Protein 4RZ3 (pdb70)

InterPro domains:
  IPR025501 ATP binding protein MinD/FleN [PIRSF003092] (4-286)
  IPR027417 P-loop containing nucleoside triphosphate hydrolase [G3DSA:3.40.50.300] (21-264)
  IPR027417 P-loop containing nucleoside triphosphate hydrolase [SSF52540] (22-267)
  IPR033756 Flagellum site-determining protein YlxH/ Fe-S cluster assembling factor NBP35 [PF10609] (23-259)
  IPR033875 Flagellum site-determining protein FlhG [cd02038] (23-252)
  IPR050625 ParA/MinD ATPase [PTHR43384] (17-263)

Radius of gyration: 21.47 Å; Cα contacts (8 Å, |Δi|>4): 1082; chains: 2; bounding box: 53×46×63 Å

CATH classification: 3.40.50.300

Secondary structure (DSSP, 8-state):
--EEEEEEESSSSSSHHHHHHHHHHHHHHTT--EEEEE--TTS--HHHHHT----S-HHHHTTS---GGGG-EE-GGG-EEE---S--SS-----HHHHHHHHHHHHHHHTT-SEEEEEPPSS--HHHHHHTTS-SEEEEEE-SSHHHHHHHHHHHHHHHHTT--SPEEEEEEEESSHHHHHHHHHHHHHHHHHHS----EEEEEEE--HHHHHHHHHTS-HHHH-TTSHHHHHHHHHHHHH--/-PEEEEEEESSSSSSHHHHHHHHHHHHHHTT--EEEEE--TTS--HHHHHT----S-HHHHHHH---GGGT-EE-GGG-EEE------SS-----HHHHHHHHHHHHHHHTT-SEEEEEPPSS--HHHHHHHTS-SEEEEEE-SSHHHHHHHHHHHHHHHHTT--SPEEEEEEEESSHHHHHHHHHHHHHHHHHHH----EEEEEEE--HHHHHHHHTTS-HHHH-TTSHHHHHHHHHHHHH--

Sequence (488 aa):
SPRTIAVTSGKGGVGKSNVSLNFSLSLSKLGFRVLLLDMAIGMGNIDILLGESSSLALADWFSARLPLSELVKSGPEHLSYIAGGTGAAQWQGLDTASIDRFLTELQAVASQYDYLIFDMGAGASGERLYFLKSVDDVFVVTTPEPTAMTDAYAMMKYMHAAGSEAPFSVIVNRAGKEREGYEVFERLKHVTGRFLNKDIALLGIIPEDRTVARAVVSQTPFVLLDPAAKASKAVRQMAFRYAPSPRTIAVTSGKGGVGKSNVSLNFSLSLSKLGFRVLLLDMAIGMGNIDILLGESSSLALADWFSARLPLSELVKSGPEHLSYIAGGTGAAQWQGLDTASIDRFLTELQAVASQYDYLIFDMGAGASGERLYFLKSVDDVFVVTTPEPTAMTDAYAMMKYMHAAGSEAPFSVIVNRAGKEREGYEVFERLKHVTGRFLNKDIALLGIIPEDRTVARAVVSQTPFVLLDPAAKASKAVRQMAFRYAP

Structure (mmCIF, N/CA/C/O backbone):
data_4RZ3
#
_entry.id   4RZ3
#
_cell.length_a   51.250
_cell.length_b   72.560
_cell.length_c   65.620
_cell.angle_alpha   90.00
_cell.angle_beta   93.73
_cell.angle_gamma   90.00
#
_symmetry.space_group_name_H-M   'P 1 21 1'
#
loop_
_entity.id
_entity.type
_entity.pdbx_description
1 polymer 'Site-determining protein'
2 non-polymer "ADENOSINE-5'-DIPHOSPHATE"
3 water water
#
loop_
_atom_site.group_PDB
_atom_site.id
_atom_site.type_symbol
_atom_site.label_atom_id
_atom_site.label_alt_id
_atom_site.label_comp_id
_atom_site.label_asym_id
_atom_site.label_entity_id
_atom_site.label_seq_id
_atom_site.pdbx_PDB_ins_code
_atom_site.Cartn_x
_atom_site.Cartn_y
_atom_site.Cartn_z
_atom_site.occupancy
_atom_site.B_iso_or_equiv
_atom_site.auth_seq_id
_atom_site.auth_comp_id
_atom_site.auth_asym_id
_atom_site.auth_atom_id
_atom_site.pdbx_PDB_model_num
ATOM 1 N N . SER A 1 29 ? 2.393 -0.479 -13.337 1.00 40.09 21 SER A N 1
ATOM 2 C CA . SER A 1 29 ? 1.908 -1.692 -13.982 1.00 29.03 21 SER A CA 1
ATOM 3 C C . SER A 1 29 ? 2.439 -3.014 -13.405 1.00 26.80 21 SER A C 1
ATOM 4 O O . SER A 1 29 ? 1.901 -4.073 -13.721 1.00 29.84 21 SER A O 1
ATOM 7 N N . PRO A 1 30 ? 3.495 -2.975 -12.569 1.00 25.71 22 PRO A N 1
ATOM 8 C CA . PRO A 1 30 ? 3.848 -4.273 -11.980 1.00 23.03 22 PRO A CA 1
ATOM 9 C C . PRO A 1 30 ? 2.900 -4.676 -10.864 1.00 24.29 22 PRO A C 1
ATOM 10 O O . PRO A 1 30 ? 2.232 -3.808 -10.276 1.00 22.68 22 PRO A O 1
ATOM 14 N N . ARG A 1 31 ? 2.859 -5.972 -10.558 1.00 21.41 23 ARG A N 1
ATOM 15 C CA . ARG A 1 31 ? 2.124 -6.442 -9.391 1.00 17.52 23 ARG A CA 1
ATOM 16 C C . ARG A 1 31 ? 3.007 -6.325 -8.148 1.00 17.27 23 ARG A C 1
ATOM 17 O O . ARG A 1 31 ? 4.165 -6.731 -8.167 1.00 16.68 23 ARG A O 1
ATOM 25 N N . THR A 1 32 ? 2.465 -5.785 -7.061 1.00 15.20 24 THR A N 1
ATOM 26 C CA . THR A 1 32 ? 3.264 -5.585 -5.851 1.00 13.29 24 THR A CA 1
ATOM 27 C C . THR A 1 32 ? 2.901 -6.624 -4.801 1.00 10.56 24 THR A C 1
ATOM 28 O O . THR A 1 32 ? 1.720 -6.889 -4.575 1.00 12.58 24 THR A O 1
ATOM 32 N N . ILE A 1 33 ? 3.926 -7.220 -4.186 1.00 11.39 25 ILE A N 1
ATOM 33 C CA . ILE A 1 33 ? 3.773 -8.258 -3.162 1.00 8.26 25 ILE A CA 1
ATOM 34 C C . ILE A 1 33 ? 4.572 -7.831 -1.934 1.00 9.97 25 ILE A C 1
ATOM 35 O O . ILE A 1 33 ? 5.757 -7.527 -2.050 1.00 10.58 25 ILE A O 1
ATOM 40 N N . ALA A 1 34 ? 3.935 -7.787 -0.757 1.00 10.82 26 ALA A N 1
ATOM 41 C CA . ALA A 1 34 ? 4.658 -7.566 0.498 1.00 11.15 26 ALA A CA 1
ATOM 42 C C . ALA A 1 34 ? 4.710 -8.902 1.226 1.00 9.37 26 ALA A C 1
ATOM 43 O O . ALA A 1 34 ? 3.665 -9.527 1.456 1.00 9.53 26 ALA A O 1
ATOM 45 N N . VAL A 1 35 ? 5.914 -9.341 1.575 1.00 7.56 27 VAL A N 1
ATOM 46 C CA . VAL A 1 35 ? 6.100 -10.557 2.348 1.00 9.11 27 VAL A CA 1
ATOM 47 C C . VAL A 1 35 ? 6.312 -10.147 3.793 1.00 11.06 27 VAL A C 1
ATOM 48 O O . VAL A 1 35 ? 7.280 -9.452 4.106 1.00 10.47 27 VAL A O 1
ATOM 52 N N . THR A 1 36 ? 5.405 -10.585 4.665 1.00 8.49 28 THR A N 1
ATOM 53 C CA . THR A 1 36 ? 5.371 -10.149 6.048 1.00 10.40 28 THR A CA 1
ATOM 54 C C . THR A 1 36 ? 5.394 -11.376 6.956 1.00 10.64 28 THR A C 1
ATOM 55 O O . THR A 1 36 ? 5.273 -12.516 6.485 1.00 11.18 28 THR A O 1
ATOM 59 N N . SER A 1 37 ? 5.562 -11.153 8.252 1.00 11.27 29 SER A N 1
ATOM 60 C CA . SER A 1 37 ? 5.467 -12.225 9.232 1.00 13.39 29 SER A CA 1
ATOM 61 C C . SER A 1 37 ? 5.084 -11.639 10.588 1.00 18.12 29 SER A C 1
ATOM 62 O O . SER A 1 37 ? 5.225 -10.433 10.819 1.00 14.18 29 SER A O 1
ATOM 65 N N . GLY A 1 38 ? 4.610 -12.487 11.492 1.00 19.31 30 GLY A N 1
ATOM 66 C CA . GLY A 1 38 ? 4.273 -12.014 12.821 1.00 18.67 30 GLY A CA 1
ATOM 67 C C . GLY A 1 38 ? 5.505 -11.800 13.685 1.00 19.44 30 GLY A C 1
ATOM 68 O O . GLY A 1 38 ? 5.532 -10.885 14.507 1.00 24.83 30 GLY A O 1
ATOM 69 N N . LYS A 1 39 ? 6.516 -12.646 13.499 1.00 16.14 31 LYS A N 1
ATOM 70 C CA . LYS A 1 39 ? 7.777 -12.545 14.233 1.00 20.97 31 LYS A CA 1
ATOM 71 C C . LYS A 1 39 ? 8.925 -12.999 13.334 1.00 18.45 31 LYS A C 1
ATOM 72 O O . LYS A 1 39 ? 8.706 -13.712 12.345 1.00 15.91 31 LYS A O 1
ATOM 78 N N . GLY A 1 40 ? 10.147 -12.603 13.683 1.00 19.01 32 GLY A N 1
ATOM 79 C CA . GLY A 1 40 ? 11.320 -13.038 12.941 1.00 18.91 32 GLY A CA 1
ATOM 80 C C . GLY A 1 40 ? 11.626 -14.491 13.225 1.00 17.73 32 GLY A C 1
ATOM 81 O O . GLY A 1 40 ? 10.980 -15.120 14.073 1.00 21.94 32 GLY A O 1
ATOM 82 N N . GLY A 1 41 ? 12.618 -15.031 12.532 1.00 14.35 33 GLY A N 1
ATOM 83 C CA . GLY A 1 41 ? 12.954 -16.430 12.670 1.00 16.68 33 GLY A CA 1
ATOM 84 C C . GLY A 1 41 ? 11.974 -17.404 12.034 1.00 17.66 33 GLY A C 1
ATOM 85 O O . GLY A 1 41 ? 11.943 -18.562 12.431 1.00 21.27 33 GLY A O 1
ATOM 86 N N . VAL A 1 42 ? 11.187 -16.969 11.046 1.00 14.69 34 VAL A N 1
ATOM 87 C CA . VAL A 1 42 ? 10.255 -17.895 10.396 1.00 11.49 34 VAL A CA 1
ATOM 88 C C . VAL A 1 42 ? 10.692 -18.269 8.984 1.00 11.93 34 VAL A C 1
ATOM 89 O O . VAL A 1 42 ? 9.977 -19.008 8.288 1.00 11.10 34 VAL A O 1
ATOM 93 N N . GLY A 1 43 ? 11.851 -17.753 8.568 1.00 13.10 35 GLY A N 1
ATOM 94 C CA . GLY A 1 43 ? 12.383 -18.012 7.243 1.00 11.12 35 GLY A CA 1
ATOM 95 C C . GLY A 1 43 ? 11.920 -16.999 6.201 1.00 9.88 35 GLY A C 1
ATOM 96 O O . GLY A 1 43 ? 12.045 -17.238 5.007 1.00 9.57 35 GLY A O 1
ATOM 97 N N . LYS A 1 44 ? 11.407 -15.852 6.641 1.00 12.36 36 LYS A N 1
ATOM 98 C CA . LYS A 1 44 ? 10.792 -14.893 5.718 1.00 10.15 36 LYS A CA 1
ATOM 99 C C . LYS A 1 44 ? 11.762 -14.366 4.659 1.00 11.43 36 LYS A C 1
ATOM 100 O O . LYS A 1 44 ? 11.437 -14.313 3.469 1.00 7.59 36 LYS A O 1
ATOM 106 N N . SER A 1 45 ? 12.951 -13.961 5.081 1.00 12.16 37 SER A N 1
ATOM 107 C CA . SER A 1 45 ? 13.920 -13.439 4.115 1.00 13.40 37 SER A CA 1
ATOM 108 C C . SER A 1 45 ? 14.360 -14.503 3.123 1.00 8.60 37 SER A C 1
ATOM 109 O O . SER A 1 45 ? 14.512 -14.234 1.926 1.00 8.33 37 SER A O 1
ATOM 112 N N . ASN A 1 46 ? 14.574 -15.712 3.614 1.00 7.45 38 ASN A N 1
ATOM 113 C CA . ASN A 1 46 ? 14.918 -16.842 2.737 1.00 11.01 38 ASN A CA 1
ATOM 114 C C . ASN A 1 46 ? 13.821 -17.161 1.741 1.00 10.71 38 ASN A C 1
ATOM 115 O O . ASN A 1 46 ? 14.089 -17.438 0.557 1.00 7.70 38 ASN A O 1
ATOM 120 N N . VAL A 1 47 ? 12.580 -17.139 2.221 1.00 8.37 39 VAL A N 1
ATOM 121 C CA . VAL A 1 47 ? 11.438 -17.304 1.335 1.00 8.07 39 VAL A CA 1
ATOM 122 C C . VAL A 1 47 ? 11.313 -16.170 0.315 1.00 8.50 39 VAL A C 1
ATOM 123 O O . VAL A 1 47 ? 11.162 -16.432 -0.873 1.00 7.53 39 VAL A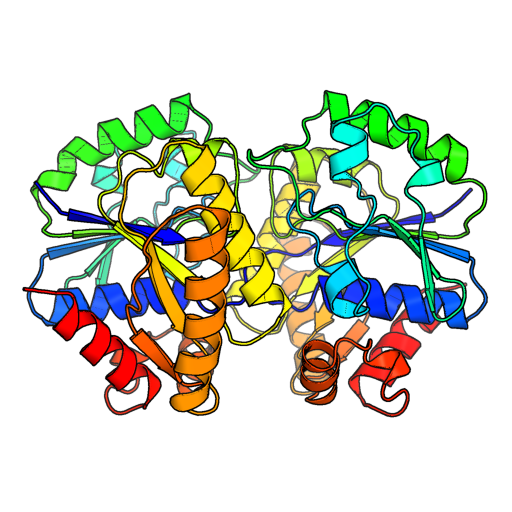 O 1
ATOM 127 N N . SER A 1 48 ? 11.382 -14.916 0.760 1.00 7.77 40 SER A N 1
ATOM 128 C CA . SER A 1 48 ? 11.328 -13.783 -0.165 1.00 8.58 40 SER A CA 1
ATOM 129 C C . SER A 1 48 ? 12.347 -13.891 -1.319 1.00 6.74 40 SER A C 1
ATOM 130 O O . SER A 1 48 ? 12.017 -13.697 -2.502 1.00 7.16 40 SER A O 1
ATOM 133 N N . LEU A 1 49 ? 13.592 -14.164 -0.949 1.00 6.63 41 LEU A N 1
ATOM 134 C CA . LEU A 1 49 ? 14.697 -14.227 -1.889 1.00 6.72 41 LEU A CA 1
ATOM 135 C C . LEU A 1 49 ? 14.528 -15.416 -2.813 1.00 9.45 41 LEU A C 1
ATOM 136 O O . LEU A 1 49 ? 14.627 -15.283 -4.033 1.00 7.10 41 LEU A O 1
ATOM 141 N N . ASN A 1 50 ? 14.256 -16.589 -2.251 1.00 7.59 42 ASN A N 1
ATOM 142 C CA . ASN A 1 50 ? 14.177 -17.780 -3.107 1.00 6.71 42 ASN A CA 1
ATOM 143 C C . ASN A 1 50 ? 12.912 -17.837 -3.954 1.00 8.77 42 ASN A C 1
ATOM 144 O O . ASN A 1 50 ? 12.936 -18.362 -5.054 1.00 7.82 42 ASN A O 1
ATOM 149 N N . PHE A 1 51 ? 11.816 -17.258 -3.458 1.00 7.09 43 PHE A N 1
ATOM 150 C CA . PHE A 1 51 ? 10.608 -17.121 -4.270 1.00 11.01 43 PHE A CA 1
ATOM 151 C C . PHE A 1 51 ? 10.814 -16.142 -5.440 1.00 10.63 43 PHE A C 1
ATOM 152 O O . PHE A 1 51 ? 10.379 -16.403 -6.572 1.00 10.92 43 PHE A O 1
ATOM 160 N N . SER A 1 52 ? 11.491 -15.022 -5.173 1.00 8.64 44 SER A N 1
ATOM 161 C CA . SER A 1 52 ? 11.785 -14.043 -6.212 1.00 8.73 44 SER A CA 1
ATOM 162 C C . SER A 1 52 ? 12.643 -14.684 -7.281 1.00 12.01 44 SER A C 1
ATOM 163 O O . SER A 1 52 ? 12.410 -14.461 -8.478 1.00 7.84 44 SER A O 1
ATOM 166 N N . LEU A 1 53 ? 13.645 -15.462 -6.862 1.00 7.19 45 LEU A N 1
ATOM 167 C CA . LEU A 1 53 ? 14.541 -16.099 -7.838 1.00 9.27 45 LEU A CA 1
ATOM 168 C C . LEU A 1 53 ? 13.779 -17.072 -8.720 1.00 12.03 45 LEU A C 1
ATOM 169 O O . LEU A 1 53 ? 14.010 -17.137 -9.941 1.00 12.85 45 LEU A O 1
ATOM 174 N N . SER A 1 54 ? 12.854 -17.819 -8.120 1.00 8.79 46 SER A N 1
ATOM 175 C CA . SER A 1 54 ? 12.035 -18.749 -8.901 1.00 10.10 46 SER A CA 1
ATOM 176 C C . SER A 1 54 ? 11.192 -18.013 -9.929 1.00 11.59 46 SER A C 1
ATOM 177 O O . SER A 1 54 ? 11.111 -18.448 -11.077 1.00 15.24 46 SER A O 1
ATOM 180 N N . LEU A 1 55 ? 10.590 -16.889 -9.537 1.00 11.30 47 LEU A N 1
ATOM 181 C CA . LEU A 1 55 ? 9.795 -16.085 -10.473 1.00 13.61 47 LEU A CA 1
ATOM 182 C C . LEU A 1 55 ? 10.657 -15.545 -11.611 1.00 14.44 47 LEU A C 1
ATOM 183 O O . LEU A 1 55 ? 10.244 -15.533 -12.774 1.00 15.83 47 LEU A O 1
ATOM 188 N N . SER A 1 56 ? 11.866 -15.103 -11.287 1.00 10.82 48 SER A N 1
ATOM 189 C CA . SER A 1 56 ? 12.756 -14.600 -12.330 1.00 16.77 48 SER A CA 1
ATOM 190 C C . SER A 1 56 ? 13.156 -15.720 -13.302 1.00 20.19 48 SER A C 1
ATOM 191 O O . SER A 1 56 ? 13.239 -15.516 -14.530 1.00 17.35 48 SER A O 1
ATOM 194 N N . LYS A 1 57 ? 13.371 -16.914 -12.755 1.00 16.37 49 LYS A N 1
ATOM 195 C CA . LYS A 1 57 ? 13.733 -18.080 -13.558 1.00 21.14 49 LYS A CA 1
ATOM 196 C C . LYS A 1 57 ? 12.602 -18.506 -14.516 1.00 19.01 49 LYS A C 1
ATOM 197 O O . LYS A 1 57 ? 12.859 -19.046 -15.594 1.00 22.25 49 LYS A O 1
ATOM 203 N N . LEU A 1 58 ? 11.353 -18.258 -14.136 1.00 18.93 50 LEU A N 1
ATOM 204 C CA . LEU A 1 58 ? 10.240 -18.498 -15.054 1.00 18.71 50 LEU A CA 1
ATOM 205 C C . LEU A 1 58 ? 10.196 -17.457 -16.182 1.00 23.66 50 LEU A C 1
ATOM 206 O O . LEU A 1 58 ? 9.363 -17.559 -17.086 1.00 21.88 50 LEU A O 1
ATOM 211 N N . GLY A 1 59 ? 11.088 -16.464 -16.133 1.00 20.58 51 GLY A N 1
ATOM 212 C CA . GLY A 1 59 ? 11.174 -15.465 -17.189 1.00 21.51 51 GLY A CA 1
ATOM 213 C C . GLY A 1 59 ? 10.554 -14.101 -16.897 1.00 24.50 51 GLY A C 1
ATOM 214 O O . GLY A 1 59 ? 10.490 -13.254 -17.788 1.00 23.39 51 GLY A O 1
ATOM 215 N N . PHE A 1 60 ? 10.113 -13.866 -15.659 1.00 17.95 52 PHE A N 1
ATOM 216 C CA . PHE A 1 60 ? 9.513 -12.577 -15.293 1.00 17.50 52 PHE A CA 1
ATOM 217 C C . PHE A 1 60 ? 10.566 -11.573 -14.848 1.00 15.19 52 PHE A C 1
ATOM 218 O O . PHE A 1 60 ? 11.648 -11.959 -14.418 1.00 16.39 52 PHE A O 1
ATOM 226 N N . ARG A 1 61 ? 10.264 -10.284 -14.964 1.00 17.03 53 ARG A N 1
ATOM 227 C CA . ARG A 1 61 ? 11.198 -9.252 -14.514 1.00 15.54 53 ARG A CA 1
ATOM 228 C C . ARG A 1 61 ? 10.827 -8.963 -13.068 1.00 14.01 53 ARG A C 1
ATOM 229 O O . ARG A 1 61 ? 9.729 -8.486 -12.810 1.00 14.02 53 ARG A O 1
ATOM 237 N N . VAL A 1 62 ? 11.737 -9.242 -12.137 1.00 12.87 54 VAL A N 1
ATOM 238 C CA . VAL A 1 62 ? 11.458 -9.092 -10.699 1.00 12.50 54 VAL A CA 1
ATOM 239 C C . VAL A 1 62 ? 12.418 -8.108 -10.045 1.00 11.12 54 VAL A C 1
ATOM 240 O O . VAL A 1 62 ? 13.614 -8.127 -10.329 1.00 8.94 54 VAL A O 1
ATOM 244 N N . LEU A 1 63 ? 11.882 -7.233 -9.196 1.00 7.21 55 LEU A N 1
ATOM 245 C CA . LEU A 1 63 ? 12.699 -6.400 -8.318 1.00 7.25 55 LEU A CA 1
ATOM 246 C C . LEU A 1 63 ? 12.364 -6.750 -6.863 1.00 8.79 55 LEU A C 1
ATOM 247 O O . LEU A 1 63 ? 11.203 -6.642 -6.447 1.00 9.32 55 LEU A O 1
ATOM 252 N N . LEU A 1 64 ? 13.380 -7.159 -6.099 1.00 6.19 56 LEU A N 1
ATOM 253 C CA . LEU A 1 64 ? 13.217 -7.487 -4.681 1.00 8.10 56 LEU A CA 1
ATOM 254 C C . LEU A 1 64 ? 13.780 -6.370 -3.840 1.00 5.16 56 LEU A C 1
ATOM 255 O O . LEU A 1 64 ? 14.943 -5.965 -4.010 1.00 8.76 56 LEU A O 1
ATOM 260 N N . LEU A 1 65 ? 12.953 -5.849 -2.944 1.00 7.84 57 LEU A N 1
ATOM 261 C CA . LEU A 1 65 ? 13.383 -4.775 -2.051 1.00 10.65 57 LEU A CA 1
ATOM 262 C C . LEU A 1 65 ? 13.495 -5.234 -0.605 1.00 11.46 57 LEU A C 1
ATOM 263 O O . LEU A 1 65 ? 12.496 -5.668 0.008 1.00 8.43 57 LEU A O 1
ATOM 268 N N . ASP A 1 66 ? 14.700 -5.107 -0.056 1.00 10.90 58 ASP A N 1
ATOM 269 C CA . ASP A 1 66 ? 14.940 -5.422 1.347 1.00 12.90 58 ASP A CA 1
ATOM 270 C C . ASP A 1 66 ? 14.587 -4.190 2.173 1.00 16.47 58 ASP A C 1
ATOM 271 O O . ASP A 1 66 ? 15.333 -3.204 2.182 1.00 16.67 58 ASP A O 1
ATOM 276 N N . MET A 1 67 ? 13.445 -4.245 2.853 1.00 16.07 59 MET A N 1
ATOM 277 C CA . MET A 1 67 ? 12.927 -3.086 3.581 1.00 19.73 59 MET A CA 1
ATOM 278 C C . MET A 1 67 ? 13.453 -2.986 5.013 1.00 20.14 59 MET A C 1
ATOM 279 O O . MET A 1 67 ? 13.057 -2.091 5.761 1.00 27.24 59 MET A O 1
ATOM 284 N N . ALA A 1 68 ? 14.353 -3.887 5.384 1.00 19.55 60 ALA A N 1
ATOM 285 C CA . ALA A 1 68 ? 14.930 -3.897 6.726 1.00 24.42 60 ALA A CA 1
ATOM 286 C C . ALA A 1 68 ? 16.133 -2.952 6.772 1.00 22.00 60 ALA A C 1
ATOM 287 O O . ALA A 1 68 ? 17.283 -3.387 6.882 1.00 24.59 60 ALA A O 1
ATOM 289 N N . ILE A 1 69 ? 15.858 -1.654 6.672 1.00 19.11 61 ILE A N 1
ATOM 290 C CA . ILE A 1 69 ? 16.912 -0.651 6.549 1.00 25.92 61 ILE A CA 1
ATOM 291 C C . ILE A 1 69 ? 17.849 -0.632 7.758 1.00 26.00 61 ILE A C 1
ATOM 292 O O . ILE A 1 69 ? 17.403 -0.570 8.919 1.00 25.80 61 ILE A O 1
ATOM 297 N N . GLY A 1 70 ? 19.147 -0.685 7.480 1.00 26.05 62 GLY A N 1
ATOM 298 C CA . GLY A 1 70 ? 20.137 -0.707 8.542 1.00 29.35 62 GLY A CA 1
ATOM 299 C C . GLY A 1 70 ? 20.357 -2.112 9.084 1.00 32.50 62 GLY A C 1
ATOM 300 O O . GLY A 1 70 ? 21.265 -2.335 9.886 1.00 32.00 62 GLY A O 1
ATOM 301 N N . MET A 1 71 ? 19.532 -3.059 8.635 1.00 29.01 63 MET A N 1
ATOM 302 C CA . MET A 1 71 ? 19.623 -4.448 9.075 1.00 25.39 63 MET A CA 1
ATOM 303 C C . MET A 1 71 ? 19.403 -5.391 7.884 1.00 23.60 63 MET A C 1
ATOM 304 O O . MET A 1 71 ? 18.750 -6.428 8.022 1.00 21.96 63 MET A O 1
ATOM 309 N N . GLY A 1 72 ? 19.933 -5.034 6.714 1.00 24.67 64 GLY A N 1
ATOM 310 C CA . GLY A 1 72 ? 19.705 -5.831 5.517 1.00 24.02 64 GLY A CA 1
ATOM 311 C C . GLY A 1 72 ? 20.262 -7.244 5.583 1.00 19.83 64 GLY A C 1
ATOM 312 O O . GLY A 1 72 ? 21.385 -7.449 6.062 1.00 23.64 64 GLY A O 1
ATOM 313 N N . ASN A 1 73 ? 19.481 -8.219 5.115 1.00 18.34 65 ASN A N 1
ATOM 314 C CA . ASN A 1 73 ? 19.899 -9.626 5.131 1.00 17.79 65 ASN A CA 1
ATOM 315 C C . ASN A 1 73 ? 20.044 -10.238 3.714 1.00 19.16 65 ASN A C 1
ATOM 316 O O . ASN A 1 73 ? 20.696 -11.264 3.542 1.00 15.49 65 ASN A O 1
ATOM 321 N N . ILE A 1 74 ? 19.475 -9.588 2.702 1.00 16.97 66 ILE A N 1
ATOM 322 C CA . ILE A 1 74 ? 19.497 -10.127 1.343 1.00 15.46 66 ILE A CA 1
ATOM 323 C C . ILE A 1 74 ? 20.914 -10.186 0.730 1.00 16.54 66 ILE A C 1
ATOM 324 O O . ILE A 1 74 ? 21.297 -11.199 0.137 1.00 15.44 66 ILE A O 1
ATOM 329 N N . ASP A 1 75 ? 21.676 -9.101 0.861 1.00 17.48 67 ASP A N 1
ATOM 330 C CA . ASP A 1 75 ? 23.105 -9.101 0.519 1.00 20.24 67 ASP A CA 1
ATOM 331 C C . ASP A 1 75 ? 23.816 -10.307 1.141 1.00 21.36 67 ASP A C 1
ATOM 332 O O . ASP A 1 75 ? 24.543 -11.032 0.465 1.00 18.88 67 ASP A O 1
ATOM 337 N N . ILE A 1 76 ? 23.627 -10.499 2.443 1.00 18.03 68 ILE A N 1
ATOM 338 C CA . ILE A 1 76 ? 24.258 -11.632 3.154 1.00 17.21 68 ILE A CA 1
ATOM 339 C C . ILE A 1 76 ? 23.898 -12.997 2.555 1.00 18.80 68 ILE A C 1
ATOM 340 O O . ILE A 1 76 ? 24.789 -13.808 2.282 1.00 20.30 68 ILE A O 1
ATOM 345 N N . LEU A 1 77 ? 22.605 -13.246 2.337 1.00 15.41 69 LEU A N 1
ATOM 346 C CA . LEU A 1 77 ? 22.142 -14.524 1.768 1.00 16.68 69 LEU A CA 1
ATOM 347 C C . LEU A 1 77 ? 22.660 -14.767 0.359 1.00 18.64 69 LEU A C 1
ATOM 348 O O . LEU A 1 77 ? 22.749 -15.912 -0.106 1.00 17.56 69 LEU A O 1
ATOM 353 N N . LEU A 1 78 ? 22.986 -13.682 -0.331 1.00 17.45 70 LEU A N 1
ATOM 354 C CA . LEU A 1 78 ? 23.512 -13.763 -1.687 1.00 17.63 70 LEU A CA 1
ATOM 355 C C . LEU A 1 78 ? 25.037 -13.789 -1.693 1.00 20.25 70 LEU A C 1
ATOM 356 O O . LEU A 1 78 ? 25.651 -14.081 -2.722 1.00 17.91 70 LEU A O 1
ATOM 361 N N . GLY A 1 79 ? 25.646 -13.464 -0.552 1.00 22.69 71 GLY A N 1
ATOM 362 C CA . GLY A 1 79 ? 27.096 -13.373 -0.463 1.00 26.95 71 GLY A CA 1
ATOM 363 C C . GLY A 1 79 ? 27.664 -12.225 -1.279 1.00 33.00 71 GLY A C 1
ATOM 364 O O . GLY A 1 79 ? 28.789 -12.292 -1.790 1.00 27.95 71 GLY A O 1
ATOM 365 N N . GLU A 1 80 ? 26.887 -11.158 -1.413 1.00 30.23 72 GLU A N 1
ATOM 366 C CA . GLU A 1 80 ? 27.385 -9.993 -2.123 1.00 29.62 72 GLU A CA 1
ATOM 367 C C . GLU A 1 80 ? 27.777 -8.902 -1.129 1.00 35.13 72 GLU A C 1
ATOM 368 O O . GLU A 1 80 ? 27.188 -8.778 -0.047 1.00 30.63 72 GLU A O 1
ATOM 374 N N . SER A 1 81 ? 28.863 -8.219 -1.444 1.00 41.10 73 SER A N 1
ATOM 375 C CA . SER A 1 81 ? 29.401 -7.240 -0.519 1.00 37.29 73 SER A CA 1
ATOM 376 C C . SER A 1 81 ? 28.733 -5.904 -0.650 1.00 38.46 73 SER A C 1
ATOM 377 O O . SER A 1 81 ? 28.488 -5.446 -1.703 1.00 41.32 73 SER A O 1
ATOM 380 N N . SER A 1 82 ? 28.435 -5.295 0.478 1.00 43.99 74 SER A N 1
ATOM 381 C CA . SER A 1 82 ? 27.758 -3.985 0.617 1.00 41.10 74 SER A CA 1
ATOM 382 C C . SER A 1 82 ? 27.153 -3.119 -0.518 1.00 43.52 74 SER A C 1
ATOM 383 O O . SER A 1 82 ? 25.956 -3.181 -0.828 1.00 47.98 74 SER A O 1
ATOM 386 N N . SER A 1 83 ? 27.944 -2.228 -1.044 1.00 43.96 75 SER A N 1
ATOM 387 C CA . SER A 1 83 ? 27.537 -1.315 -2.087 1.00 38.69 75 SER A CA 1
ATOM 388 C C . SER A 1 83 ? 26.435 -0.437 -1.494 1.00 38.87 75 SER A C 1
ATOM 389 O O . SER A 1 83 ? 26.105 -0.576 -0.308 1.00 35.58 75 SER A O 1
ATOM 392 N N . LEU A 1 84 ? 25.855 0.412 -2.308 1.00 28.61 76 LEU A N 1
ATOM 393 C CA . LEU A 1 84 ? 24.860 1.326 -1.826 1.00 28.57 76 LEU A CA 1
ATOM 394 C C . LEU A 1 84 ? 23.603 0.576 -1.363 1.00 23.95 76 LEU A C 1
ATOM 395 O O . LEU A 1 84 ? 23.243 -0.389 -1.918 1.00 25.95 76 LEU A O 1
ATOM 400 N N . ALA A 1 85 ? 22.971 1.061 -0.337 1.00 23.95 77 ALA A N 1
ATOM 401 C CA . ALA A 1 85 ? 21.791 0.453 0.209 1.00 23.33 77 ALA A CA 1
ATOM 402 C C . ALA A 1 85 ? 20.798 1.512 0.685 1.00 26.36 77 ALA A C 1
ATOM 403 O O . ALA A 1 85 ? 21.072 2.683 0.624 1.00 24.70 77 ALA A O 1
ATOM 405 N N . LEU A 1 86 ? 19.648 1.080 1.156 1.00 20.36 78 LEU A N 1
ATOM 406 C CA . LEU A 1 86 ? 18.652 2.007 1.691 1.00 25.71 78 LEU A CA 1
ATOM 407 C C . LEU A 1 86 ? 19.226 2.922 2.777 1.00 30.53 78 LEU A C 1
ATOM 408 O O . LEU A 1 86 ? 18.800 4.066 2.911 1.00 32.62 78 LEU A O 1
ATOM 413 N N . ALA A 1 87 ? 20.189 2.418 3.548 1.00 29.70 79 ALA A N 1
ATOM 414 C CA . ALA A 1 87 ? 20.799 3.211 4.619 1.00 30.02 79 ALA A CA 1
ATOM 415 C C . ALA A 1 87 ? 21.596 4.422 4.094 1.00 34.80 79 ALA A C 1
ATOM 416 O O . ALA A 1 87 ? 21.799 5.404 4.816 1.00 40.71 79 ALA A O 1
ATOM 418 N N . ASP A 1 88 ? 22.048 4.347 2.847 1.00 31.30 80 ASP A N 1
ATOM 419 C CA . ASP A 1 88 ? 22.748 5.465 2.219 1.00 34.73 80 ASP A CA 1
ATOM 420 C C . ASP A 1 88 ? 21.734 6.389 1.555 1.00 36.40 80 ASP A C 1
ATOM 421 O O . ASP A 1 88 ? 21.970 7.585 1.402 1.00 37.60 80 ASP A O 1
ATOM 426 N N . TRP A 1 89 ? 20.606 5.814 1.150 1.00 36.79 81 TRP A N 1
ATOM 427 C CA . TRP A 1 89 ? 19.529 6.558 0.505 1.00 35.20 81 TRP A CA 1
ATOM 428 C C . TRP A 1 89 ? 18.864 7.499 1.509 1.00 36.11 81 TRP A C 1
ATOM 429 O O . TRP A 1 89 ? 18.510 8.632 1.184 1.00 37.30 81 TRP A O 1
ATOM 440 N N . PHE A 1 90 ? 18.719 7.016 2.737 1.00 35.25 82 PHE A N 1
ATOM 441 C CA . PHE A 1 90 ? 17.880 7.658 3.752 1.00 39.70 82 PHE A CA 1
ATOM 442 C C . PHE A 1 90 ? 18.287 9.081 4.101 1.00 43.04 82 PHE A C 1
ATOM 443 O O . PHE A 1 90 ? 17.436 9.952 4.264 1.00 46.15 82 PHE A O 1
ATOM 451 N N . SER A 1 91 ? 19.588 9.306 4.237 1.00 49.10 83 SER A N 1
ATOM 452 C CA . SER A 1 91 ? 20.100 10.565 4.763 1.00 50.55 83 SER A CA 1
ATOM 453 C C . SER A 1 91 ? 20.597 11.441 3.637 1.00 50.28 83 SER A C 1
ATOM 454 O O . SER A 1 91 ? 20.872 12.627 3.831 1.00 56.21 83 SER A O 1
ATOM 457 N N . ALA A 1 92 ? 20.722 10.847 2.457 1.00 51.05 84 ALA A N 1
ATOM 458 C CA . ALA A 1 92 ? 21.682 11.353 1.489 1.00 48.95 84 ALA A CA 1
ATOM 459 C C . ALA A 1 92 ? 21.165 11.574 0.076 1.00 46.65 84 ALA A C 1
ATOM 460 O O . ALA A 1 92 ? 21.848 11.211 -0.887 1.00 48.61 84 ALA A O 1
ATOM 462 N N . ARG A 1 93 ? 19.970 12.155 -0.029 1.00 46.63 85 ARG A N 1
ATOM 463 C CA . ARG A 1 93 ? 19.480 12.773 -1.265 1.00 47.02 85 ARG A CA 1
ATOM 464 C C . ARG A 1 93 ? 19.939 12.051 -2.538 1.00 45.50 85 ARG A C 1
ATOM 465 O O . ARG A 1 93 ? 20.775 12.540 -3.303 1.00 45.27 85 ARG A O 1
ATOM 473 N N . LEU A 1 94 ? 19.377 10.868 -2.742 1.00 46.52 86 LEU A N 1
ATOM 474 C CA . LEU A 1 94 ? 19.894 9.910 -3.701 1.00 40.15 86 LEU A CA 1
ATOM 475 C C . LEU A 1 94 ? 18.680 9.146 -4.203 1.00 36.41 86 LEU A C 1
ATOM 476 O O . LEU A 1 94 ? 17.830 8.757 -3.403 1.00 38.05 86 LEU A O 1
ATOM 481 N N . PRO A 1 95 ? 18.586 8.953 -5.526 1.00 36.23 87 PRO A N 1
ATOM 482 C CA . PRO A 1 95 ? 17.456 8.321 -6.226 1.00 37.44 87 PRO A CA 1
ATOM 483 C C . PRO A 1 95 ? 17.468 6.792 -6.097 1.00 36.17 87 PRO A C 1
ATOM 484 O O . PRO A 1 95 ? 18.526 6.190 -6.323 1.00 34.91 87 PRO A O 1
ATOM 488 N N . LEU A 1 96 ? 16.325 6.188 -5.750 1.00 38.92 88 LEU A N 1
ATOM 489 C CA . LEU A 1 96 ? 16.205 4.728 -5.622 1.00 31.00 88 LEU A CA 1
ATOM 490 C C . LEU A 1 96 ? 16.768 3.969 -6.811 1.00 29.23 88 LEU A C 1
ATOM 491 O O . LEU A 1 96 ? 17.339 2.890 -6.651 1.00 29.34 88 LEU A O 1
ATOM 496 N N . SER A 1 97 ? 16.596 4.536 -7.999 1.00 31.38 89 SER A N 1
ATOM 497 C CA . SER A 1 97 ? 17.060 3.935 -9.242 1.00 30.94 89 SER A CA 1
ATOM 498 C C . SER A 1 97 ? 18.530 3.520 -9.183 1.00 31.48 89 SER A C 1
ATOM 499 O O . SER A 1 97 ? 18.949 2.556 -9.843 1.00 28.23 89 SER A O 1
ATOM 502 N N . GLU A 1 98 ? 19.315 4.244 -8.396 1.00 29.94 90 GLU A N 1
ATOM 503 C CA . GLU A 1 98 ? 20.750 3.987 -8.355 1.00 33.00 90 GLU A CA 1
ATOM 504 C C . GLU A 1 98 ? 21.147 2.946 -7.315 1.00 27.11 90 GLU A C 1
ATOM 505 O O . GLU A 1 98 ? 22.324 2.589 -7.203 1.00 27.66 90 GLU A O 1
ATOM 511 N N . LEU A 1 99 ? 20.166 2.466 -6.558 1.00 25.35 91 LEU A N 1
ATOM 512 C CA . LEU A 1 99 ? 20.416 1.440 -5.547 1.00 22.64 91 LEU A CA 1
ATOM 513 C C . LEU A 1 99 ? 20.216 0.044 -6.141 1.00 19.68 91 LEU A C 1
ATOM 514 O O . LEU A 1 99 ? 20.579 -0.950 -5.521 1.00 17.30 91 LEU A O 1
ATOM 519 N N . VAL A 1 100 ? 19.663 -0.028 -7.350 1.00 17.34 92 VAL A N 1
ATOM 520 C CA . VAL A 1 100 ? 19.351 -1.321 -7.957 1.00 17.54 92 VAL A CA 1
ATOM 521 C C . VAL A 1 100 ? 20.610 -2.127 -8.287 1.00 20.38 92 VAL A C 1
ATOM 522 O O . VAL A 1 100 ? 21.506 -1.651 -8.992 1.00 17.92 92 VAL A O 1
ATOM 526 N N . LYS A 1 101 ? 20.649 -3.356 -7.774 1.00 17.54 93 LYS A N 1
ATOM 527 C CA . LYS A 1 101 ? 21.803 -4.238 -7.875 1.00 17.32 93 LYS A CA 1
ATOM 528 C C . LYS A 1 101 ? 21.379 -5.454 -8.666 1.00 16.06 93 LYS A C 1
ATOM 529 O O . LYS A 1 101 ? 20.218 -5.841 -8.635 1.00 16.62 93 LYS A O 1
ATOM 535 N N . SER A 1 102 ? 22.313 -6.054 -9.392 1.00 16.56 94 SER A N 1
ATOM 536 C CA . SER A 1 102 ? 22.013 -7.244 -10.171 1.00 18.29 94 SER A CA 1
ATOM 537 C C . SER A 1 102 ? 22.281 -8.509 -9.335 1.00 20.17 94 SER A C 1
ATOM 538 O O . SER A 1 102 ? 23.385 -8.691 -8.820 1.00 24.27 94 SER A O 1
ATOM 541 N N . GLY A 1 103 ? 21.277 -9.368 -9.187 1.00 19.24 95 GLY A N 1
ATOM 542 C CA . GLY A 1 103 ? 21.465 -10.621 -8.478 1.00 19.85 95 GLY A CA 1
ATOM 543 C C . GLY A 1 103 ? 21.509 -11.740 -9.500 1.00 20.24 95 GLY A C 1
ATOM 544 O O . GLY A 1 103 ? 21.427 -11.480 -10.708 1.00 18.53 95 GLY A O 1
ATOM 545 N N . PRO A 1 104 ? 21.627 -12.991 -9.033 1.00 18.78 96 PRO A N 1
ATOM 546 C CA . PRO A 1 104 ? 21.642 -14.141 -9.950 1.00 18.12 96 PRO A CA 1
ATOM 547 C C . PRO A 1 104 ? 20.320 -14.301 -10.700 1.00 19.89 96 PRO A C 1
ATOM 548 O O . PRO A 1 104 ? 19.309 -13.758 -10.234 1.00 17.21 96 PRO A O 1
ATOM 552 N N . GLU A 1 105 ? 20.333 -15.046 -11.814 1.00 14.04 97 GLU A N 1
ATOM 553 C CA . GLU A 1 105 ? 19.138 -15.328 -12.626 1.00 21.51 97 GLU A CA 1
ATOM 554 C C . GLU A 1 105 ? 18.332 -14.103 -13.051 1.00 18.66 97 GLU A C 1
ATOM 555 O O . GLU A 1 105 ? 17.097 -14.174 -13.143 1.00 18.46 97 GLU A O 1
ATOM 561 N N . HIS A 1 106 ? 19.031 -13.000 -13.316 1.00 15.29 98 HIS A N 1
ATOM 562 C CA . HIS A 1 106 ? 18.413 -11.741 -13.759 1.00 16.27 98 HIS A CA 1
ATOM 563 C C . HIS A 1 106 ? 17.552 -11.041 -12.712 1.00 14.92 98 HIS A C 1
ATOM 564 O O . HIS A 1 106 ? 16.844 -10.080 -13.031 1.00 13.34 98 HIS A O 1
ATOM 571 N N . LEU A 1 107 ? 17.628 -11.496 -11.466 1.00 16.49 99 LEU A N 1
ATOM 572 C CA . LEU A 1 107 ? 16.933 -10.810 -10.389 1.00 14.92 99 LEU A CA 1
ATOM 573 C C . LEU A 1 107 ? 17.608 -9.470 -10.142 1.00 12.80 99 LEU A C 1
ATOM 574 O O . LEU A 1 107 ? 18.840 -9.372 -10.161 1.00 14.12 99 LEU A O 1
ATOM 579 N N . SER A 1 108 ? 16.806 -8.424 -9.947 1.00 11.61 100 SER A N 1
ATOM 580 C CA . SER A 1 108 ? 17.321 -7.128 -9.531 1.00 12.63 100 SER A CA 1
ATOM 581 C C . SER A 1 108 ? 16.899 -6.950 -8.086 1.00 10.64 100 SER A C 1
ATOM 582 O O . SER A 1 108 ? 15.855 -7.467 -7.679 1.00 9.97 100 SER A O 1
ATOM 585 N N . TYR A 1 109 ? 17.680 -6.229 -7.293 1.00 11.44 101 TYR A N 1
ATOM 586 C CA . TYR A 1 109 ? 17.273 -6.013 -5.907 1.00 8.29 101 TYR A CA 1
ATOM 587 C C . TYR A 1 109 ? 17.906 -4.761 -5.333 1.00 13.41 101 TYR A C 1
ATOM 588 O O . TYR A 1 109 ? 18.865 -4.214 -5.908 1.00 16.27 101 TYR A O 1
ATOM 597 N N . ILE A 1 110 ? 17.330 -4.298 -4.225 1.00 9.25 102 ILE A N 1
ATOM 598 C CA . ILE A 1 110 ? 17.823 -3.165 -3.454 1.00 12.74 102 ILE A CA 1
ATOM 599 C C . ILE A 1 110 ? 18.089 -3.653 -2.033 1.00 11.11 102 ILE A C 1
ATOM 600 O O . ILE A 1 110 ? 17.210 -4.253 -1.396 1.00 10.70 102 ILE A O 1
ATOM 605 N N . ALA A 1 111 ? 19.303 -3.414 -1.544 1.00 13.61 103 ALA A N 1
ATOM 606 C CA . ALA A 1 111 ? 19.741 -3.904 -0.235 1.00 16.17 103 ALA A CA 1
ATOM 607 C C . ALA A 1 111 ? 19.294 -2.957 0.850 1.00 19.11 103 ALA A C 1
ATOM 608 O O . ALA A 1 111 ? 19.184 -1.755 0.611 1.00 15.47 103 ALA A O 1
ATOM 610 N N . GLY A 1 112 ? 19.058 -3.490 2.051 1.00 15.39 104 GLY A N 1
ATOM 611 C CA . GLY A 1 112 ? 18.653 -2.678 3.185 1.00 19.80 104 GLY A CA 1
ATOM 612 C C . GLY A 1 112 ? 19.820 -1.903 3.770 1.00 26.15 104 GLY A C 1
ATOM 613 O O . GLY A 1 112 ? 19.659 -0.767 4.228 1.00 24.14 104 GLY A O 1
ATOM 614 N N . GLY A 1 113 ? 20.987 -2.502 3.740 1.00 26.68 105 GLY A N 1
ATOM 615 C CA . GLY A 1 113 ? 22.188 -1.939 4.299 1.00 29.21 105 GLY A CA 1
ATOM 616 C C . GLY A 1 113 ? 22.537 -2.290 5.738 1.00 30.70 105 GLY A C 1
ATOM 617 O O . GLY A 1 113 ? 21.713 -2.480 6.579 1.00 29.67 105 GLY A O 1
ATOM 618 N N . THR A 1 114 ? 23.831 -2.194 5.969 1.00 41.49 106 THR A N 1
ATOM 619 C CA . THR A 1 114 ? 24.531 -2.494 7.190 1.00 44.01 106 THR A CA 1
ATOM 620 C C . THR A 1 114 ? 24.755 -1.321 8.078 1.00 43.73 106 THR A C 1
ATOM 621 O O . THR A 1 114 ? 25.200 -1.451 9.199 1.00 38.97 106 THR A O 1
ATOM 625 N N . GLY A 1 115 ? 24.384 -0.172 7.564 1.00 44.22 107 GLY A N 1
ATOM 626 C CA . GLY A 1 115 ? 24.332 1.027 8.334 1.00 46.64 107 GLY A CA 1
ATOM 627 C C . GLY A 1 115 ? 25.699 1.660 8.216 1.00 49.01 107 GLY A C 1
ATOM 628 O O . GLY A 1 115 ? 26.659 0.974 7.833 1.00 46.92 107 GLY A O 1
ATOM 629 N N . ALA A 1 116 ? 25.864 2.933 8.496 1.00 45.87 108 ALA A N 1
ATOM 630 C CA . ALA A 1 116 ? 25.048 3.899 9.169 1.00 41.80 108 ALA A CA 1
ATOM 631 C C . ALA A 1 116 ? 25.656 3.832 10.541 1.00 37.75 108 ALA A C 1
ATOM 632 O O . ALA A 1 116 ? 25.726 2.826 11.137 1.00 36.31 108 ALA A O 1
ATOM 634 N N . ALA A 1 117 ? 26.176 4.935 10.969 1.00 36.14 109 ALA A N 1
ATOM 635 C CA . ALA A 1 117 ? 26.690 5.075 12.281 1.00 35.90 109 ALA A CA 1
ATOM 636 C C . ALA A 1 117 ? 25.571 4.969 13.312 1.00 35.72 109 ALA A C 1
ATOM 637 O O . ALA A 1 117 ? 25.727 4.406 14.346 1.00 36.30 109 ALA A O 1
ATOM 639 N N . GLN A 1 118 ? 24.426 5.505 12.965 1.00 35.18 110 GLN A N 1
ATOM 640 C CA . GLN A 1 118 ? 23.256 5.591 13.790 1.00 32.81 110 GLN A CA 1
ATOM 641 C C . GLN A 1 118 ? 22.065 4.880 13.191 1.00 31.79 110 GLN A C 1
ATOM 642 O O . GLN A 1 118 ? 21.893 4.834 12.030 1.00 31.16 110 GLN A O 1
ATOM 648 N N . TRP A 1 119 ? 21.197 4.406 14.028 1.00 29.69 111 TRP A N 1
ATOM 649 C CA . TRP A 1 119 ? 19.916 3.885 13.580 1.00 28.64 111 TRP A CA 1
ATOM 650 C C . TRP A 1 119 ? 19.164 4.948 12.785 1.00 34.77 111 TRP A C 1
ATOM 651 O O . TRP A 1 119 ? 19.207 6.136 13.136 1.00 31.55 111 TRP A O 1
ATOM 662 N N . GLN A 1 120 ? 18.476 4.519 11.724 1.00 29.03 112 GLN A N 1
ATOM 663 C CA . GLN A 1 120 ? 17.551 5.390 10.993 1.00 34.65 112 GLN A CA 1
ATOM 664 C C . GLN A 1 120 ? 16.277 4.638 10.593 1.00 31.76 112 GLN A C 1
ATOM 665 O O . GLN A 1 120 ? 16.334 3.552 10.010 1.00 28.74 112 GLN A O 1
ATOM 671 N N . GLY A 1 121 ? 15.126 5.207 10.941 1.00 31.66 113 GLY A N 1
ATOM 672 C CA . GLY A 1 121 ? 13.861 4.542 10.690 1.00 37.01 113 GLY A CA 1
ATOM 673 C C . GLY A 1 121 ? 12.977 5.220 9.661 1.00 40.72 113 GLY A C 1
ATOM 674 O O . GLY A 1 121 ? 12.887 6.452 9.608 1.00 42.30 113 GLY A O 1
ATOM 675 N N . LEU A 1 122 ? 12.324 4.410 8.833 1.00 39.32 114 LEU A N 1
ATOM 676 C CA . LEU A 1 122 ? 11.327 4.911 7.896 1.00 40.58 114 LEU A CA 1
ATOM 677 C C . LEU A 1 122 ? 10.148 5.532 8.650 1.00 42.78 114 LEU A C 1
ATOM 678 O O . LEU A 1 122 ? 9.509 4.866 9.473 1.00 43.77 114 LEU A O 1
ATOM 683 N N . ASP A 1 123 ? 9.862 6.804 8.392 1.00 36.63 115 ASP A N 1
ATOM 684 C CA . ASP A 1 123 ? 8.629 7.391 8.907 1.00 38.71 115 ASP A CA 1
ATOM 685 C C . ASP A 1 123 ? 7.640 7.569 7.764 1.00 38.78 115 ASP A C 1
ATOM 686 O O . ASP A 1 123 ? 7.940 7.223 6.617 1.00 36.14 115 ASP A O 1
ATOM 691 N N . THR A 1 124 ? 6.477 8.128 8.084 1.00 40.03 116 THR A N 1
ATOM 692 C CA . THR A 1 124 ? 5.433 8.399 7.100 1.00 37.81 116 THR A CA 1
ATOM 693 C C . THR A 1 124 ? 5.938 9.176 5.877 1.00 36.57 116 THR A C 1
ATOM 694 O O . THR A 1 124 ? 5.597 8.836 4.746 1.00 34.91 116 THR A O 1
ATOM 698 N N . ALA A 1 125 ? 6.758 10.202 6.103 1.00 34.50 117 ALA A N 1
ATOM 699 C CA . ALA A 1 125 ? 7.254 11.031 5.006 1.00 39.59 117 ALA A CA 1
ATOM 700 C C . ALA A 1 125 ? 8.361 10.351 4.194 1.00 36.82 117 ALA A C 1
ATOM 701 O O . ALA A 1 125 ? 8.521 10.626 3.002 1.00 37.91 117 ALA A O 1
ATOM 703 N N . SER A 1 126 ? 9.143 9.489 4.841 1.00 38.71 118 SER A N 1
ATOM 704 C CA . SER A 1 126 ? 10.187 8.746 4.129 1.00 36.19 118 SER A CA 1
ATOM 705 C C . SER A 1 126 ? 9.587 7.623 3.266 1.00 31.83 118 SER A C 1
ATOM 706 O O . SER A 1 126 ? 10.065 7.353 2.158 1.00 28.92 118 SER A O 1
ATOM 709 N N . ILE A 1 127 ? 8.533 6.986 3.776 1.00 31.53 119 ILE A N 1
ATOM 710 C CA . ILE A 1 127 ? 7.752 6.023 2.999 1.00 30.72 119 ILE A CA 1
ATOM 711 C C . ILE A 1 127 ? 7.160 6.674 1.738 1.00 31.67 119 ILE A C 1
ATOM 712 O O . ILE A 1 127 ? 7.240 6.103 0.634 1.00 24.30 119 ILE A O 1
ATOM 717 N N . ASP A 1 128 ? 6.576 7.864 1.894 1.00 30.73 120 ASP A N 1
ATOM 718 C CA . ASP A 1 128 ? 6.081 8.618 0.742 1.00 31.16 120 ASP A CA 1
ATOM 719 C C . ASP A 1 128 ? 7.207 8.853 -0.255 1.00 28.84 120 ASP A C 1
ATOM 720 O O . ASP A 1 128 ? 7.036 8.599 -1.444 1.00 28.60 120 ASP A O 1
ATOM 725 N N . ARG A 1 129 ? 8.357 9.324 0.233 1.00 30.04 121 ARG A N 1
ATOM 726 C CA . ARG A 1 129 ? 9.528 9.546 -0.627 1.00 28.46 121 ARG A CA 1
ATOM 727 C C . ARG A 1 129 ? 9.900 8.241 -1.334 1.00 24.95 121 ARG A C 1
ATOM 728 O O . ARG A 1 129 ? 10.093 8.200 -2.555 1.00 26.57 121 ARG A O 1
ATOM 736 N N . PHE A 1 130 ? 9.958 7.166 -0.560 1.00 24.41 122 PHE A N 1
ATOM 737 C CA . PHE A 1 130 ? 10.274 5.853 -1.098 1.00 23.76 122 PHE A CA 1
ATOM 738 C C . PHE A 1 130 ? 9.292 5.456 -2.208 1.00 22.18 122 PHE A C 1
ATOM 739 O O . PHE A 1 130 ? 9.696 5.210 -3.355 1.00 19.54 122 PHE A O 1
ATOM 747 N N . LEU A 1 131 ? 8.009 5.405 -1.868 1.00 22.04 123 LEU A N 1
ATOM 748 C CA . LEU A 1 131 ? 6.984 4.990 -2.821 1.00 23.44 123 LEU A CA 1
ATOM 749 C C . LEU A 1 131 ? 6.915 5.895 -4.055 1.00 22.57 123 LEU A C 1
ATOM 750 O O . LEU A 1 131 ? 6.601 5.445 -5.155 1.00 21.21 123 LEU A O 1
ATOM 755 N N . THR A 1 132 ? 7.213 7.173 -3.876 1.00 23.97 124 THR A N 1
ATOM 756 C CA . THR A 1 132 ? 7.238 8.089 -5.011 1.00 18.76 124 THR A CA 1
ATOM 757 C C . THR A 1 132 ? 8.367 7.726 -5.978 1.00 19.62 124 THR A C 1
ATOM 758 O O . THR A 1 132 ? 8.134 7.505 -7.179 1.00 20.79 124 THR A O 1
ATOM 762 N N . GLU A 1 133 ? 9.591 7.676 -5.453 1.00 20.09 125 GLU A N 1
ATOM 763 C CA . GLU A 1 133 ? 10.780 7.399 -6.253 1.00 24.08 125 GLU A CA 1
ATOM 764 C C . GLU A 1 133 ? 10.714 6.004 -6.861 1.00 22.33 125 GLU A C 1
ATOM 765 O O . GLU A 1 133 ? 11.272 5.755 -7.923 1.00 20.29 125 GLU A O 1
ATOM 771 N N . LEU A 1 134 ? 10.055 5.087 -6.164 1.00 24.00 126 LEU A N 1
ATOM 772 C CA . LEU A 1 134 ? 9.881 3.728 -6.670 1.00 21.37 126 LEU A CA 1
ATOM 773 C C . LEU A 1 134 ? 9.133 3.735 -8.006 1.00 27.27 126 LEU A C 1
ATOM 774 O O . LEU A 1 134 ? 9.396 2.899 -8.883 1.00 24.01 126 LEU A O 1
ATOM 779 N N . GLN A 1 135 ? 8.224 4.698 -8.186 1.00 24.18 127 GLN A N 1
ATOM 780 C CA . GLN A 1 135 ? 7.447 4.765 -9.427 1.00 22.39 127 GLN A CA 1
ATOM 781 C C . GLN A 1 135 ? 8.289 5.102 -10.644 1.00 23.91 127 GLN A C 1
ATOM 782 O O . GLN A 1 135 ? 7.845 4.918 -11.767 1.00 29.43 127 GLN A O 1
ATOM 788 N N . ALA A 1 136 ? 9.501 5.601 -10.434 1.00 26.85 128 ALA A N 1
ATOM 789 C CA . ALA A 1 136 ? 10.382 5.905 -11.560 1.00 23.61 128 ALA A CA 1
ATOM 790 C C . ALA A 1 136 ? 10.943 4.661 -12.244 1.00 27.79 128 ALA A C 1
ATOM 791 O O . ALA A 1 136 ? 11.401 4.734 -13.390 1.00 29.51 128 ALA A O 1
ATOM 793 N N . VAL A 1 137 ? 10.943 3.528 -11.543 1.00 24.62 129 VAL A N 1
ATOM 794 C CA . VAL A 1 137 ? 11.477 2.296 -12.121 1.00 27.02 129 VAL A CA 1
ATOM 795 C C . VAL A 1 137 ? 10.471 1.151 -12.118 1.00 26.47 129 VAL A C 1
ATOM 796 O O . VAL A 1 137 ? 10.676 0.158 -12.814 1.00 23.54 129 VAL A O 1
ATOM 800 N N . ALA A 1 138 ? 9.394 1.291 -11.340 1.00 25.66 130 ALA A N 1
ATOM 801 C CA . ALA A 1 138 ? 8.404 0.228 -11.189 1.00 25.53 130 ALA A CA 1
ATOM 802 C C . ALA A 1 138 ? 7.985 -0.302 -12.551 1.00 21.59 130 ALA A C 1
ATOM 803 O O . ALA A 1 138 ? 7.814 -1.500 -12.744 1.00 21.66 130 ALA A O 1
ATOM 805 N N . SER A 1 139 ? 7.835 0.620 -13.493 1.00 23.73 131 SER A N 1
ATOM 806 C CA . SER A 1 139 ? 7.440 0.327 -14.862 1.00 22.60 131 SER A CA 1
ATOM 807 C C . SER A 1 139 ? 8.293 -0.740 -15.584 1.00 26.87 131 SER A C 1
ATOM 808 O O . SER A 1 139 ? 7.819 -1.393 -16.525 1.00 24.54 131 SER A O 1
ATOM 811 N N . GLN A 1 140 ? 9.546 -0.914 -15.165 1.00 24.12 132 GLN A N 1
ATOM 812 C CA . GLN A 1 140 ? 10.432 -1.874 -15.833 1.00 26.75 132 GLN A CA 1
ATOM 813 C C . GLN A 1 140 ? 10.297 -3.319 -15.316 1.00 25.43 132 GLN A C 1
ATOM 814 O O . GLN A 1 140 ? 11.067 -4.196 -15.713 1.00 26.30 132 GLN A O 1
ATOM 820 N N . TYR A 1 141 ? 9.331 -3.573 -14.435 1.00 20.59 133 TYR A N 1
ATOM 821 C CA . TYR A 1 141 ? 9.211 -4.904 -13.830 1.00 15.69 133 TYR A CA 1
ATOM 822 C C . TYR A 1 141 ? 7.798 -5.453 -13.927 1.00 17.71 133 TYR A C 1
ATOM 823 O O . TYR A 1 141 ? 6.844 -4.690 -14.057 1.00 17.60 133 TYR A O 1
ATOM 832 N N . ASP A 1 142 ? 7.680 -6.779 -13.859 1.00 16.30 134 ASP A N 1
ATOM 833 C CA . ASP A 1 142 ? 6.400 -7.465 -13.734 1.00 15.52 134 ASP A CA 1
ATOM 834 C C . ASP A 1 142 ? 5.978 -7.584 -12.270 1.00 17.25 134 ASP A C 1
ATOM 835 O O . ASP A 1 142 ? 4.782 -7.562 -11.952 1.00 14.29 134 ASP A O 1
ATOM 840 N N . TYR A 1 143 ? 6.968 -7.733 -11.390 1.00 15.64 135 TYR A N 1
ATOM 841 C CA . TYR A 1 143 ? 6.720 -7.916 -9.957 1.00 14.96 135 TYR A CA 1
ATOM 842 C C . TYR A 1 143 ? 7.687 -7.092 -9.113 1.00 11.86 135 TYR A C 1
ATOM 843 O O . TYR A 1 143 ? 8.901 -7.066 -9.375 1.00 10.08 135 TYR A O 1
ATOM 852 N N . LEU A 1 144 ? 7.134 -6.404 -8.120 1.00 12.01 136 LEU A N 1
ATOM 853 C CA . LEU A 1 144 ? 7.925 -5.768 -7.081 1.00 10.77 136 LEU A CA 1
ATOM 854 C C . LEU A 1 144 ? 7.601 -6.539 -5.819 1.00 8.32 136 LEU A C 1
ATOM 855 O O . LEU A 1 144 ? 6.432 -6.646 -5.431 1.00 11.49 136 LEU A O 1
ATOM 860 N N . ILE A 1 145 ? 8.640 -7.036 -5.155 1.00 9.83 137 ILE A N 1
ATOM 861 C CA . ILE A 1 145 ? 8.471 -7.840 -3.963 1.00 7.77 137 ILE A CA 1
ATOM 862 C C . ILE A 1 145 ? 9.195 -7.192 -2.791 1.00 8.60 137 ILE A C 1
ATOM 863 O O . ILE A 1 145 ? 10.412 -6.996 -2.817 1.00 5.92 137 ILE A O 1
ATOM 868 N N . PHE A 1 146 ? 8.429 -6.861 -1.762 1.00 9.58 138 PHE A N 1
ATOM 869 C CA . PHE A 1 146 ? 8.973 -6.195 -0.591 1.00 11.11 138 PHE A CA 1
ATOM 870 C C . PHE A 1 146 ? 9.191 -7.195 0.534 1.00 12.09 138 PHE A C 1
ATOM 871 O O . PHE A 1 146 ? 8.235 -7.806 1.059 1.00 10.33 138 PHE A O 1
ATOM 879 N N . ASP A 1 147 ? 10.450 -7.368 0.910 1.00 9.76 139 ASP A N 1
ATOM 880 C CA . ASP A 1 147 ? 10.774 -8.175 2.084 1.00 12.31 139 ASP A CA 1
ATOM 881 C C . ASP A 1 147 ? 10.603 -7.259 3.304 1.00 14.52 139 ASP A C 1
ATOM 882 O O . ASP A 1 147 ? 11.528 -6.531 3.663 1.00 13.99 139 ASP A O 1
ATOM 887 N N . MET A 1 148 ? 9.420 -7.275 3.926 1.00 14.14 140 MET A N 1
ATOM 888 C CA . MET A 1 148 ? 9.110 -6.323 5.003 1.00 16.07 140 MET A CA 1
ATOM 889 C C . MET A 1 148 ? 9.816 -6.667 6.294 1.00 16.31 140 MET A C 1
ATOM 890 O O . MET A 1 148 ? 10.177 -7.826 6.531 1.00 15.98 140 MET A O 1
ATOM 895 N N . GLY A 1 149 ? 10.005 -5.665 7.144 1.00 18.85 141 GLY A N 1
ATOM 896 C CA . GLY A 1 149 ? 10.510 -5.949 8.477 1.00 23.91 141 GLY A CA 1
ATOM 897 C C . GLY A 1 149 ? 9.458 -6.812 9.149 1.00 21.17 141 GLY A C 1
ATOM 898 O O . GLY A 1 149 ? 8.270 -6.655 8.868 1.00 17.99 141 GLY A O 1
ATOM 899 N N . ALA A 1 150 ? 9.874 -7.736 10.007 1.00 22.32 142 ALA A N 1
ATOM 900 C CA . ALA A 1 150 ? 8.917 -8.647 10.641 1.00 23.34 142 ALA A CA 1
ATOM 901 C C . ALA A 1 150 ? 8.079 -7.919 11.674 1.00 25.41 142 ALA A C 1
ATOM 902 O O . ALA A 1 150 ? 8.492 -6.880 12.209 1.00 27.36 142 ALA A O 1
ATOM 904 N N . GLY A 1 151 ? 6.909 -8.473 11.978 1.00 25.93 143 GLY A N 1
ATOM 905 C CA . GLY A 1 151 ? 6.036 -7.861 12.965 1.00 23.71 143 GLY A CA 1
ATOM 906 C C . GLY A 1 151 ? 5.316 -6.651 12.408 1.00 28.01 143 GLY A C 1
ATOM 907 O O . GLY A 1 151 ? 5.284 -6.431 11.186 1.00 24.38 143 GLY A O 1
ATOM 908 N N . ALA A 1 152 ? 4.719 -5.864 13.299 1.00 25.11 144 ALA A N 1
ATOM 909 C CA . ALA A 1 152 ? 3.943 -4.708 12.873 1.00 29.16 144 ALA A CA 1
ATOM 910 C C . ALA A 1 152 ? 4.572 -3.402 13.347 1.00 30.21 144 ALA A C 1
ATOM 911 O O . ALA A 1 152 ? 5.435 -3.401 14.223 1.00 31.67 144 ALA A O 1
ATOM 913 N N . SER A 1 153 ? 4.123 -2.304 12.743 1.00 30.32 145 SER A N 1
ATOM 914 C CA . SER A 1 153 ? 4.539 -0.939 13.057 1.00 29.60 145 SER A CA 1
ATOM 915 C C . SER A 1 153 ? 3.447 -0.062 12.498 1.00 34.74 145 SER A C 1
ATOM 916 O O . SER A 1 153 ? 2.755 -0.472 11.560 1.00 34.23 145 SER A O 1
ATOM 919 N N . GLY A 1 154 ? 3.284 1.140 13.044 1.00 32.24 146 GLY A N 1
ATOM 920 C CA . GLY A 1 154 ? 2.394 2.106 12.427 1.00 30.38 146 GLY A CA 1
ATOM 921 C C . GLY A 1 154 ? 2.875 2.421 11.017 1.00 30.70 146 GLY A C 1
ATOM 922 O O . GLY A 1 154 ? 2.065 2.644 10.105 1.00 31.25 146 GLY A O 1
ATOM 923 N N . GLU A 1 155 ? 4.195 2.426 10.835 1.00 28.50 147 GLU A N 1
ATOM 924 C CA . GLU A 1 155 ? 4.801 2.732 9.541 1.00 30.07 147 GLU A CA 1
ATOM 925 C C . GLU A 1 155 ? 4.630 1.611 8.533 1.00 29.80 147 GLU A C 1
ATOM 926 O O . GLU A 1 155 ? 4.333 1.875 7.363 1.00 28.36 147 GLU A O 1
ATOM 932 N N . ARG A 1 156 ? 4.853 0.372 8.971 1.00 26.58 148 ARG A N 1
ATOM 933 C CA . ARG A 1 156 ? 4.681 -0.775 8.082 1.00 31.04 148 ARG A CA 1
ATOM 934 C C . ARG A 1 156 ? 3.261 -0.852 7.573 1.00 27.17 148 ARG A C 1
ATOM 935 O O . ARG A 1 156 ? 3.028 -1.113 6.393 1.00 28.17 148 ARG A O 1
ATOM 943 N N . LEU A 1 157 ? 2.313 -0.608 8.471 1.00 25.80 149 LEU A N 1
ATOM 944 C CA . LEU A 1 157 ? 0.902 -0.729 8.144 1.00 26.77 149 LEU A CA 1
ATOM 945 C C . LEU A 1 157 ? 0.487 0.365 7.172 1.00 26.25 149 LEU A C 1
ATOM 946 O O . LEU A 1 157 ? -0.385 0.153 6.331 1.00 36.11 149 LEU A O 1
ATOM 951 N N . TYR A 1 158 ? 1.131 1.526 7.267 1.00 27.72 150 TYR A N 1
ATOM 952 C CA . TYR A 1 158 ? 0.924 2.608 6.306 1.00 28.72 150 TYR A CA 1
ATOM 953 C C . TYR A 1 158 ? 1.520 2.204 4.951 1.00 32.43 150 TYR A C 1
ATOM 954 O O . TYR A 1 158 ? 1.053 2.628 3.889 1.00 33.03 150 TYR A O 1
ATOM 963 N N . PHE A 1 159 ? 2.556 1.379 4.988 1.00 30.07 151 PHE A N 1
ATOM 964 C CA . PHE A 1 159 ? 3.238 0.992 3.754 1.00 31.26 151 PHE A CA 1
ATOM 965 C C . PHE A 1 159 ? 2.449 -0.082 3.021 1.00 29.01 151 PHE A C 1
ATOM 966 O O . PHE A 1 159 ? 2.438 -0.126 1.793 1.00 36.53 151 PHE A O 1
ATOM 974 N N . LEU A 1 160 ? 1.779 -0.933 3.792 1.00 31.36 152 LEU A N 1
ATOM 975 C CA . LEU A 1 160 ? 1.159 -2.155 3.291 1.00 29.42 152 LEU A CA 1
ATOM 976 C C . LEU A 1 160 ? -0.229 -1.982 2.703 1.00 39.43 152 LEU A C 1
ATOM 977 O O . LEU A 1 160 ? -0.998 -2.944 2.660 1.00 39.15 152 LEU A O 1
ATOM 982 N N . LYS A 1 161 ? -0.566 -0.786 2.245 1.00 39.10 153 LYS A N 1
ATOM 983 C CA . LYS A 1 161 ? -1.891 -0.599 1.677 1.00 39.61 153 LYS A CA 1
ATOM 984 C C . LYS A 1 161 ? -1.828 -0.132 0.234 1.00 41.75 153 LYS A C 1
ATOM 985 O O . LYS A 1 161 ? -2.852 -0.035 -0.438 1.00 42.62 153 LYS A O 1
ATOM 991 N N . SER A 1 162 ? -0.622 0.152 -0.243 1.00 39.60 154 SER A N 1
ATOM 992 C CA . SER A 1 162 ? -0.427 0.353 -1.668 1.00 38.62 154 SER A CA 1
ATOM 993 C C . SER A 1 162 ? 0.079 -0.937 -2.322 1.00 33.89 154 SER A C 1
ATOM 994 O O . SER A 1 162 ? 0.589 -0.905 -3.453 1.00 39.69 154 SER A O 1
ATOM 997 N N . VAL A 1 163 ? -0.056 -2.071 -1.628 1.00 29.10 155 VAL A N 1
ATOM 998 C CA . VAL A 1 163 ? 0.340 -3.355 -2.231 1.00 27.31 155 VAL A CA 1
ATOM 999 C C . VAL A 1 163 ? -0.838 -4.241 -2.648 1.00 22.17 155 VAL A C 1
ATOM 1000 O O . VAL A 1 163 ? -1.872 -4.275 -1.979 1.00 23.08 155 VAL A O 1
ATOM 1004 N N . ASP A 1 164 ? -0.659 -4.963 -3.750 1.00 17.40 156 ASP A N 1
ATOM 1005 C CA . ASP A 1 164 ? -1.691 -5.826 -4.312 1.00 19.17 156 ASP A CA 1
ATOM 1006 C C . ASP A 1 164 ? -1.880 -7.128 -3.538 1.00 18.12 156 ASP A C 1
ATOM 1007 O O . ASP A 1 164 ? -3.018 -7.566 -3.324 1.00 20.67 156 ASP A O 1
ATOM 1012 N N . ASP A 1 165 ? -0.772 -7.757 -3.137 1.00 15.07 157 ASP A N 1
ATOM 1013 C CA . ASP A 1 165 ? -0.808 -9.065 -2.466 1.00 15.44 157 ASP A CA 1
ATOM 1014 C C . ASP A 1 165 ? 0.000 -9.016 -1.172 1.00 11.42 157 ASP A C 1
ATOM 1015 O O . ASP A 1 165 ? 1.100 -8.467 -1.148 1.00 11.11 157 ASP A O 1
ATOM 1020 N N . VAL A 1 166 ? -0.513 -9.629 -0.115 1.00 10.46 158 VAL A N 1
ATOM 1021 C CA . VAL A 1 166 ? 0.239 -9.735 1.129 1.00 10.83 158 VAL A CA 1
ATOM 1022 C C . VAL A 1 166 ? 0.483 -11.203 1.383 1.00 11.85 158 VAL A C 1
ATOM 1023 O O . VAL A 1 166 ? -0.482 -11.972 1.524 1.00 11.77 158 VAL A O 1
ATOM 1027 N N . PHE A 1 167 ? 1.757 -11.609 1.411 1.00 10.88 159 PHE A N 1
ATOM 1028 C CA . PHE A 1 167 ? 2.094 -12.966 1.803 1.00 7.95 159 PHE A CA 1
ATOM 1029 C C . PHE A 1 167 ? 2.423 -12.930 3.289 1.00 11.46 159 PHE A C 1
ATOM 1030 O O . PHE A 1 167 ? 3.111 -12.019 3.761 1.00 10.30 159 PHE A O 1
ATOM 1038 N N . VAL A 1 168 ? 1.956 -13.923 4.033 1.00 7.82 160 VAL A N 1
ATOM 1039 C CA . VAL A 1 168 ? 2.277 -13.999 5.440 1.00 8.71 160 VAL A CA 1
ATOM 1040 C C . VAL A 1 168 ? 2.969 -15.309 5.727 1.00 9.54 160 VAL A C 1
ATOM 1041 O O . VAL A 1 168 ? 2.393 -16.387 5.500 1.00 9.16 160 VAL A O 1
ATOM 1045 N N . VAL A 1 169 ? 4.187 -15.242 6.257 1.00 7.02 161 VAL A N 1
ATOM 1046 C CA . VAL A 1 169 ? 4.963 -16.469 6.464 1.00 6.81 161 VAL A CA 1
ATOM 1047 C C . VAL A 1 169 ? 4.869 -16.912 7.928 1.00 8.00 161 VAL A C 1
ATOM 1048 O O . VAL A 1 169 ? 4.946 -16.084 8.830 1.00 8.06 161 VAL A O 1
ATOM 1052 N N . THR A 1 170 ? 4.695 -18.214 8.160 1.00 8.27 162 THR A N 1
ATOM 1053 C CA . THR A 1 170 ? 4.637 -18.726 9.528 1.00 11.22 162 THR A CA 1
ATOM 1054 C C . THR A 1 170 ? 5.268 -20.098 9.575 1.00 10.24 162 THR A C 1
ATOM 1055 O O . THR A 1 170 ? 5.484 -20.714 8.528 1.00 10.89 162 THR A O 1
ATOM 1059 N N . THR A 1 171 ? 5.590 -20.562 10.782 1.00 9.39 163 THR A N 1
ATOM 1060 C CA . THR A 1 171 ? 5.961 -21.957 10.986 1.00 11.78 163 THR A CA 1
ATOM 1061 C C . THR A 1 171 ? 4.887 -22.636 11.815 1.00 13.06 163 THR A C 1
ATOM 1062 O O . THR A 1 171 ? 3.926 -21.988 12.234 1.00 12.22 163 THR A O 1
ATOM 1066 N N . PRO A 1 172 ? 5.042 -23.947 12.058 1.00 14.77 164 PRO A N 1
ATOM 1067 C CA . PRO A 1 172 ? 4.019 -24.632 12.853 1.00 15.43 164 PRO A CA 1
ATOM 1068 C C . PRO A 1 172 ? 4.137 -24.332 14.349 1.00 17.12 164 PRO A C 1
ATOM 1069 O O . PRO A 1 172 ? 3.298 -24.788 15.106 1.00 19.70 164 PRO A O 1
ATOM 1073 N N . GLU A 1 173 ? 5.137 -23.568 14.778 1.00 17.68 165 GLU A N 1
ATOM 1074 C CA . GLU A 1 173 ? 5.240 -23.249 16.208 1.00 17.63 165 GLU A CA 1
ATOM 1075 C C . GLU A 1 173 ? 4.138 -22.317 16.723 1.00 17.97 165 GLU A C 1
ATOM 1076 O O . GLU A 1 173 ? 3.722 -21.393 16.024 1.00 16.53 165 GLU A O 1
ATOM 1082 N N . PRO A 1 174 ? 3.652 -22.567 17.955 1.00 23.20 166 PRO A N 1
ATOM 1083 C CA . PRO A 1 174 ? 2.533 -21.770 18.473 1.00 19.91 166 PRO A CA 1
ATOM 1084 C C . PRO A 1 174 ? 2.822 -20.275 18.562 1.00 20.67 166 PRO A C 1
ATOM 1085 O O . PRO A 1 174 ? 1.891 -19.490 18.334 1.00 20.31 166 PRO A O 1
ATOM 1089 N N . THR A 1 175 ? 4.062 -19.892 18.885 1.00 17.66 167 THR A N 1
ATOM 1090 C CA . THR A 1 175 ? 4.444 -18.487 18.921 1.00 17.68 167 THR A CA 1
ATOM 1091 C C . THR A 1 175 ? 4.323 -17.871 17.522 1.00 17.75 167 THR A C 1
ATOM 1092 O O . THR A 1 175 ? 3.724 -16.805 17.338 1.00 17.94 167 THR A O 1
ATOM 1096 N N . ALA A 1 176 ? 4.888 -18.560 16.538 1.00 16.39 168 ALA A N 1
ATOM 1097 C CA . ALA A 1 176 ? 4.879 -18.079 15.156 1.00 17.13 168 ALA A CA 1
ATOM 1098 C C . ALA A 1 176 ? 3.443 -17.923 14.652 1.00 16.20 168 ALA A C 1
ATOM 1099 O O . ALA A 1 176 ? 3.092 -16.907 14.036 1.00 13.62 168 ALA A O 1
ATOM 1101 N N . MET A 1 177 ? 2.613 -18.933 14.920 1.00 14.11 169 MET A N 1
ATOM 1102 C CA . MET A 1 177 ? 1.220 -18.920 14.471 1.00 12.49 169 MET A CA 1
ATOM 1103 C C . MET A 1 177 ? 0.371 -17.834 15.143 1.00 15.11 169 MET A C 1
ATOM 1104 O O . MET A 1 177 ? -0.451 -17.194 14.486 1.00 12.03 169 MET A O 1
ATOM 1109 N N . THR A 1 178 ? 0.545 -17.658 16.453 1.00 14.01 170 THR A N 1
ATOM 1110 C CA . THR A 1 178 ? -0.165 -16.628 17.193 1.00 16.23 170 THR A CA 1
ATOM 1111 C C . THR A 1 178 ? 0.213 -15.256 16.653 1.00 15.82 170 THR A C 1
ATOM 1112 O O . THR A 1 178 ? -0.631 -14.356 16.551 1.00 14.73 170 THR A O 1
ATOM 1116 N N . ASP A 1 179 ? 1.489 -15.084 16.326 1.00 15.11 171 ASP A N 1
ATOM 1117 C CA . ASP A 1 179 ? 1.953 -13.775 15.876 1.00 17.78 171 ASP A CA 1
ATOM 1118 C C . ASP A 1 179 ? 1.471 -13.513 14.459 1.00 17.27 171 ASP A C 1
ATOM 1119 O O . ASP A 1 179 ? 1.136 -12.374 14.102 1.00 16.69 171 ASP A O 1
ATOM 1124 N N . ALA A 1 180 ? 1.415 -14.572 13.655 1.00 15.34 172 ALA A N 1
ATOM 1125 C CA . ALA A 1 180 ? 0.908 -14.437 12.296 1.00 14.19 172 ALA A CA 1
ATOM 1126 C C . ALA A 1 180 ? -0.569 -14.036 12.328 1.00 15.99 172 ALA A C 1
ATOM 1127 O O . ALA A 1 180 ? -0.999 -13.170 11.563 1.00 13.43 172 ALA A O 1
ATOM 1129 N N . TYR A 1 181 ? -1.347 -14.642 13.227 1.00 14.21 173 TYR A N 1
ATOM 1130 C CA . TYR A 1 181 ? -2.731 -14.215 13.405 1.00 16.26 173 TYR A CA 1
ATOM 1131 C C . TYR A 1 181 ? -2.847 -12.728 13.747 1.00 15.42 173 TYR A C 1
ATOM 1132 O O . TYR A 1 181 ? -3.633 -12.003 13.136 1.00 12.60 173 TYR A O 1
ATOM 1141 N N . ALA A 1 182 ? -2.094 -12.290 14.752 1.00 17.78 174 ALA A N 1
ATOM 1142 C CA . ALA A 1 182 ? -2.166 -10.900 15.202 1.00 17.41 174 ALA A CA 1
ATOM 1143 C C . ALA A 1 182 ? -1.745 -9.928 14.091 1.00 17.77 174 ALA A C 1
ATOM 1144 O O . ALA A 1 182 ? -2.332 -8.857 13.941 1.00 16.89 174 ALA A O 1
ATOM 1146 N N . MET A 1 183 ? -0.743 -10.308 13.299 1.00 13.44 175 MET A N 1
ATOM 1147 C CA . MET A 1 183 ? -0.328 -9.483 12.167 1.00 14.51 175 MET A CA 1
ATOM 1148 C C . MET A 1 183 ? -1.456 -9.347 11.136 1.00 16.09 175 MET A C 1
ATOM 1149 O O . MET A 1 183 ? -1.712 -8.245 10.616 1.00 14.81 175 MET A O 1
ATOM 1154 N N . MET A 1 184 ? -2.144 -10.450 10.846 1.00 11.90 176 MET A N 1
ATOM 1155 C CA . MET A 1 184 ? -3.271 -10.403 9.919 1.00 14.05 176 MET A CA 1
ATOM 1156 C C . MET A 1 184 ? -4.401 -9.533 10.483 1.00 19.83 176 MET A C 1
ATOM 1157 O O . MET A 1 184 ? -4.977 -8.718 9.765 1.00 16.96 176 MET A O 1
ATOM 1162 N N . LYS A 1 185 ? -4.676 -9.677 11.779 1.00 16.87 177 LYS A N 1
ATOM 1163 C CA . LYS A 1 185 ? -5.662 -8.823 12.451 1.00 19.98 177 LYS A CA 1
ATOM 1164 C C . LYS A 1 185 ? -5.312 -7.331 12.386 1.00 23.48 177 LYS A C 1
ATOM 1165 O O . LYS A 1 185 ? -6.194 -6.498 12.128 1.00 18.37 177 LYS A 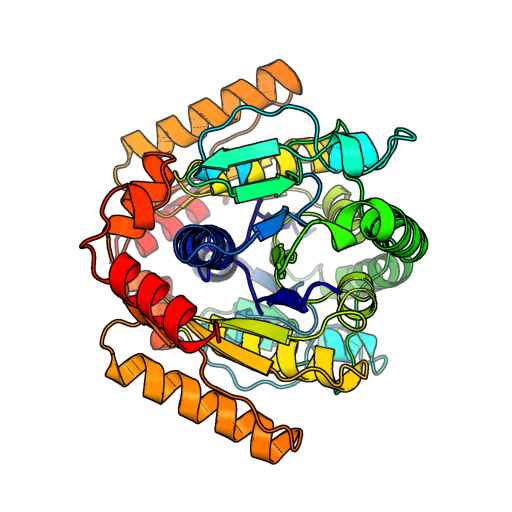O 1
ATOM 1171 N N . TYR A 1 186 ? -4.037 -6.993 12.605 1.00 19.27 178 TYR A N 1
ATOM 1172 C CA . TYR A 1 186 ? -3.600 -5.598 12.553 1.00 18.84 178 TYR A CA 1
ATOM 1173 C C . TYR A 1 186 ? -3.677 -5.003 11.153 1.00 22.29 178 TYR A C 1
ATOM 1174 O O . TYR A 1 186 ? -4.146 -3.873 11.000 1.00 19.15 178 TYR A O 1
ATOM 1183 N N . MET A 1 187 ? -3.191 -5.738 10.145 1.00 16.25 179 MET A N 1
ATOM 1184 C CA . MET A 1 187 ? -3.238 -5.274 8.757 1.00 20.82 179 MET A CA 1
ATOM 1185 C C . MET A 1 187 ? -4.693 -5.045 8.317 1.00 25.46 179 MET A C 1
ATOM 1186 O O . MET A 1 187 ? -5.005 -4.063 7.640 1.00 27.16 179 MET A O 1
ATOM 1191 N N . HIS A 1 188 ? -5.575 -5.959 8.717 1.00 22.68 180 HIS A N 1
ATOM 1192 C CA . HIS A 1 188 ? -7.005 -5.883 8.398 1.00 25.65 180 HIS A CA 1
ATOM 1193 C C . HIS A 1 188 ? -7.666 -4.669 9.070 1.00 30.49 180 HIS A C 1
ATOM 1194 O O . HIS A 1 188 ? -8.474 -3.962 8.464 1.00 27.18 180 HIS A O 1
ATOM 1201 N N . ALA A 1 189 ? -7.312 -4.435 10.328 1.00 28.84 181 ALA A N 1
ATOM 1202 C CA . ALA A 1 189 ? -7.836 -3.294 11.074 1.00 31.50 181 ALA A CA 1
ATOM 1203 C C . ALA A 1 189 ? -7.347 -1.959 10.511 1.00 33.31 181 ALA A C 1
ATOM 1204 O O . ALA A 1 189 ? -7.982 -0.933 10.707 1.00 36.55 181 ALA A O 1
ATOM 1206 N N . ALA A 1 190 ? -6.206 -1.973 9.830 1.00 31.57 182 ALA A N 1
ATOM 1207 C CA . ALA A 1 190 ? -5.643 -0.747 9.262 1.00 34.76 182 ALA A CA 1
ATOM 1208 C C . ALA A 1 190 ? -6.204 -0.437 7.874 1.00 37.00 182 ALA A C 1
ATOM 1209 O O . ALA A 1 190 ? -5.716 0.472 7.196 1.00 41.40 182 ALA A O 1
ATOM 1211 N N . GLY A 1 191 ? -7.215 -1.198 7.453 1.00 39.26 183 GLY A N 1
ATOM 1212 C CA . GLY A 1 191 ? -7.886 -0.959 6.181 1.00 37.74 183 GLY A CA 1
ATOM 1213 C C . GLY A 1 191 ? -7.348 -1.687 4.957 1.00 40.24 183 GLY A C 1
ATOM 1214 O O . GLY A 1 191 ? -7.851 -1.487 3.847 1.00 43.61 183 GLY A O 1
ATOM 1215 N N . SER A 1 192 ? -6.332 -2.526 5.140 1.00 39.14 184 SER A N 1
ATOM 1216 C CA . SER A 1 192 ? -5.793 -3.305 4.026 1.00 36.31 184 SER A CA 1
ATOM 1217 C C . SER A 1 192 ? -6.863 -4.166 3.365 1.00 36.88 184 SER A C 1
ATOM 1218 O O . SER A 1 192 ? -7.495 -4.987 4.025 1.00 37.32 184 SER A O 1
ATOM 1221 N N . GLU A 1 193 ? -7.053 -3.980 2.060 1.00 38.51 185 GLU A N 1
ATOM 1222 C CA . GLU A 1 193 ? -8.055 -4.722 1.301 1.00 34.33 185 GLU A CA 1
ATOM 1223 C C . GLU A 1 193 ? -7.400 -5.855 0.500 1.00 29.93 185 GLU A C 1
ATOM 1224 O O . GLU A 1 193 ? -8.076 -6.630 -0.176 1.00 28.37 185 GLU A O 1
ATOM 1230 N N . ALA A 1 194 ? -6.078 -5.944 0.573 1.00 28.48 186 ALA A N 1
ATOM 1231 C CA . ALA A 1 194 ? -5.338 -6.931 -0.211 1.00 27.10 186 ALA A CA 1
ATOM 1232 C C . ALA A 1 194 ? -5.642 -8.373 0.217 1.00 23.21 186 ALA A C 1
ATOM 1233 O O . ALA A 1 194 ? -5.850 -8.638 1.397 1.00 18.91 186 ALA A O 1
ATOM 1235 N N . PRO A 1 195 ? -5.657 -9.313 -0.744 1.00 19.55 187 PRO A N 1
ATOM 1236 C CA . PRO A 1 195 ? -5.776 -10.725 -0.347 1.00 20.94 187 PRO A CA 1
ATOM 1237 C C . PRO A 1 195 ? -4.558 -11.210 0.463 1.00 17.73 187 PRO A C 1
ATOM 1238 O O . PRO A 1 195 ? -3.408 -10.900 0.096 1.00 16.15 187 PRO A O 1
ATOM 1242 N N . PHE A 1 196 ? -4.804 -11.942 1.550 1.00 19.11 188 PHE A N 1
ATOM 1243 C CA . PHE A 1 196 ? -3.727 -12.513 2.370 1.00 15.09 188 PHE A CA 1
ATOM 1244 C C . PHE A 1 196 ? -3.466 -13.936 1.907 1.00 14.67 188 PHE A C 1
ATOM 1245 O O . PHE A 1 196 ? -4.404 -14.742 1.839 1.00 16.09 188 PHE A O 1
ATOM 1253 N N . SER A 1 197 ? -2.215 -14.252 1.571 1.00 14.44 189 SER A N 1
ATOM 1254 C CA . SER A 1 197 ? -1.847 -15.641 1.269 1.00 12.00 189 SER A CA 1
ATOM 1255 C C . SER A 1 197 ? -0.790 -16.111 2.273 1.00 12.67 189 SER A C 1
ATOM 1256 O O . SER A 1 197 ? 0.181 -15.393 2.553 1.00 11.77 189 SER A O 1
ATOM 1259 N N . VAL A 1 198 ? -0.991 -17.304 2.825 1.00 8.80 190 VAL A N 1
ATOM 1260 C CA . VAL A 1 198 ? -0.105 -17.822 3.862 1.00 11.37 190 VAL A CA 1
ATOM 1261 C C . VAL A 1 198 ? 0.951 -18.757 3.261 1.00 12.59 190 VAL A C 1
ATOM 1262 O O . VAL A 1 198 ? 0.650 -19.591 2.387 1.00 9.22 190 VAL A O 1
ATOM 1266 N N . ILE A 1 199 ? 2.181 -18.624 3.742 1.00 11.13 191 ILE A N 1
ATOM 1267 C CA . ILE A 1 199 ? 3.222 -19.585 3.430 1.00 9.18 191 ILE A CA 1
ATOM 1268 C C . ILE A 1 199 ? 3.580 -20.301 4.719 1.00 10.61 191 ILE A C 1
ATOM 1269 O O . ILE A 1 199 ? 4.089 -19.686 5.667 1.00 8.93 191 ILE A O 1
ATOM 1274 N N . VAL A 1 200 ? 3.327 -21.603 4.777 1.00 9.58 192 VAL A N 1
ATOM 1275 C CA . VAL A 1 200 ? 3.732 -22.345 5.959 1.00 8.08 192 VAL A CA 1
ATOM 1276 C C . VAL A 1 200 ? 5.101 -22.959 5.710 1.00 12.01 192 VAL A C 1
ATOM 1277 O O . VAL A 1 200 ? 5.233 -23.888 4.906 1.00 15.30 192 VAL A O 1
ATOM 1281 N N . ASN A 1 201 ? 6.118 -22.437 6.396 1.00 7.04 193 ASN A N 1
ATOM 1282 C CA . ASN A 1 201 ? 7.501 -22.854 6.169 1.00 8.31 193 ASN A CA 1
ATOM 1283 C C . ASN A 1 201 ? 7.956 -23.753 7.321 1.00 13.47 193 ASN A C 1
ATOM 1284 O O . ASN A 1 201 ? 7.339 -23.743 8.391 1.00 9.52 193 ASN A O 1
ATOM 1289 N N . ARG A 1 202 ? 8.997 -24.554 7.089 1.00 14.34 194 ARG A N 1
ATOM 1290 C CA . ARG A 1 202 ? 9.553 -25.451 8.105 1.00 12.11 194 ARG A CA 1
ATOM 1291 C C . ARG A 1 202 ? 8.545 -26.505 8.588 1.00 16.11 194 ARG A C 1
ATOM 1292 O O . ARG A 1 202 ? 8.511 -26.856 9.760 1.00 17.10 194 ARG A O 1
ATOM 1300 N N . ALA A 1 203 ? 7.726 -27.015 7.674 1.00 15.39 195 ALA A N 1
ATOM 1301 C CA . ALA A 1 203 ? 6.786 -28.080 8.006 1.00 20.70 195 ALA A CA 1
ATOM 1302 C C . ALA A 1 203 ? 7.531 -29.421 8.122 1.00 23.70 195 ALA A C 1
ATOM 1303 O O . ALA A 1 203 ? 8.340 -29.753 7.262 1.00 23.20 195 ALA A O 1
ATOM 1305 N N . GLY A 1 204 ? 7.259 -30.193 9.171 1.00 25.45 196 GLY A N 1
ATOM 1306 C CA . GLY A 1 204 ? 7.926 -31.480 9.340 1.00 28.81 196 GLY A CA 1
ATOM 1307 C C . GLY A 1 204 ? 7.413 -32.488 8.326 1.00 35.44 196 GLY A C 1
ATOM 1308 O O . GLY A 1 204 ? 8.185 -33.197 7.670 1.00 36.04 196 GLY A O 1
ATOM 1309 N N . LYS A 1 205 ? 6.091 -32.552 8.205 1.00 35.45 197 LYS A N 1
ATOM 1310 C CA . LYS A 1 205 ? 5.434 -33.340 7.172 1.00 32.40 197 LYS A CA 1
ATOM 1311 C C . LYS A 1 205 ? 4.515 -32.402 6.413 1.00 30.18 197 LYS A C 1
ATOM 1312 O O . LYS A 1 205 ? 4.059 -31.403 6.975 1.00 32.35 197 LYS A O 1
ATOM 1318 N N . GLU A 1 206 ? 4.254 -32.702 5.143 1.00 34.13 198 GLU A N 1
ATOM 1319 C CA . GLU A 1 206 ? 3.381 -31.862 4.323 1.00 33.25 198 GLU A CA 1
ATOM 1320 C C . GLU A 1 206 ? 2.012 -31.665 4.980 1.00 29.05 198 GLU A C 1
ATOM 1321 O O . GLU A 1 206 ? 1.396 -30.595 4.872 1.00 27.98 198 GLU A O 1
ATOM 1327 N N . ARG A 1 207 ? 1.540 -32.700 5.668 1.00 25.80 199 ARG A N 1
ATOM 1328 C CA . ARG A 1 207 ? 0.254 -32.633 6.346 1.00 25.55 199 ARG A CA 1
ATOM 1329 C C . ARG A 1 207 ? 0.196 -31.585 7.461 1.00 25.63 199 ARG A C 1
ATOM 1330 O O . ARG A 1 207 ? -0.860 -30.990 7.724 1.00 24.75 199 ARG A O 1
ATOM 1338 N N . GLU A 1 208 ? 1.321 -31.371 8.131 1.00 23.37 200 GLU A N 1
ATOM 1339 C CA . GLU A 1 208 ? 1.389 -30.382 9.193 1.00 21.40 200 GLU A CA 1
ATOM 1340 C C . GLU A 1 208 ? 1.142 -28.965 8.644 1.00 21.71 200 GLU A C 1
ATOM 1341 O O . GLU A 1 208 ? 0.618 -28.089 9.347 1.00 18.52 200 GLU A O 1
ATOM 1347 N N . GLY A 1 209 ? 1.522 -28.749 7.386 1.00 20.65 201 GLY A N 1
ATOM 1348 C CA . GLY A 1 209 ? 1.272 -27.473 6.741 1.00 19.80 201 GLY A CA 1
ATOM 1349 C C . GLY A 1 209 ? -0.219 -27.207 6.686 1.00 17.06 201 GLY A C 1
ATOM 1350 O O . GLY A 1 209 ? -0.670 -26.098 6.940 1.00 15.75 201 GLY A O 1
ATOM 1351 N N . TYR A 1 210 ? -0.985 -28.239 6.357 1.00 18.59 202 TYR A N 1
ATOM 1352 C CA . TYR A 1 210 ? -2.431 -28.119 6.276 1.00 18.54 202 TYR A CA 1
ATOM 1353 C C . TYR A 1 210 ? -3.045 -27.915 7.652 1.00 15.68 202 TYR A C 1
ATOM 1354 O O . TYR A 1 210 ? -4.039 -27.212 7.786 1.00 18.19 202 TYR A O 1
ATOM 1363 N N . GLU A 1 211 ? -2.469 -28.544 8.667 1.00 18.04 203 GLU A N 1
ATOM 1364 C CA . GLU A 1 211 ? -2.988 -28.409 10.023 1.00 21.18 203 GLU A CA 1
ATOM 1365 C C . GLU A 1 211 ? -2.812 -26.959 10.465 1.00 19.58 203 GLU A C 1
ATOM 1366 O O . GLU A 1 211 ? -3.710 -26.358 11.071 1.00 19.34 203 GLU A O 1
ATOM 1372 N N . VAL A 1 212 ? -1.645 -26.402 10.157 1.00 15.61 204 VAL A N 1
ATOM 1373 C CA . VAL A 1 212 ? -1.348 -25.017 10.510 1.00 15.53 204 VAL A CA 1
ATOM 1374 C C . VAL A 1 212 ? -2.295 -24.073 9.781 1.00 15.43 204 VAL A C 1
ATOM 1375 O O . VAL A 1 212 ? -2.921 -23.207 10.392 1.00 16.95 204 VAL A O 1
ATOM 1379 N N . PHE A 1 213 ? -2.395 -24.243 8.468 1.00 13.02 205 PHE A N 1
ATOM 1380 C CA . PHE A 1 213 ? -3.236 -23.367 7.679 1.00 16.84 205 PHE A CA 1
ATOM 1381 C C . PHE A 1 213 ? -4.697 -23.435 8.155 1.00 17.98 205 PHE A C 1
ATOM 1382 O O . PHE A 1 213 ? -5.363 -22.404 8.306 1.00 16.23 205 PHE A O 1
ATOM 1390 N N . GLU A 1 214 ? -5.189 -24.640 8.426 1.00 18.61 206 GLU A N 1
ATOM 1391 C CA . GLU A 1 214 ? -6.603 -24.798 8.775 1.00 19.26 206 GLU A CA 1
ATOM 1392 C C . GLU A 1 214 ? -6.967 -24.015 10.027 1.00 21.44 206 GLU A C 1
ATOM 1393 O O . GLU A 1 214 ? -8.040 -23.389 10.098 1.00 18.57 206 GLU A O 1
ATOM 1399 N N . ARG A 1 215 ? -6.085 -24.062 11.018 1.00 20.25 207 ARG A N 1
ATOM 1400 C CA . ARG A 1 215 ? -6.264 -23.262 12.221 1.00 22.77 207 ARG A CA 1
ATOM 1401 C C . ARG A 1 215 ? -6.296 -21.752 11.915 1.00 24.91 207 ARG A C 1
ATOM 1402 O O . ARG A 1 215 ? -7.169 -21.033 12.408 1.00 22.83 207 ARG A O 1
ATOM 1410 N N . LEU A 1 216 ? -5.374 -21.273 11.082 1.00 17.59 208 LEU A N 1
ATOM 1411 C CA . LEU A 1 216 ? -5.304 -19.835 10.804 1.00 17.71 208 LEU A CA 1
ATOM 1412 C C . LEU A 1 216 ? -6.502 -19.371 9.996 1.00 20.62 208 LEU A C 1
ATOM 1413 O O . LEU A 1 216 ? -7.076 -18.316 10.280 1.00 20.30 208 LEU A O 1
ATOM 1418 N N . LYS A 1 217 ? -6.862 -20.161 8.985 1.00 15.49 209 LYS A N 1
ATOM 1419 C CA . LYS A 1 217 ? -7.997 -19.857 8.127 1.00 20.45 209 LYS A CA 1
ATOM 1420 C C . LYS A 1 217 ? -9.248 -19.807 8.986 1.00 27.47 209 LYS A C 1
ATOM 1421 O O . LYS A 1 217 ? -10.152 -19.004 8.731 1.00 28.40 209 LYS A O 1
ATOM 1427 N N . HIS A 1 218 ? -9.276 -20.654 10.015 1.00 23.86 210 HIS A N 1
ATOM 1428 C CA . HIS A 1 218 ? -10.420 -20.738 10.907 1.00 27.16 210 HIS A CA 1
ATOM 1429 C C . HIS A 1 218 ? -10.589 -19.480 11.757 1.00 28.70 210 HIS A C 1
ATOM 1430 O O . HIS A 1 218 ? -11.620 -18.810 11.669 1.00 34.98 210 HIS A O 1
ATOM 1437 N N . VAL A 1 219 ? -9.591 -19.153 12.575 1.00 23.54 211 VAL A N 1
ATOM 1438 C CA . VAL A 1 219 ? -9.702 -17.994 13.459 1.00 28.95 211 VAL A CA 1
ATOM 1439 C C . VAL A 1 219 ? -9.800 -16.657 12.709 1.00 30.87 211 VAL A C 1
ATOM 1440 O O . VAL A 1 219 ? -10.404 -15.710 13.216 1.00 27.22 211 VAL A O 1
ATOM 1444 N N . THR A 1 220 ? -9.211 -16.573 11.516 1.00 26.42 212 THR A N 1
ATOM 1445 C CA . THR A 1 220 ? -9.317 -15.343 10.723 1.00 28.14 212 THR A CA 1
ATOM 1446 C C . THR A 1 220 ? -10.699 -15.233 10.082 1.00 28.94 212 THR A C 1
ATOM 1447 O O . THR A 1 220 ? -11.260 -14.137 9.968 1.00 25.83 212 THR A O 1
ATOM 1451 N N . GLY A 1 221 ? -11.239 -16.378 9.663 1.00 27.43 213 GLY A N 1
ATOM 1452 C CA . GLY A 1 221 ? -12.500 -16.411 8.941 1.00 30.96 213 GLY A CA 1
ATOM 1453 C C . GLY A 1 221 ? -13.684 -16.198 9.868 1.00 34.09 213 GLY A C 1
ATOM 1454 O O . GLY A 1 221 ? -14.659 -15.519 9.509 1.00 35.02 213 GLY A O 1
ATOM 1455 N N . ARG A 1 222 ? -13.601 -16.783 11.061 1.00 30.06 214 ARG A N 1
ATOM 1456 C CA . ARG A 1 222 ? -14.656 -16.655 12.066 1.00 33.17 214 ARG A CA 1
ATOM 1457 C C . ARG A 1 222 ? -14.590 -15.336 12.837 1.00 31.11 214 ARG A C 1
ATOM 1458 O O . ARG A 1 222 ? -15.631 -14.836 13.269 1.00 33.27 214 ARG A O 1
ATOM 1466 N N . PHE A 1 223 ? -13.391 -14.770 13.024 1.00 29.48 215 PHE A N 1
ATOM 1467 C CA . PHE A 1 223 ? -13.271 -13.594 13.905 1.00 28.87 215 PHE A CA 1
ATOM 1468 C C . PHE A 1 223 ? -13.195 -12.264 13.140 1.00 28.98 215 PHE A C 1
ATOM 1469 O O . PHE A 1 223 ? -13.742 -11.251 13.594 1.00 26.92 215 PHE A O 1
ATOM 1477 N N . LEU A 1 224 ? -12.531 -12.289 11.983 1.00 27.91 216 LEU A N 1
ATOM 1478 C CA . LEU A 1 224 ? -12.263 -11.098 11.164 1.00 28.99 216 LEU A CA 1
ATOM 1479 C C . LEU A 1 224 ? -13.161 -11.034 9.932 1.00 33.43 216 LEU A C 1
ATOM 1480 O O . LEU A 1 224 ? -13.191 -10.020 9.224 1.00 30.09 216 LEU A O 1
ATOM 1485 N N . ASN A 1 225 ? -13.887 -12.126 9.685 1.00 34.69 217 ASN A N 1
ATOM 1486 C CA . ASN A 1 225 ? -14.589 -12.339 8.416 1.00 34.09 217 ASN A CA 1
ATOM 1487 C C . ASN A 1 225 ? -13.673 -12.029 7.236 1.00 35.37 217 ASN A C 1
ATOM 1488 O O . ASN A 1 225 ? -14.006 -11.217 6.365 1.00 35.16 217 ASN A O 1
ATOM 1493 N N . LYS A 1 226 ? -12.510 -12.677 7.223 1.00 33.17 218 LYS A N 1
ATOM 1494 C CA . LYS A 1 226 ? -11.531 -12.498 6.149 1.00 33.38 218 LYS A CA 1
ATOM 1495 C C . LYS A 1 226 ? -11.140 -13.850 5.529 1.00 29.98 218 LYS A C 1
ATOM 1496 O O . LYS A 1 226 ? -10.643 -14.734 6.228 1.00 29.19 218 LYS A O 1
ATOM 1502 N N . ASP A 1 227 ? -11.378 -14.009 4.230 1.00 25.19 219 ASP A N 1
ATOM 1503 C CA . ASP A 1 227 ? -11.041 -15.250 3.542 1.00 30.24 219 ASP A CA 1
ATOM 1504 C C . ASP A 1 227 ? -9.557 -15.247 3.152 1.00 25.70 219 ASP A C 1
ATOM 1505 O O . ASP A 1 227 ? -9.146 -14.444 2.315 1.00 30.11 219 ASP A O 1
ATOM 1510 N N . ILE A 1 228 ? -8.749 -16.110 3.765 1.00 20.10 220 ILE A N 1
ATOM 1511 C CA . ILE A 1 228 ? -7.323 -16.189 3.401 1.00 22.00 220 ILE A CA 1
ATOM 1512 C C . ILE A 1 228 ? -7.023 -17.458 2.590 1.00 19.19 220 ILE A C 1
ATOM 1513 O O . ILE A 1 228 ? -7.772 -18.441 2.665 1.00 17.98 220 ILE A O 1
ATOM 1518 N N . ALA A 1 229 ? -5.931 -17.427 1.826 1.00 14.72 221 ALA A N 1
ATOM 1519 C CA . ALA A 1 229 ? -5.549 -18.544 0.951 1.00 17.14 221 ALA A CA 1
ATOM 1520 C C . ALA A 1 229 ? -4.204 -19.143 1.361 1.00 16.13 221 ALA A C 1
ATOM 1521 O O . ALA A 1 229 ? -3.380 -18.465 1.993 1.00 12.54 221 ALA A O 1
ATOM 1523 N N . LEU A 1 230 ? -3.983 -20.408 1.004 1.00 15.07 222 LEU A N 1
ATOM 1524 C CA . LEU A 1 230 ? -2.679 -21.045 1.201 1.00 16.72 222 LEU A CA 1
ATOM 1525 C C . LEU A 1 230 ? -1.829 -20.838 -0.035 1.00 15.26 222 LEU A C 1
ATOM 1526 O O . LEU A 1 230 ? -2.182 -21.299 -1.127 1.00 13.49 222 LEU A O 1
ATOM 1531 N N . LEU A 1 231 ? -0.702 -20.150 0.103 1.00 13.52 223 LEU A N 1
ATOM 1532 C CA . LEU A 1 231 ? 0.191 -20.030 -1.048 1.00 11.31 223 LEU A CA 1
ATOM 1533 C C . LEU A 1 231 ? 0.997 -21.322 -1.228 1.00 14.12 223 LEU A C 1
ATOM 1534 O O . LEU A 1 231 ? 1.259 -21.750 -2.351 1.00 14.39 223 LEU A O 1
ATOM 1539 N N . GLY A 1 232 ? 1.377 -21.959 -0.124 1.00 16.85 224 GLY A N 1
ATOM 1540 C CA . GLY A 1 232 ? 2.134 -23.189 -0.242 1.00 14.81 224 GLY A CA 1
ATOM 1541 C C . GLY A 1 232 ? 2.782 -23.623 1.054 1.00 16.70 224 GLY A C 1
ATOM 1542 O O . GLY A 1 232 ? 2.792 -22.881 2.048 1.00 11.27 224 GLY A O 1
ATOM 1543 N N . ILE A 1 233 ? 3.339 -24.831 1.034 1.00 13.98 225 ILE A N 1
ATOM 1544 C CA . ILE A 1 233 ? 3.959 -25.428 2.213 1.00 12.97 225 ILE A CA 1
ATOM 1545 C C . ILE A 1 233 ? 5.407 -25.744 1.865 1.00 15.63 225 ILE A C 1
ATOM 1546 O O . ILE A 1 233 ? 5.679 -26.406 0.856 1.00 15.00 225 ILE A O 1
ATOM 1551 N N . ILE A 1 234 ? 6.336 -25.232 2.673 1.00 11.57 226 ILE A N 1
ATOM 1552 C CA . ILE A 1 234 ? 7.758 -25.466 2.449 1.00 12.79 226 ILE A CA 1
ATOM 1553 C C . ILE A 1 234 ? 8.240 -26.341 3.606 1.00 13.44 226 ILE A C 1
ATOM 1554 O O . ILE A 1 234 ? 8.061 -25.997 4.774 1.00 12.01 226 ILE A O 1
ATOM 1559 N N . PRO A 1 235 ? 8.857 -27.480 3.279 1.00 14.02 227 PRO A N 1
ATOM 1560 C CA . PRO A 1 235 ? 9.258 -28.425 4.322 1.00 15.68 227 PRO A CA 1
ATOM 1561 C C . PRO A 1 235 ? 10.531 -27.974 5.025 1.00 15.60 227 PRO A C 1
ATOM 1562 O O . PRO A 1 235 ? 11.358 -27.279 4.417 1.00 13.38 227 PRO A O 1
ATOM 1566 N N . GLU A 1 236 ? 10.666 -28.351 6.290 1.00 14.05 228 GLU A N 1
ATOM 1567 C CA . GLU A 1 236 ? 11.927 -28.281 7.018 1.00 16.22 228 GLU A CA 1
ATOM 1568 C C . GLU A 1 236 ? 12.987 -29.002 6.190 1.00 16.97 228 GLU A C 1
ATOM 1569 O O . GLU A 1 236 ? 12.738 -30.104 5.697 1.00 15.18 228 GLU A O 1
ATOM 1575 N N . ASP A 1 237 ? 14.160 -28.396 6.023 1.00 14.89 229 ASP A N 1
ATOM 1576 C CA . ASP A 1 237 ? 15.164 -28.955 5.101 1.00 12.85 229 ASP A CA 1
ATOM 1577 C C . ASP A 1 237 ? 16.543 -28.405 5.446 1.00 14.06 229 ASP A C 1
ATOM 1578 O O . ASP A 1 237 ? 16.756 -27.187 5.461 1.00 12.74 229 ASP A O 1
ATOM 1583 N N . ARG A 1 238 ? 17.480 -29.304 5.746 1.00 13.04 230 ARG A N 1
ATOM 1584 C CA . ARG A 1 238 ? 18.818 -28.904 6.177 1.00 18.60 230 ARG A CA 1
ATOM 1585 C C . ARG A 1 238 ? 19.516 -28.064 5.132 1.00 15.49 230 ARG A C 1
ATOM 1586 O O . ARG A 1 238 ? 20.359 -27.224 5.459 1.00 13.33 230 ARG A O 1
ATOM 1594 N N . THR A 1 239 ? 19.159 -28.304 3.869 1.00 14.67 231 THR A N 1
ATOM 1595 C CA . THR A 1 239 ? 19.639 -27.522 2.741 1.00 15.23 231 THR A CA 1
ATOM 1596 C C . THR A 1 239 ? 19.490 -26.013 2.951 1.00 15.68 231 THR A C 1
ATOM 1597 O O . THR A 1 239 ? 20.360 -25.248 2.535 1.00 14.90 231 THR A O 1
ATOM 1601 N N . VAL A 1 240 ? 18.399 -25.577 3.584 1.00 11.96 232 VAL A N 1
ATOM 1602 C CA . VAL A 1 240 ? 18.201 -24.136 3.774 1.00 12.39 232 VAL A CA 1
ATOM 1603 C C . VAL A 1 240 ? 19.315 -23.522 4.644 1.00 14.68 232 VAL A C 1
ATOM 1604 O O . VAL A 1 240 ? 19.921 -22.495 4.281 1.00 11.63 232 VAL A O 1
ATOM 1608 N N . ALA A 1 241 ? 19.588 -24.168 5.774 1.00 13.79 233 ALA A N 1
ATOM 1609 C CA . ALA A 1 241 ? 20.605 -23.710 6.709 1.00 14.93 233 ALA A CA 1
ATOM 1610 C C . ALA A 1 241 ? 21.991 -23.766 6.078 1.00 17.41 233 ALA A C 1
ATOM 1611 O O . ALA A 1 241 ? 22.837 -22.892 6.303 1.00 14.76 233 ALA A O 1
ATOM 1613 N N . ARG A 1 242 ? 22.220 -24.798 5.277 1.00 17.55 234 ARG A N 1
ATOM 1614 C CA . ARG A 1 242 ? 23.458 -24.907 4.519 1.00 18.38 234 ARG A CA 1
ATOM 1615 C C . ARG A 1 242 ? 23.598 -23.716 3.547 1.00 19.90 234 ARG A C 1
ATOM 1616 O O . ARG A 1 242 ? 24.666 -23.093 3.476 1.00 15.53 234 ARG A O 1
ATOM 1624 N N . ALA A 1 243 ? 22.513 -23.381 2.838 1.00 16.22 235 ALA A N 1
ATOM 1625 C CA . ALA A 1 243 ? 22.495 -22.212 1.946 1.00 14.82 235 ALA A CA 1
ATOM 1626 C C . ALA A 1 243 ? 22.858 -20.900 2.658 1.00 15.61 235 ALA A C 1
ATOM 1627 O O . ALA A 1 243 ? 23.552 -20.058 2.093 1.00 20.42 235 ALA A O 1
ATOM 1629 N N . VAL A 1 244 ? 22.416 -20.736 3.901 1.00 15.42 236 VAL A N 1
ATOM 1630 C CA . VAL A 1 244 ? 22.697 -19.517 4.660 1.00 14.69 236 VAL A CA 1
ATOM 1631 C C . VAL A 1 244 ? 24.186 -19.430 5.025 1.00 20.52 236 VAL A C 1
ATOM 1632 O O . VAL A 1 244 ? 24.829 -18.397 4.806 1.00 19.48 236 VAL A O 1
ATOM 1636 N N . VAL A 1 245 ? 24.754 -20.520 5.539 1.00 19.83 237 VAL A N 1
ATOM 1637 C CA . VAL A 1 245 ? 26.189 -20.536 5.834 1.00 22.97 237 VAL A CA 1
ATOM 1638 C C . VAL A 1 245 ? 27.027 -20.357 4.577 1.00 21.51 237 VAL A C 1
ATOM 1639 O O . VAL A 1 245 ? 28.034 -19.640 4.588 1.00 23.16 237 VAL A O 1
ATOM 1643 N N . SER A 1 246 ? 26.627 -21.023 3.496 1.00 19.05 238 SER A N 1
ATOM 1644 C CA . SER A 1 246 ? 27.339 -20.904 2.233 1.00 22.80 238 SER A CA 1
ATOM 1645 C C . SER A 1 246 ? 27.063 -19.581 1.525 1.00 26.37 238 SER A C 1
ATOM 1646 O O . SER A 1 246 ? 27.715 -19.258 0.522 1.00 27.33 238 SER A O 1
ATOM 1649 N N . GLN A 1 247 ? 26.079 -18.835 2.015 1.00 21.14 239 GLN A N 1
ATOM 1650 C CA . GLN A 1 247 ? 25.704 -17.575 1.363 1.00 24.11 239 GLN A CA 1
ATOM 1651 C C . GLN A 1 247 ? 25.437 -17.749 -0.144 1.00 20.66 239 GLN A C 1
ATOM 1652 O O . GLN A 1 247 ? 25.917 -16.972 -0.978 1.00 23.39 239 GLN A O 1
ATOM 1658 N N . THR A 1 248 ? 24.652 -18.781 -0.464 1.00 16.92 240 THR A N 1
ATOM 1659 C CA . THR A 1 248 ? 24.218 -19.117 -1.825 1.00 16.21 240 THR A CA 1
ATOM 1660 C C . THR A 1 248 ? 22.769 -19.597 -1.695 1.00 20.82 240 THR A C 1
ATOM 1661 O O . THR A 1 248 ? 22.525 -20.604 -1.023 1.00 20.75 240 THR A O 1
ATOM 1665 N N . PRO A 1 249 ? 21.805 -18.892 -2.319 1.00 16.01 241 PRO A N 1
ATOM 1666 C CA . PRO A 1 249 ? 20.377 -19.224 -2.159 1.00 14.77 241 PRO A CA 1
ATOM 1667 C C . PRO A 1 249 ? 20.070 -20.694 -2.433 1.00 15.73 241 PRO A C 1
ATOM 1668 O O . PRO A 1 249 ? 20.573 -21.228 -3.427 1.00 14.97 241 PRO A O 1
ATOM 1672 N N . PHE A 1 250 ? 19.251 -21.331 -1.587 1.00 11.80 242 PHE A N 1
ATOM 1673 C CA . PHE A 1 250 ? 19.063 -22.774 -1.668 1.00 11.74 242 PHE A CA 1
ATOM 1674 C C . PHE A 1 250 ? 18.474 -23.267 -2.975 1.00 13.63 242 PHE A C 1
ATOM 1675 O O . PHE A 1 250 ? 18.786 -24.391 -3.403 1.00 11.95 242 PHE A O 1
ATOM 1683 N N . VAL A 1 251 ? 17.640 -22.459 -3.634 1.00 12.82 243 VAL A N 1
ATOM 1684 C CA . VAL A 1 251 ? 17.112 -22.914 -4.936 1.00 9.87 243 VAL A CA 1
ATOM 1685 C C . VAL A 1 251 ? 18.186 -22.982 -6.017 1.00 15.25 243 VAL A C 1
ATOM 1686 O O . VAL A 1 251 ? 17.986 -23.627 -7.055 1.00 18.54 243 VAL A O 1
ATOM 1690 N N . LEU A 1 252 ? 19.314 -22.309 -5.796 1.00 15.11 244 LEU A N 1
ATOM 1691 C CA . LEU A 1 252 ? 20.418 -22.362 -6.761 1.00 15.16 244 LEU A CA 1
ATOM 1692 C C . LEU A 1 252 ? 21.496 -23.352 -6.317 1.00 20.55 244 LEU A C 1
ATOM 1693 O O . LEU A 1 252 ? 22.099 -24.056 -7.141 1.00 23.15 244 LEU A O 1
ATOM 1698 N N . LEU A 1 253 ? 21.756 -23.375 -5.014 1.00 18.54 245 LEU A N 1
ATOM 1699 C CA . LEU A 1 253 ? 22.698 -24.320 -4.427 1.00 20.45 245 LEU A CA 1
ATOM 1700 C C . LEU A 1 253 ? 22.321 -25.763 -4.776 1.00 22.43 245 LEU A C 1
ATOM 1701 O O . LEU A 1 253 ? 23.174 -26.544 -5.192 1.00 23.15 245 LEU A O 1
ATOM 1706 N N . ASP A 1 254 ? 21.047 -26.108 -4.606 1.00 19.70 246 ASP A N 1
ATOM 1707 C CA . ASP A 1 254 ? 20.554 -27.449 -4.931 1.00 22.91 246 ASP A CA 1
ATOM 1708 C C . ASP A 1 254 ? 19.095 -27.433 -5.385 1.00 20.41 246 ASP A C 1
ATOM 1709 O O . ASP A 1 254 ? 18.173 -27.555 -4.560 1.00 19.38 246 ASP A O 1
ATOM 1714 N N . PRO A 1 255 ? 18.882 -27.303 -6.704 1.00 21.15 247 PRO A N 1
ATOM 1715 C CA . PRO A 1 255 ? 17.540 -27.200 -7.276 1.00 21.63 247 PRO A CA 1
ATOM 1716 C C . PRO A 1 255 ? 16.690 -28.422 -6.998 1.00 20.97 247 PRO A C 1
ATOM 1717 O O . PRO A 1 255 ? 15.474 -28.350 -7.193 1.00 23.36 247 PRO A O 1
ATOM 1721 N N . ALA A 1 256 ? 17.312 -29.519 -6.559 1.00 23.44 248 ALA A N 1
ATOM 1722 C CA . ALA A 1 256 ? 16.604 -30.783 -6.357 1.00 23.42 248 ALA A CA 1
ATOM 1723 C C . ALA A 1 256 ? 16.114 -30.955 -4.925 1.00 22.27 248 ALA A C 1
ATOM 1724 O O . ALA A 1 256 ? 15.291 -31.828 -4.655 1.00 23.19 248 ALA A O 1
ATOM 1726 N N . ALA A 1 257 ? 16.637 -30.138 -4.009 1.00 18.95 249 ALA A N 1
ATOM 1727 C CA . ALA A 1 257 ? 16.263 -30.215 -2.598 1.00 20.86 249 ALA A CA 1
ATOM 1728 C C . ALA A 1 257 ? 14.760 -30.062 -2.447 1.00 16.09 249 ALA A C 1
ATOM 1729 O O . ALA A 1 257 ? 14.104 -29.465 -3.306 1.00 18.73 249 ALA A O 1
ATOM 1731 N N . LYS A 1 258 ? 14.219 -30.612 -1.361 1.00 18.64 250 LYS A N 1
ATOM 1732 C CA . LYS A 1 258 ? 12.786 -30.590 -1.102 1.00 18.08 250 LYS A CA 1
ATOM 1733 C C . LYS A 1 258 ? 12.259 -29.167 -0.982 1.00 13.46 250 LYS A C 1
ATOM 1734 O O . LYS A 1 258 ? 11.221 -28.836 -1.563 1.00 13.57 250 LYS A O 1
ATOM 1740 N N . ALA A 1 259 ? 12.963 -28.335 -0.214 1.00 15.71 251 ALA A N 1
ATOM 1741 C CA . ALA A 1 259 ? 12.554 -26.945 -0.039 1.00 13.46 251 ALA A CA 1
ATOM 1742 C C . ALA A 1 259 ? 12.635 -26.202 -1.359 1.00 13.48 251 ALA A C 1
ATOM 1743 O O . ALA A 1 259 ? 11.772 -25.359 -1.650 1.00 10.40 251 ALA A O 1
ATOM 1745 N N . SER A 1 260 ? 13.654 -26.514 -2.164 1.00 10.94 252 SER A N 1
ATOM 1746 C CA . SER A 1 260 ? 13.811 -25.886 -3.468 1.00 12.47 252 SER A CA 1
ATOM 1747 C C . SER A 1 260 ? 12.662 -26.218 -4.416 1.00 15.32 252 SER A C 1
ATOM 1748 O O . SER A 1 260 ? 12.167 -25.330 -5.109 1.00 14.60 252 SER A O 1
ATOM 1751 N N . LYS A 1 261 ? 12.249 -27.485 -4.478 1.00 16.59 253 LYS A N 1
ATOM 1752 C CA . LYS A 1 261 ? 11.103 -27.844 -5.330 1.00 16.09 253 LYS A CA 1
ATOM 1753 C C . LYS A 1 261 ? 9.809 -27.209 -4.814 1.00 14.93 253 LYS A C 1
ATOM 1754 O O . LYS A 1 261 ? 8.955 -26.780 -5.596 1.00 14.55 253 LYS A O 1
ATOM 1760 N N . ALA A 1 262 ? 9.654 -27.161 -3.495 1.00 16.60 254 ALA A N 1
ATOM 1761 C CA . ALA A 1 262 ? 8.459 -26.571 -2.907 1.00 12.15 254 ALA A CA 1
ATOM 1762 C C . ALA A 1 262 ? 8.313 -25.100 -3.294 1.00 13.43 254 ALA A C 1
ATOM 1763 O O . ALA A 1 262 ? 7.230 -24.666 -3.679 1.00 12.19 254 ALA A O 1
ATOM 1765 N N . VAL A 1 263 ? 9.398 -24.334 -3.168 1.00 13.21 255 VAL A N 1
ATOM 1766 C CA . VAL A 1 263 ? 9.386 -22.925 -3.522 1.00 12.31 255 VAL A CA 1
ATOM 1767 C C . VAL A 1 263 ? 9.191 -22.709 -5.023 1.00 15.53 255 VAL A C 1
ATOM 1768 O O . VAL A 1 263 ? 8.421 -21.838 -5.426 1.00 13.71 255 VAL A O 1
ATOM 1772 N N . ARG A 1 264 ? 9.894 -23.493 -5.847 1.00 14.19 256 ARG A N 1
ATOM 1773 C CA . ARG A 1 264 ? 9.714 -23.444 -7.303 1.00 16.03 256 ARG A CA 1
ATOM 1774 C C . ARG A 1 264 ? 8.265 -23.709 -7.690 1.00 13.09 256 ARG A C 1
ATOM 1775 O O . ARG A 1 264 ? 7.681 -22.970 -8.485 1.00 15.79 256 ARG A O 1
ATOM 1783 N N . GLN A 1 265 ? 7.669 -24.751 -7.125 1.00 16.14 257 GLN A N 1
ATOM 1784 C CA . GLN A 1 265 ? 6.278 -25.081 -7.438 1.00 16.81 257 GLN A CA 1
ATOM 1785 C C . GLN A 1 265 ? 5.279 -24.051 -6.906 1.00 18.14 257 GLN A C 1
ATOM 1786 O O . GLN A 1 265 ? 4.258 -23.769 -7.547 1.00 18.31 257 GLN A O 1
ATOM 1792 N N . MET A 1 266 ? 5.584 -23.473 -5.746 1.00 13.36 258 MET A N 1
ATOM 1793 C CA . MET A 1 266 ? 4.808 -22.359 -5.218 1.00 15.57 258 MET A CA 1
ATOM 1794 C C . MET A 1 266 ? 4.766 -21.188 -6.200 1.00 17.58 258 MET A C 1
ATOM 1795 O O . MET A 1 266 ? 3.692 -20.637 -6.479 1.00 16.85 258 MET A O 1
ATOM 1800 N N . ALA A 1 267 ? 5.932 -20.820 -6.729 1.00 13.79 259 ALA A N 1
ATOM 1801 C CA . ALA A 1 267 ? 6.036 -19.703 -7.673 1.00 15.31 259 ALA A CA 1
ATOM 1802 C C . ALA A 1 267 ? 5.320 -19.997 -8.993 1.00 19.51 259 ALA A C 1
ATOM 1803 O O . ALA A 1 267 ? 4.680 -19.110 -9.573 1.00 15.47 259 ALA A O 1
ATOM 1805 N N . PHE A 1 268 ? 5.459 -21.231 -9.469 1.00 18.15 260 PHE A N 1
ATOM 1806 C CA . PHE A 1 268 ? 4.788 -21.681 -10.686 1.00 19.93 260 PHE A CA 1
ATOM 1807 C C . PHE A 1 268 ? 3.267 -21.550 -10.577 1.00 21.43 260 PHE A C 1
ATOM 1808 O O . PHE A 1 268 ? 2.602 -21.104 -11.513 1.00 22.05 260 PHE A O 1
ATOM 1816 N N . ARG A 1 269 ? 2.724 -21.983 -9.449 1.00 19.30 261 ARG A N 1
ATOM 1817 C CA . ARG A 1 269 ? 1.290 -21.902 -9.184 1.00 22.98 261 ARG A CA 1
ATOM 1818 C C . ARG A 1 269 ? 0.793 -20.461 -9.036 1.00 25.24 261 ARG A C 1
ATOM 1819 O O . ARG A 1 269 ? -0.362 -20.167 -9.351 1.00 24.30 261 ARG A O 1
ATOM 1827 N N . TYR A 1 270 ? 1.656 -19.573 -8.544 1.00 18.41 262 TYR A N 1
ATOM 1828 C CA . TYR A 1 270 ? 1.287 -18.168 -8.362 1.00 24.03 262 TYR A CA 1
ATOM 1829 C C . TYR A 1 270 ? 1.307 -17.386 -9.676 1.00 21.28 262 TYR A C 1
ATOM 1830 O O . TYR A 1 270 ? 0.439 -16.551 -9.918 1.00 21.38 262 TYR A O 1
ATOM 1839 N N . ALA A 1 271 ? 2.306 -17.655 -10.513 1.00 19.06 263 ALA A N 1
ATOM 1840 C CA . ALA A 1 271 ? 2.464 -16.944 -11.781 1.00 28.44 263 ALA A CA 1
ATOM 1841 C C . ALA A 1 271 ? 1.410 -17.386 -12.793 1.00 29.18 263 ALA A C 1
ATOM 1842 O O . ALA A 1 271 ? 0.919 -18.518 -12.739 1.00 27.98 263 ALA A O 1
ATOM 1844 N N . PRO A 1 272 ? 1.066 -16.500 -13.737 1.00 35.08 264 PRO A N 1
ATOM 1845 C CA . PRO A 1 272 ? 0.066 -16.885 -14.743 1.00 33.56 264 PRO A CA 1
ATOM 1846 C C . PRO A 1 272 ? 0.596 -17.934 -15.735 1.00 37.35 264 PRO A C 1
ATOM 1847 O O . PRO A 1 272 ? 1.784 -17.935 -16.083 1.00 36.86 264 PRO A O 1
ATOM 1851 N N . SER B 1 29 ? 18.513 -1.507 45.525 1.00 38.57 21 SER B N 1
ATOM 1852 C CA . SER B 1 29 ? 17.650 -1.384 44.352 1.00 40.34 21 SER B CA 1
ATOM 1853 C C . SER B 1 29 ? 17.847 -2.534 43.358 1.00 32.88 21 SER B C 1
ATOM 1854 O O . SER B 1 29 ? 18.910 -3.156 43.317 1.00 32.30 21 SER B O 1
ATOM 1857 N N . PRO B 1 30 ? 16.803 -2.838 42.574 1.00 31.78 22 PRO B N 1
ATOM 1858 C CA . PRO B 1 30 ? 16.874 -3.971 41.648 1.00 30.84 22 PRO B CA 1
ATOM 1859 C C . PRO B 1 30 ? 17.823 -3.663 40.503 1.00 28.99 22 PRO B C 1
ATOM 1860 O O . PRO B 1 30 ? 17.932 -2.507 40.075 1.00 29.88 22 PRO B O 1
ATOM 1864 N N . ARG B 1 31 ? 18.499 -4.697 40.020 1.00 26.16 23 ARG B N 1
ATOM 1865 C CA . ARG B 1 31 ? 19.355 -4.600 38.848 1.00 21.78 23 ARG B CA 1
ATOM 1866 C C . ARG B 1 31 ? 18.478 -4.772 37.611 1.00 22.39 23 ARG B C 1
ATOM 1867 O O . ARG B 1 31 ? 17.656 -5.684 37.561 1.00 22.04 23 ARG B O 1
ATOM 1875 N N . THR B 1 32 ? 18.634 -3.894 36.622 1.00 19.38 24 THR B N 1
ATOM 1876 C CA . THR B 1 32 ? 17.818 -3.979 35.410 1.00 17.56 24 THR B CA 1
ATOM 1877 C C . THR B 1 32 ? 18.615 -4.600 34.259 1.00 17.06 24 THR B C 1
ATOM 1878 O O . THR B 1 32 ? 19.770 -4.251 34.040 1.00 16.92 24 THR B O 1
ATOM 1882 N N . ILE B 1 33 ? 17.988 -5.532 33.545 1.00 16.08 25 ILE B N 1
ATOM 1883 C CA . ILE B 1 33 ? 18.615 -6.199 32.410 1.00 15.40 25 ILE B CA 1
ATOM 1884 C C . ILE B 1 33 ? 17.686 -6.078 31.213 1.00 14.55 25 ILE B C 1
ATOM 1885 O O . ILE B 1 33 ? 16.492 -6.368 31.317 1.00 17.25 25 ILE B O 1
ATOM 1890 N N . ALA B 1 34 ? 18.218 -5.668 30.069 1.00 13.26 26 ALA B N 1
ATOM 1891 C CA . ALA B 1 34 ? 17.420 -5.737 28.841 1.00 14.76 26 ALA B CA 1
ATOM 1892 C C . ALA B 1 34 ? 18.012 -6.811 27.939 1.00 14.78 26 ALA B C 1
ATOM 1893 O O . ALA B 1 34 ? 19.225 -6.808 27.690 1.00 14.76 26 ALA B O 1
ATOM 1895 N N . VAL B 1 35 ? 17.170 -7.742 27.485 1.00 12.28 27 VAL B N 1
ATOM 1896 C CA . VAL B 1 35 ? 17.602 -8.796 26.574 1.00 12.26 27 VAL B CA 1
ATOM 1897 C C . VAL B 1 35 ? 17.211 -8.396 25.161 1.00 12.45 27 VAL B C 1
ATOM 1898 O O . VAL B 1 35 ? 16.047 -8.063 24.899 1.00 10.85 27 VAL B O 1
ATOM 1902 N N . THR B 1 36 ? 18.182 -8.407 24.251 1.00 15.23 28 THR B N 1
ATOM 1903 C CA . THR B 1 36 ? 17.925 -7.924 22.898 1.00 13.63 28 THR B CA 1
ATOM 1904 C C . THR B 1 36 ? 18.616 -8.786 21.863 1.00 13.69 28 THR B C 1
ATOM 1905 O O . THR B 1 36 ? 19.310 -9.743 22.208 1.00 13.40 28 THR B O 1
ATOM 1909 N N . SER B 1 37 ? 18.416 -8.449 20.591 1.00 10.91 29 SER B N 1
ATOM 1910 C CA . SER B 1 37 ? 18.984 -9.227 19.504 1.00 13.71 29 SER B CA 1
ATOM 1911 C C . SER B 1 37 ? 19.010 -8.377 18.248 1.00 17.17 29 SER B C 1
ATOM 1912 O O . SER B 1 37 ? 18.371 -7.318 18.197 1.00 16.55 29 SER B O 1
ATOM 1915 N N . GLY B 1 38 ? 19.765 -8.826 17.245 1.00 18.16 30 GLY B N 1
ATOM 1916 C CA . GLY B 1 38 ? 19.737 -8.163 15.950 1.00 16.11 30 GLY B CA 1
ATOM 1917 C C . GLY B 1 38 ? 18.485 -8.488 15.153 1.00 14.97 30 GLY B C 1
ATOM 1918 O O . GLY B 1 38 ? 17.972 -7.648 14.410 1.00 20.09 30 GLY B O 1
ATOM 1919 N N . LYS B 1 39 ? 17.979 -9.705 15.317 1.00 18.92 31 LYS B N 1
ATOM 1920 C CA . LYS B 1 39 ? 16.833 -10.169 14.534 1.00 19.53 31 LYS B CA 1
ATOM 1921 C C . LYS B 1 39 ? 16.089 -11.249 15.293 1.00 17.99 31 LYS B C 1
ATOM 1922 O O . LYS B 1 39 ? 16.640 -11.860 16.212 1.00 14.20 31 LYS B O 1
ATOM 1928 N N . GLY B 1 40 ? 14.846 -11.502 14.888 1.00 16.02 32 GLY B N 1
ATOM 1929 C CA . GLY B 1 40 ? 14.050 -12.534 15.511 1.00 20.90 32 GLY B CA 1
ATOM 1930 C C . GLY B 1 40 ? 14.586 -13.880 15.113 1.00 19.04 32 GLY B C 1
ATOM 1931 O O . GLY B 1 40 ? 15.378 -13.975 14.177 1.00 19.33 32 GLY B O 1
ATOM 1932 N N . GLY B 1 41 ? 14.172 -14.921 15.827 1.00 16.06 33 GLY B N 1
ATOM 1933 C CA . GLY B 1 41 ? 14.556 -16.275 15.487 1.00 15.08 33 GLY B CA 1
ATOM 1934 C C . GLY B 1 41 ? 15.899 -16.695 16.052 1.00 17.78 33 GLY B C 1
ATOM 1935 O O . GLY B 1 41 ? 16.479 -17.670 15.575 1.00 20.21 33 GLY B O 1
ATOM 1936 N N . VAL B 1 42 ? 16.393 -15.985 17.074 1.00 15.37 34 VAL B N 1
ATOM 1937 C CA . VAL B 1 42 ? 17.663 -16.372 17.705 1.00 11.30 34 VAL B CA 1
ATOM 1938 C C . VAL B 1 42 ? 17.442 -17.018 19.083 1.00 13.42 34 VAL B C 1
ATOM 1939 O O . VAL B 1 42 ? 18.401 -17.397 19.760 1.00 10.21 34 VAL B O 1
ATOM 1943 N N . GLY B 1 43 ? 16.176 -17.158 19.476 1.00 14.06 35 GLY B N 1
ATOM 1944 C CA . GLY B 1 43 ? 15.829 -17.753 20.754 1.00 11.73 35 GLY B CA 1
ATOM 1945 C C . GLY B 1 43 ? 15.865 -16.744 21.887 1.00 15.16 35 GLY B C 1
ATOM 1946 O O . GLY B 1 43 ? 16.028 -17.106 23.061 1.00 14.13 35 GLY B O 1
ATOM 1947 N N . LYS B 1 44 ? 15.716 -15.470 21.549 1.00 13.10 36 LYS B N 1
ATOM 1948 C CA . LYS B 1 44 ? 15.790 -14.425 22.563 1.00 16.05 36 LYS B CA 1
ATOM 1949 C C . LYS B 1 44 ? 14.707 -14.561 23.650 1.00 13.37 36 LYS B C 1
ATOM 1950 O O . LYS B 1 44 ? 15.015 -14.475 24.835 1.00 11.91 36 LYS B O 1
ATOM 1956 N N . SER B 1 45 ? 13.451 -14.784 23.255 1.00 13.19 37 SER B N 1
ATOM 1957 C CA . SER B 1 45 ? 12.355 -14.941 24.234 1.00 15.15 37 SER B CA 1
ATOM 1958 C C . SER B 1 45 ? 12.511 -16.188 25.095 1.00 15.86 37 SER B C 1
ATOM 1959 O O . SER B 1 45 ? 12.247 -16.176 26.311 1.00 12.37 37 SER B O 1
ATOM 1962 N N . ASN B 1 46 ? 12.918 -17.276 24.462 1.00 12.72 38 ASN B N 1
ATOM 1963 C CA . ASN B 1 46 ? 13.211 -18.496 25.187 1.00 12.79 38 ASN B CA 1
ATOM 1964 C C . ASN B 1 46 ? 14.344 -18.305 26.192 1.00 12.36 38 ASN B C 1
ATOM 1965 O O . ASN B 1 46 ? 14.274 -18.804 27.327 1.00 11.10 38 ASN B O 1
ATOM 1970 N N . VAL B 1 47 ? 15.403 -17.621 25.767 1.00 11.12 39 VAL B N 1
ATOM 1971 C CA . VAL B 1 47 ? 16.490 -17.281 26.686 1.00 9.42 39 VAL B CA 1
ATOM 1972 C C . VAL B 1 47 ? 15.994 -16.397 27.829 1.00 11.02 39 VAL B C 1
ATOM 1973 O O . VAL B 1 47 ? 16.323 -16.664 28.966 1.00 8.29 39 VAL B O 1
ATOM 1977 N N . SER B 1 48 ? 15.229 -15.337 27.536 1.00 10.69 40 SER B N 1
ATOM 1978 C CA . SER B 1 48 ? 14.779 -14.439 28.598 1.00 9.94 40 SER B CA 1
ATOM 1979 C C . SER B 1 48 ? 14.024 -15.192 29.690 1.00 9.71 40 SER B C 1
ATOM 1980 O O . SER B 1 48 ? 14.285 -14.998 30.881 1.00 9.35 40 SER B O 1
ATOM 1983 N N . LEU B 1 49 ? 13.074 -16.025 29.280 1.00 9.88 41 LEU B N 1
ATOM 1984 C CA . LEU B 1 49 ? 12.184 -16.714 30.215 1.00 8.17 41 LEU B CA 1
ATOM 1985 C C . LEU B 1 49 ? 12.946 -17.752 31.014 1.00 11.91 41 LEU B C 1
ATOM 1986 O O . LEU B 1 49 ? 12.874 -17.804 32.250 1.00 9.67 41 LEU B O 1
ATOM 1991 N N . ASN B 1 50 ? 13.701 -18.577 30.310 1.00 10.37 42 ASN B N 1
ATOM 1992 C CA . ASN B 1 50 ? 14.448 -19.637 30.976 1.00 11.62 42 ASN B CA 1
ATOM 1993 C C . ASN B 1 50 ? 15.629 -19.157 31.830 1.00 11.18 42 ASN B C 1
ATOM 1994 O O . ASN B 1 50 ? 15.966 -19.812 32.812 1.00 13.95 42 ASN B O 1
ATOM 1999 N N . PHE B 1 51 ? 16.244 -18.028 31.472 1.00 11.79 43 PHE B N 1
ATOM 2000 C CA . PHE B 1 51 ? 17.254 -17.384 32.335 1.00 13.14 43 PHE B CA 1
ATOM 2001 C C . PHE B 1 51 ? 16.588 -16.788 33.581 1.00 14.43 43 PHE B C 1
ATOM 2002 O O . PHE B 1 51 ? 17.085 -16.945 34.707 1.00 12.97 43 PHE B O 1
ATOM 2010 N N . SER B 1 52 ? 15.453 -16.117 33.392 1.00 13.14 44 SER B N 1
ATOM 2011 C CA . SER B 1 52 ? 14.704 -15.569 34.529 1.00 11.88 44 SER B CA 1
ATOM 2012 C C . SER B 1 52 ? 14.294 -16.674 35.487 1.00 16.06 44 SER B C 1
ATOM 2013 O O . SER B 1 52 ? 14.415 -16.519 36.706 1.00 13.23 44 SER B O 1
ATOM 2016 N N . LEU B 1 53 ? 13.831 -17.799 34.948 1.00 12.23 45 LEU B N 1
ATOM 2017 C CA . LEU B 1 53 ? 13.394 -18.902 35.803 1.00 14.89 45 LEU B CA 1
ATOM 2018 C C . LEU B 1 53 ? 14.557 -19.488 36.587 1.00 20.35 45 LEU B C 1
ATOM 2019 O O . LEU B 1 53 ? 14.391 -19.856 37.759 1.00 17.23 45 LEU B O 1
ATOM 2024 N N . SER B 1 54 ? 15.733 -19.549 35.958 1.00 15.75 46 SER B N 1
ATOM 2025 C CA . SER B 1 54 ? 16.932 -20.026 36.639 1.00 17.05 46 SER B CA 1
ATOM 2026 C C . SER B 1 54 ? 17.328 -19.096 37.775 1.00 19.93 46 SER B C 1
ATOM 2027 O O . SER B 1 54 ? 17.702 -19.565 38.863 1.00 20.53 46 SER B O 1
ATOM 2030 N N . LEU B 1 55 ? 17.248 -17.787 37.533 1.00 14.61 47 LEU B N 1
ATOM 2031 C CA . LEU B 1 55 ? 17.482 -16.805 38.593 1.00 16.91 47 LEU B CA 1
ATOM 2032 C C . LEU B 1 55 ? 16.493 -16.997 39.743 1.00 18.04 47 LEU B C 1
ATOM 2033 O O . LEU B 1 55 ? 16.885 -16.980 40.907 1.00 20.96 47 LEU B O 1
ATOM 2038 N N . SER B 1 56 ? 15.212 -17.180 39.420 1.00 15.40 48 SER B N 1
ATOM 2039 C CA . SER B 1 56 ? 14.205 -17.492 40.433 1.00 20.55 48 SER B CA 1
ATOM 2040 C C . SER B 1 56 ? 14.560 -18.724 41.271 1.00 24.21 48 SER B C 1
ATOM 2041 O O . SER B 1 56 ? 14.357 -18.732 42.499 1.00 18.87 48 SER B O 1
ATOM 2044 N N . LYS B 1 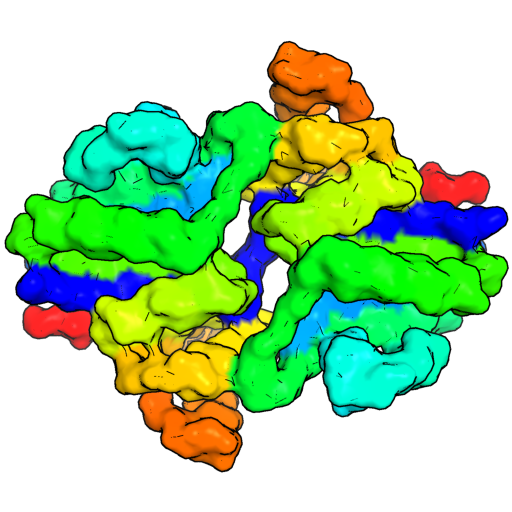57 ? 15.086 -19.760 40.614 1.00 20.53 49 LYS B N 1
ATOM 2045 C CA . LYS B 1 57 ? 15.378 -21.019 41.293 1.00 21.34 49 LYS B CA 1
ATOM 2046 C C . LYS B 1 57 ? 16.553 -20.892 42.241 1.00 23.22 49 LYS B C 1
ATOM 2047 O O . LYS B 1 57 ? 16.599 -21.582 43.259 1.00 24.86 49 LYS B O 1
ATOM 2053 N N . LEU B 1 58 ? 17.508 -20.029 41.902 1.00 17.14 50 LEU B N 1
ATOM 2054 C CA . LEU B 1 58 ? 18.633 -19.739 42.797 1.00 20.61 50 LEU B CA 1
ATOM 2055 C C . LEU B 1 58 ? 18.196 -18.971 44.050 1.00 21.30 50 LEU B C 1
ATOM 2056 O O . LEU B 1 58 ? 18.997 -18.747 44.958 1.00 20.01 50 LEU B O 1
ATOM 2061 N N . GLY B 1 59 ? 16.935 -18.557 44.097 1.00 21.12 51 GLY B N 1
ATOM 2062 C CA . GLY B 1 59 ? 16.437 -17.869 45.278 1.00 23.39 51 GLY B CA 1
ATOM 2063 C C . GLY B 1 59 ? 16.275 -16.363 45.141 1.00 23.78 51 GLY B C 1
ATOM 2064 O O . GLY B 1 59 ? 15.966 -15.685 46.122 1.00 27.32 51 GLY B O 1
ATOM 2065 N N . PHE B 1 60 ? 16.467 -15.825 43.937 1.00 21.37 52 PHE B N 1
ATOM 2066 C CA . PHE B 1 60 ? 16.234 -14.395 43.727 1.00 20.60 52 PHE B CA 1
ATOM 2067 C C . PHE B 1 60 ? 14.777 -14.105 43.419 1.00 18.79 52 PHE B C 1
ATOM 2068 O O . PHE B 1 60 ? 14.023 -14.995 43.013 1.00 23.42 52 PHE B O 1
ATOM 2076 N N . ARG B 1 61 ? 14.384 -12.853 43.627 1.00 18.33 53 ARG B N 1
ATOM 2077 C CA . ARG B 1 61 ? 13.066 -12.389 43.239 1.00 19.19 53 ARG B CA 1
ATOM 2078 C C . ARG B 1 61 ? 13.193 -11.670 41.904 1.00 17.75 53 ARG B C 1
ATOM 2079 O O . ARG B 1 61 ? 13.924 -10.686 41.790 1.00 16.05 53 ARG B O 1
ATOM 2087 N N . VAL B 1 62 ? 12.471 -12.172 40.908 1.00 17.32 54 VAL B N 1
ATOM 2088 C CA . VAL B 1 62 ? 12.583 -11.687 39.540 1.00 15.10 54 VAL B CA 1
ATOM 2089 C C . VAL B 1 62 ? 11.238 -11.270 38.960 1.00 13.63 54 VAL B C 1
ATOM 2090 O O . VAL B 1 62 ? 10.241 -11.999 39.083 1.00 16.59 54 VAL B O 1
ATOM 2094 N N . LEU B 1 63 ? 11.217 -10.096 38.327 1.00 17.56 55 LEU B N 1
ATOM 2095 C CA . LEU B 1 63 ? 10.087 -9.665 37.509 1.00 16.53 55 LEU B CA 1
ATOM 2096 C C . LEU B 1 63 ? 10.520 -9.636 36.039 1.00 16.17 55 LEU B 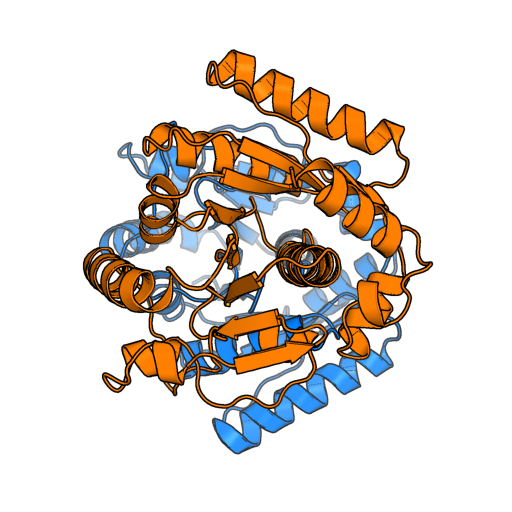C 1
ATOM 2097 O O . LEU B 1 63 ? 11.430 -8.895 35.667 1.00 13.38 55 LEU B O 1
ATOM 2102 N N . LEU B 1 64 ? 9.869 -10.453 35.220 1.00 14.36 56 LEU B N 1
ATOM 2103 C CA . LEU B 1 64 ? 10.142 -10.498 33.783 1.00 16.08 56 LEU B CA 1
ATOM 2104 C C . LEU B 1 64 ? 9.066 -9.721 33.015 1.00 15.07 56 LEU B C 1
ATOM 2105 O O . LEU B 1 64 ? 7.880 -10.020 33.133 1.00 16.69 56 LEU B O 1
ATOM 2110 N N . LEU B 1 65 ? 9.487 -8.724 32.236 1.00 13.23 57 LEU B N 1
ATOM 2111 C CA . LEU B 1 65 ? 8.555 -7.890 31.478 1.00 16.07 57 LEU B CA 1
ATOM 2112 C C . LEU B 1 65 ? 8.654 -8.184 29.976 1.00 18.26 57 LEU B C 1
ATOM 2113 O O . LEU B 1 65 ? 9.726 -8.013 29.367 1.00 18.62 57 LEU B O 1
ATOM 2118 N N . ASP B 1 66 ? 7.546 -8.628 29.390 1.00 14.55 58 ASP B N 1
ATOM 2119 C CA . ASP B 1 66 ? 7.490 -8.875 27.945 1.00 22.41 58 ASP B CA 1
ATOM 2120 C C . ASP B 1 66 ? 7.190 -7.560 27.226 1.00 23.01 58 ASP B C 1
ATOM 2121 O O . ASP B 1 66 ? 6.032 -7.127 27.157 1.00 26.10 58 ASP B O 1
ATOM 2126 N N . MET B 1 67 ? 8.236 -6.921 26.708 1.00 19.26 59 MET B N 1
ATOM 2127 C CA . MET B 1 67 ? 8.103 -5.603 26.084 1.00 25.41 59 MET B CA 1
ATOM 2128 C C . MET B 1 67 ? 7.697 -5.666 24.609 1.00 26.74 59 MET B C 1
ATOM 2129 O O . MET B 1 67 ? 7.806 -4.673 23.890 1.00 29.78 59 MET B O 1
ATOM 2134 N N . ALA B 1 68 ? 7.221 -6.826 24.169 1.00 27.07 60 ALA B N 1
ATOM 2135 C CA . ALA B 1 68 ? 6.653 -6.955 22.826 1.00 31.17 60 ALA B CA 1
ATOM 2136 C C . ALA B 1 68 ? 5.144 -6.677 22.873 1.00 29.90 60 ALA B C 1
ATOM 2137 O O . ALA B 1 68 ? 4.334 -7.596 22.753 1.00 33.38 60 ALA B O 1
ATOM 2139 N N . ILE B 1 69 ? 4.772 -5.410 23.054 1.00 35.20 61 ILE B N 1
ATOM 2140 C CA . ILE B 1 69 ? 3.364 -5.033 23.238 1.00 35.91 61 ILE B CA 1
ATOM 2141 C C . ILE B 1 69 ? 2.478 -5.448 22.061 1.00 37.70 61 ILE B C 1
ATOM 2142 O O . ILE B 1 69 ? 2.741 -5.088 20.904 1.00 36.81 61 ILE B O 1
ATOM 2147 N N . GLY B 1 70 ? 1.430 -6.208 22.365 1.00 35.33 62 GLY B N 1
ATOM 2148 C CA . GLY B 1 70 ? 0.517 -6.691 21.344 1.00 42.22 62 GLY B CA 1
ATOM 2149 C C . GLY B 1 70 ? 1.065 -7.838 20.504 1.00 43.57 62 GLY B C 1
ATOM 2150 O O . GLY B 1 70 ? 0.420 -8.279 19.549 1.00 41.89 62 GLY B O 1
ATOM 2151 N N . MET B 1 71 ? 2.253 -8.320 20.859 1.00 39.04 63 MET B N 1
ATOM 2152 C CA . MET B 1 71 ? 2.879 -9.431 20.144 1.00 38.32 63 MET B CA 1
ATOM 2153 C C . MET B 1 71 ? 3.705 -10.280 21.117 1.00 40.00 63 MET B C 1
ATOM 2154 O O . MET B 1 71 ? 4.713 -10.888 20.732 1.00 40.83 63 MET B O 1
ATOM 2159 N N . GLY B 1 72 ? 3.276 -10.325 22.376 1.00 33.70 64 GLY B N 1
ATOM 2160 C CA . GLY B 1 72 ? 4.061 -10.966 23.410 1.00 30.84 64 GLY B CA 1
ATOM 2161 C C . GLY B 1 72 ? 4.059 -12.478 23.325 1.00 27.83 64 GLY B C 1
ATOM 2162 O O . GLY B 1 72 ? 3.024 -13.098 23.064 1.00 29.53 64 GLY B O 1
ATOM 2163 N N . ASN B 1 73 ? 5.226 -13.077 23.545 1.00 27.38 65 ASN B N 1
ATOM 2164 C CA . ASN B 1 73 ? 5.336 -14.526 23.501 1.00 24.77 65 ASN B CA 1
ATOM 2165 C C . ASN B 1 73 ? 5.526 -15.203 24.862 1.00 25.22 65 ASN B C 1
ATOM 2166 O O . ASN B 1 73 ? 5.439 -16.425 24.960 1.00 23.69 65 ASN B O 1
ATOM 2171 N N . ILE B 1 74 ? 5.760 -14.418 25.909 1.00 22.27 66 ILE B N 1
ATOM 2172 C CA . ILE B 1 74 ? 6.003 -14.994 27.234 1.00 24.93 66 ILE B CA 1
ATOM 2173 C C . ILE B 1 74 ? 4.837 -15.881 27.719 1.00 25.94 66 ILE B C 1
ATOM 2174 O O . ILE B 1 74 ? 5.055 -17.022 28.166 1.00 27.90 66 ILE B O 1
ATOM 2179 N N . ASP B 1 75 ? 3.605 -15.381 27.615 1.00 29.02 67 ASP B N 1
ATOM 2180 C CA . ASP B 1 75 ? 2.427 -16.176 27.984 1.00 29.59 67 ASP B CA 1
ATOM 2181 C C . ASP B 1 75 ? 2.344 -17.509 27.225 1.00 30.31 67 ASP B C 1
ATOM 2182 O O . ASP B 1 75 ? 2.066 -18.558 27.812 1.00 32.62 67 ASP B O 1
ATOM 2187 N N . ILE B 1 76 ? 2.574 -17.461 25.915 1.00 29.03 68 ILE B N 1
ATOM 2188 C CA . ILE B 1 76 ? 2.529 -18.663 25.076 1.00 29.33 68 ILE B CA 1
ATOM 2189 C C . ILE B 1 76 ? 3.556 -19.727 25.479 1.00 28.61 68 ILE B C 1
ATOM 2190 O O . ILE B 1 76 ? 3.241 -20.916 25.500 1.00 29.13 68 ILE B O 1
ATOM 2195 N N . LEU B 1 77 ? 4.774 -19.295 25.807 1.00 26.44 69 LEU B N 1
ATOM 2196 C CA . LEU B 1 77 ? 5.852 -20.201 26.213 1.00 21.47 69 LEU B CA 1
ATOM 2197 C C . LEU B 1 77 ? 5.570 -20.880 27.554 1.00 28.95 69 LEU B C 1
ATOM 2198 O O . LEU B 1 77 ? 6.070 -21.979 27.826 1.00 27.49 69 LEU B O 1
ATOM 2203 N N . LEU B 1 78 ? 4.777 -20.219 28.394 1.00 30.78 70 LEU B N 1
ATOM 2204 C CA . LEU B 1 78 ? 4.360 -20.792 29.672 1.00 31.43 70 LEU B CA 1
ATOM 2205 C C . LEU B 1 78 ? 3.038 -21.543 29.541 1.00 32.41 70 LEU B C 1
ATOM 2206 O O . LEU B 1 78 ? 2.622 -22.237 30.469 1.00 32.45 70 LEU B O 1
ATOM 2211 N N . GLY B 1 79 ? 2.372 -21.397 28.398 1.00 31.96 71 GLY B N 1
ATOM 2212 C CA . GLY B 1 79 ? 1.069 -22.015 28.212 1.00 36.83 71 GLY B CA 1
ATOM 2213 C C . GLY B 1 79 ? 0.038 -21.453 29.180 1.00 39.27 71 GLY B C 1
ATOM 2214 O O . GLY B 1 79 ? -0.739 -22.197 29.781 1.00 39.53 71 GLY B O 1
ATOM 2215 N N . GLU B 1 80 ? -0.025 -20.148 29.271 1.00 38.72 72 GLU B N 1
ATOM 2216 C CA . GLU B 1 80 ? -0.925 -19.421 30.148 1.00 38.84 72 GLU B CA 1
ATOM 2217 C C . GLU B 1 80 ? -1.948 -18.696 29.323 1.00 43.70 72 GLU B C 1
ATOM 2218 O O . GLU B 1 80 ? -1.613 -18.016 28.389 1.00 46.03 72 GLU B O 1
ATOM 2224 N N . SER B 1 81 ? -3.203 -18.813 29.710 1.00 45.53 73 SER B N 1
ATOM 2225 C CA . SER B 1 81 ? -4.272 -18.206 28.954 1.00 50.81 73 SER B CA 1
ATOM 2226 C C . SER B 1 81 ? -4.114 -16.711 28.947 1.00 45.74 73 SER B C 1
ATOM 2227 O O . SER B 1 81 ? -3.778 -16.154 29.955 1.00 44.27 73 SER B O 1
ATOM 2230 N N . SER B 1 82 ? -4.317 -16.064 27.811 1.00 49.34 74 SER B N 1
ATOM 2231 C CA . SER B 1 82 ? -4.195 -14.594 27.792 1.00 55.03 74 SER B CA 1
ATOM 2232 C C . SER B 1 82 ? -5.229 -13.962 28.683 1.00 53.71 74 SER B C 1
ATOM 2233 O O . SER B 1 82 ? -6.381 -14.292 28.580 1.00 54.95 74 SER B O 1
ATOM 2236 N N . SER B 1 83 ? -4.783 -13.008 29.493 1.00 51.31 75 SER B N 1
ATOM 2237 C CA . SER B 1 83 ? -5.556 -12.305 30.487 1.00 52.55 75 SER B CA 1
ATOM 2238 C C . SER B 1 83 ? -5.128 -10.839 30.371 1.00 53.85 75 SER B C 1
ATOM 2239 O O . SER B 1 83 ? -4.990 -10.344 29.274 1.00 54.74 75 SER B O 1
ATOM 2242 N N . LEU B 1 84 ? -4.924 -10.136 31.484 1.00 52.52 76 LEU B N 1
ATOM 2243 C CA . LEU B 1 84 ? -4.430 -8.769 31.397 1.00 50.84 76 LEU B CA 1
ATOM 2244 C C . LEU B 1 84 ? -2.991 -8.653 30.900 1.00 50.89 76 LEU B C 1
ATOM 2245 O O . LEU B 1 84 ? -2.086 -9.365 31.283 1.00 49.27 76 LEU B O 1
ATOM 2250 N N . ALA B 1 85 ? -2.783 -7.703 30.037 1.00 47.49 77 ALA B N 1
ATOM 2251 C CA . ALA B 1 85 ? -1.430 -7.536 29.511 1.00 40.87 77 ALA B CA 1
ATOM 2252 C C . ALA B 1 85 ? -1.002 -6.073 29.425 1.00 41.30 77 ALA B C 1
ATOM 2253 O O . ALA B 1 85 ? -1.821 -5.170 29.596 1.00 41.93 77 ALA B O 1
ATOM 2255 N N . LEU B 1 86 ? 0.283 -5.857 29.142 1.00 37.87 78 LEU B N 1
ATOM 2256 C CA . LEU B 1 86 ? 0.873 -4.517 29.047 1.00 41.61 78 LEU B CA 1
ATOM 2257 C C . LEU B 1 86 ? 0.064 -3.606 28.122 1.00 44.69 78 LEU B C 1
ATOM 2258 O O . LEU B 1 86 ? -0.176 -2.436 28.425 1.00 47.21 78 LEU B O 1
ATOM 2263 N N . ALA B 1 87 ? -0.369 -4.161 26.998 1.00 46.98 79 ALA B N 1
ATOM 2264 C CA . ALA B 1 87 ? -1.191 -3.431 26.042 1.00 44.95 79 ALA B CA 1
ATOM 2265 C C . ALA B 1 87 ? -2.465 -2.864 26.684 1.00 54.37 79 ALA B C 1
ATOM 2266 O O . ALA B 1 87 ? -3.044 -1.897 26.179 1.00 57.65 79 ALA B O 1
ATOM 2268 N N . ASP B 1 88 ? -2.939 -3.533 27.719 1.00 51.36 80 ASP B N 1
ATOM 2269 C CA . ASP B 1 88 ? -4.043 -3.100 28.528 1.00 50.64 80 ASP B CA 1
ATOM 2270 C C . ASP B 1 88 ? -3.777 -1.898 29.384 1.00 56.19 80 ASP B C 1
ATOM 2271 O O . ASP B 1 88 ? -4.708 -1.153 29.613 1.00 58.02 80 ASP B O 1
ATOM 2276 N N . TRP B 1 89 ? -2.536 -1.771 29.900 1.00 54.84 81 TRP B N 1
ATOM 2277 C CA . TRP B 1 89 ? -1.985 -0.566 30.582 1.00 54.74 81 TRP B CA 1
ATOM 2278 C C . TRP B 1 89 ? -1.930 0.644 29.685 1.00 55.78 81 TRP B C 1
ATOM 2279 O O . TRP B 1 89 ? -2.106 1.755 30.107 1.00 56.77 81 TRP B O 1
ATOM 2290 N N . PHE B 1 90 ? -1.620 0.414 28.440 1.00 57.31 82 PHE B N 1
ATOM 2291 C CA . PHE B 1 90 ? -1.730 1.379 27.394 1.00 56.53 82 PHE B CA 1
ATOM 2292 C C . PHE B 1 90 ? -3.188 1.785 27.172 1.00 62.36 82 PHE B C 1
ATOM 2293 O O . PHE B 1 90 ? -3.474 2.889 26.750 1.00 62.65 82 PHE B O 1
ATOM 2301 N N . SER B 1 91 ? -4.095 0.835 27.316 1.00 61.87 83 SER B N 1
ATOM 2302 C CA . SER B 1 91 ? -5.477 1.104 27.050 1.00 61.91 83 SER B CA 1
ATOM 2303 C C . SER B 1 91 ? -6.554 1.253 28.147 1.00 66.22 83 SER B C 1
ATOM 2304 O O . SER B 1 91 ? -7.670 1.512 27.779 1.00 68.58 83 SER B O 1
ATOM 2307 N N . ALA B 1 92 ? -6.257 1.119 29.458 1.00 67.89 84 ALA B N 1
ATOM 2308 C CA . ALA B 1 92 ? -7.223 1.459 30.515 1.00 64.89 84 ALA B CA 1
ATOM 2309 C C . ALA B 1 92 ? -6.761 2.108 31.819 1.00 69.54 84 ALA B C 1
ATOM 2310 O O . ALA B 1 92 ? -7.513 2.135 32.798 1.00 69.82 84 ALA B O 1
ATOM 2312 N N . ARG B 1 93 ? -5.531 2.559 31.890 1.00 67.92 85 ARG B N 1
ATOM 2313 C CA . ARG B 1 93 ? -5.100 3.383 32.981 1.00 70.63 85 ARG B CA 1
ATOM 2314 C C . ARG B 1 93 ? -5.004 2.513 34.214 1.00 71.43 85 ARG B C 1
ATOM 2315 O O . ARG B 1 93 ? -4.670 2.958 35.300 1.00 72.47 85 ARG B O 1
ATOM 2323 N N . LEU B 1 94 ? -5.164 1.210 33.979 1.00 69.74 86 LEU B N 1
ATOM 2324 C CA . LEU B 1 94 ? -4.951 0.188 34.971 1.00 61.74 86 LEU B CA 1
ATOM 2325 C C . LEU B 1 94 ? -3.570 0.321 35.500 1.00 56.41 86 LEU B C 1
ATOM 2326 O O . LEU B 1 94 ? -2.653 0.644 34.787 1.00 55.56 86 LEU B O 1
ATOM 2331 N N . PRO B 1 95 ? -3.487 0.160 36.881 1.00 55.58 87 PRO B N 1
ATOM 2332 C CA . PRO B 1 95 ? -2.121 0.317 37.407 1.00 53.08 87 PRO B CA 1
ATOM 2333 C C . PRO B 1 95 ? -1.226 -0.889 37.110 1.00 51.58 87 PRO B C 1
ATOM 2334 O O . PRO B 1 95 ? -1.687 -1.990 36.993 1.00 51.26 87 PRO B O 1
ATOM 2338 N N . LEU B 1 96 ? 0.056 -0.667 37.016 1.00 46.40 88 LEU B N 1
ATOM 2339 C CA . LEU B 1 96 ? 0.993 -1.676 36.525 1.00 44.74 88 LEU B CA 1
ATOM 2340 C C . LEU B 1 96 ? 1.013 -2.919 37.430 1.00 42.59 88 LEU B C 1
ATOM 2341 O O . LEU B 1 96 ? 1.077 -4.053 36.987 1.00 40.65 88 LEU B O 1
ATOM 2346 N N . SER B 1 97 ? 0.851 -2.687 38.705 1.00 45.90 89 SER B N 1
ATOM 2347 C CA . SER B 1 97 ? 0.873 -3.746 39.681 1.00 41.87 89 SER B CA 1
ATOM 2348 C C . SER B 1 97 ? -0.231 -4.802 39.506 1.00 40.21 89 SER B C 1
ATOM 2349 O O . SER B 1 97 ? -0.081 -5.892 39.931 1.00 42.09 89 SER B O 1
ATOM 2352 N N . GLU B 1 98 ? -1.351 -4.440 38.935 1.00 41.28 90 GLU B N 1
ATOM 2353 C CA . GLU B 1 98 ? -2.391 -5.380 38.615 1.00 43.87 90 GLU B CA 1
ATOM 2354 C C . GLU B 1 98 ? -2.162 -6.174 37.351 1.00 38.98 90 GLU B C 1
ATOM 2355 O O . GLU B 1 98 ? -2.917 -7.055 37.052 1.00 40.32 90 GLU B O 1
ATOM 2361 N N . LEU B 1 99 ? -1.204 -5.770 36.540 1.00 36.85 91 LEU B N 1
ATOM 2362 C CA . LEU B 1 99 ? -0.756 -6.594 35.449 1.00 38.27 91 LEU B CA 1
ATOM 2363 C C . LEU B 1 99 ? 0.126 -7.792 35.844 1.00 30.86 91 LEU B C 1
ATOM 2364 O O . LEU B 1 99 ? 0.218 -8.728 35.145 1.00 28.66 91 LEU B O 1
ATOM 2369 N N . VAL B 1 100 ? 0.757 -7.701 37.001 1.00 29.76 92 VAL B N 1
ATOM 2370 C CA . VAL B 1 100 ? 1.752 -8.672 37.438 1.00 28.19 92 VAL B CA 1
ATOM 2371 C C . VAL B 1 100 ? 1.152 -10.067 37.633 1.00 33.79 92 VAL B C 1
ATOM 2372 O O . VAL B 1 100 ? 0.223 -10.262 38.427 1.00 27.48 92 VAL B O 1
ATOM 2376 N N . LYS B 1 101 ? 1.685 -11.033 36.887 1.00 27.25 93 LYS B N 1
ATOM 2377 C CA . LYS B 1 101 ? 1.225 -12.413 36.955 1.00 27.73 93 LYS B CA 1
ATOM 2378 C C . LYS B 1 101 ? 2.254 -13.284 37.653 1.00 27.10 93 LYS B C 1
ATOM 2379 O O . LYS B 1 101 ? 3.448 -12.991 37.622 1.00 24.63 93 LYS B O 1
ATOM 2385 N N . SER B 1 102 ? 1.796 -14.363 38.274 1.00 31.85 94 SER B N 1
ATOM 2386 C CA . SER B 1 102 ? 2.721 -15.318 38.881 1.00 30.73 94 SER B CA 1
ATOM 2387 C C . SER B 1 102 ? 3.039 -16.454 37.895 1.00 32.59 94 SER B C 1
ATOM 2388 O O . SER B 1 102 ? 2.132 -17.004 37.262 1.00 35.21 94 SER B O 1
ATOM 2391 N N . GLY B 1 103 ? 4.325 -16.789 37.757 1.00 31.59 95 GLY B N 1
ATOM 2392 C CA . GLY B 1 103 ? 4.738 -17.932 36.952 1.00 30.45 95 GLY B CA 1
ATOM 2393 C C . GLY B 1 103 ? 5.377 -19.003 37.826 1.00 29.10 95 GLY B C 1
ATOM 2394 O O . GLY B 1 103 ? 5.410 -18.857 39.051 1.00 28.65 95 GLY B O 1
ATOM 2395 N N . PRO B 1 104 ? 5.892 -20.082 37.212 1.00 29.35 96 PRO B N 1
ATOM 2396 C CA . PRO B 1 104 ? 6.491 -21.136 38.046 1.00 30.54 96 PRO B CA 1
ATOM 2397 C C . PRO B 1 104 ? 7.702 -20.634 38.838 1.00 27.40 96 PRO B C 1
ATOM 2398 O O . PRO B 1 104 ? 8.276 -19.608 38.467 1.00 27.89 96 PRO B O 1
ATOM 2402 N N . GLU B 1 105 ? 8.060 -21.332 39.915 1.00 23.11 97 GLU B N 1
ATOM 2403 C CA . GLU B 1 105 ? 9.272 -21.032 40.688 1.00 26.59 97 GLU B CA 1
ATOM 2404 C C . GLU B 1 105 ? 9.324 -19.627 41.293 1.00 25.97 97 GLU B C 1
ATOM 2405 O O . GLU B 1 105 ? 10.414 -19.081 41.497 1.00 23.58 97 GLU B O 1
ATOM 2411 N N . HIS B 1 106 ? 8.162 -19.056 41.592 1.00 22.08 98 HIS B N 1
ATOM 2412 C CA . HIS B 1 106 ? 8.092 -17.733 42.220 1.00 26.81 98 HIS B CA 1
ATOM 2413 C C . HIS B 1 106 ? 8.427 -16.594 41.263 1.00 23.37 98 HIS B C 1
ATOM 2414 O O . HIS B 1 106 ? 8.618 -15.449 41.694 1.00 24.86 98 HIS B O 1
ATOM 2421 N N . LEU B 1 107 ? 8.503 -16.899 39.969 1.00 23.89 99 LEU B N 1
ATOM 2422 C CA . LEU B 1 107 ? 8.729 -15.866 38.967 1.00 24.07 99 LEU B CA 1
ATOM 2423 C C . LEU B 1 107 ? 7.470 -15.012 38.852 1.00 19.43 99 LEU B C 1
ATOM 2424 O O . LEU B 1 107 ? 6.353 -15.542 38.858 1.00 24.20 99 LEU B O 1
ATOM 2429 N N . SER B 1 108 ? 7.653 -13.696 38.772 1.00 19.43 100 SER B N 1
ATOM 2430 C CA . SER B 1 108 ? 6.560 -12.779 38.457 1.00 21.94 100 SER B CA 1
ATOM 2431 C C . SER B 1 108 ? 6.775 -12.282 37.031 1.00 19.79 100 SER B C 1
ATOM 2432 O O . SER B 1 108 ? 7.917 -12.116 36.591 1.00 16.05 100 SER B O 1
ATOM 2435 N N . TYR B 1 109 ? 5.692 -12.038 36.302 1.00 19.28 101 TYR B N 1
ATOM 2436 C CA . TYR B 1 109 ? 5.835 -11.469 34.971 1.00 19.81 101 TYR B CA 1
ATOM 2437 C C . TYR B 1 109 ? 4.631 -10.647 34.530 1.00 23.37 101 TYR B C 1
ATOM 2438 O O . TYR B 1 109 ? 3.558 -10.701 35.140 1.00 26.80 101 TYR B O 1
ATOM 2447 N N . ILE B 1 110 ? 4.850 -9.869 33.477 1.00 19.81 102 ILE B N 1
ATOM 2448 C CA . ILE B 1 110 ? 3.850 -9.014 32.848 1.00 19.96 102 ILE B CA 1
ATOM 2449 C C . ILE B 1 110 ? 3.885 -9.333 31.349 1.00 21.29 102 ILE B C 1
ATOM 2450 O O . ILE B 1 110 ? 4.920 -9.143 30.721 1.00 18.30 102 ILE B O 1
ATOM 2455 N N . ALA B 1 111 ? 2.771 -9.808 30.783 1.00 21.94 103 ALA B N 1
ATOM 2456 C CA . ALA B 1 111 ? 2.687 -10.174 29.356 1.00 28.35 103 ALA B CA 1
ATOM 2457 C C . ALA B 1 111 ? 2.602 -8.976 28.413 1.00 26.38 103 ALA B C 1
ATOM 2458 O O . ALA B 1 111 ? 2.156 -7.899 28.801 1.00 28.50 103 ALA B O 1
ATOM 2460 N N . GLY B 1 112 ? 3.000 -9.182 27.158 1.00 28.14 104 GLY B N 1
ATOM 2461 C CA . GLY B 1 112 ? 2.933 -8.128 26.160 1.00 29.14 104 GLY B CA 1
ATOM 2462 C C . GLY B 1 112 ? 1.533 -7.901 25.608 1.00 36.41 104 GLY B C 1
ATOM 2463 O O . GLY B 1 112 ? 1.197 -6.785 25.200 1.00 38.98 104 GLY B O 1
ATOM 2464 N N . GLY B 1 113 ? 0.718 -8.956 25.579 1.00 36.23 105 GLY B N 1
ATOM 2465 C CA . GLY B 1 113 ? -0.657 -8.834 25.118 1.00 45.36 105 G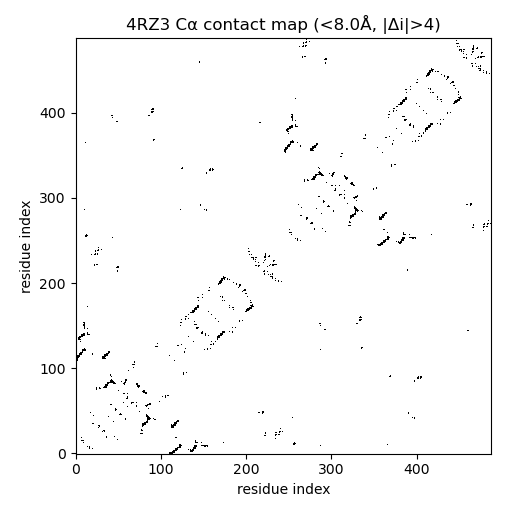LY B CA 1
ATOM 2466 C C . GLY B 1 113 ? -1.018 -9.408 23.752 1.00 48.08 105 GLY B C 1
ATOM 2467 O O . GLY B 1 113 ? -0.161 -9.584 22.878 1.00 48.21 105 GLY B O 1
ATOM 2468 N N . THR B 1 114 ? -2.309 -9.698 23.579 1.00 53.38 106 THR B N 1
ATOM 2469 C CA . THR B 1 114 ? -2.870 -10.120 22.295 1.00 53.94 106 THR B CA 1
ATOM 2470 C C . THR B 1 114 ? -3.387 -8.896 21.532 1.00 53.40 106 THR B C 1
ATOM 2471 O O . THR B 1 114 ? -3.766 -8.986 20.356 1.00 54.02 106 THR B O 1
ATOM 2475 N N . GLY B 1 115 ? -3.399 -7.752 22.216 1.00 54.78 107 GLY B N 1
ATOM 2476 C CA . GLY B 1 115 ? -3.842 -6.500 21.627 1.00 51.34 107 GLY B CA 1
ATOM 2477 C C . GLY B 1 115 ? -5.326 -6.437 21.295 1.00 52.04 107 GLY B C 1
ATOM 2478 O O . GLY B 1 115 ? -6.045 -7.442 21.363 1.00 48.26 107 GLY B O 1
ATOM 2479 N N . ALA B 1 116 ? -5.780 -5.239 20.935 1.00 48.19 108 ALA B N 1
ATOM 2480 C CA . ALA B 1 116 ? -7.150 -5.029 20.485 1.00 51.98 108 ALA B CA 1
ATOM 2481 C C . ALA B 1 116 ? -7.232 -5.187 18.968 1.00 50.37 108 ALA B C 1
ATOM 2482 O O . ALA B 1 116 ? -6.329 -5.760 18.348 1.00 44.06 108 ALA B O 1
ATOM 2484 N N . ALA B 1 117 ? -8.316 -4.678 18.381 1.00 52.21 109 ALA B N 1
ATOM 2485 C CA . ALA B 1 117 ? -8.495 -4.690 16.930 1.00 47.40 109 ALA B CA 1
ATOM 2486 C C . ALA B 1 117 ? -7.332 -3.978 16.260 1.00 47.72 109 ALA B C 1
ATOM 2487 O O . ALA B 1 117 ? -6.678 -4.539 15.379 1.00 42.99 109 ALA B O 1
ATOM 2489 N N . GLN B 1 118 ? -7.066 -2.745 16.688 1.00 50.15 110 GLN B N 1
ATOM 2490 C CA . GLN B 1 118 ? -6.028 -1.942 16.047 1.00 48.28 110 GLN B CA 1
ATOM 2491 C C . GLN B 1 118 ? -4.672 -2.003 16.749 1.00 48.06 110 GLN B C 1
ATOM 2492 O O . GLN B 1 118 ? -4.584 -2.260 17.954 1.00 48.13 110 GLN B O 1
ATOM 2498 N N . TRP B 1 119 ? -3.617 -1.777 15.971 1.00 45.89 111 TRP B N 1
ATOM 2499 C CA . TRP B 1 119 ? -2.249 -1.808 16.482 1.00 43.19 111 TRP B CA 1
ATOM 2500 C C . TRP B 1 119 ? -1.987 -0.667 17.467 1.00 47.18 111 TRP B C 1
ATOM 2501 O O . TRP B 1 119 ? -2.581 0.409 17.355 1.00 50.34 111 TRP B O 1
ATOM 2512 N N . GLN B 1 120 ? -1.104 -0.919 18.434 1.00 45.92 112 GLN B N 1
ATOM 2513 C CA . GLN B 1 120 ? -0.674 0.094 19.395 1.00 48.15 112 GLN B CA 1
ATOM 2514 C C . GLN B 1 120 ? 0.816 -0.074 19.697 1.00 46.09 112 GLN B C 1
ATOM 2515 O O . GLN B 1 120 ? 1.292 -1.195 19.906 1.00 50.40 112 GLN B O 1
ATOM 2521 N N . GLY B 1 121 ? 1.552 1.034 19.723 1.00 49.25 113 GLY B N 1
ATOM 2522 C CA . GLY B 1 121 ? 2.967 0.992 20.053 1.00 53.09 113 GLY B CA 1
ATOM 2523 C C . GLY B 1 121 ? 3.389 2.012 21.100 1.00 54.84 113 GLY B C 1
ATOM 2524 O O . GLY B 1 121 ? 2.626 2.920 21.447 1.00 57.83 113 GLY B O 1
ATOM 2525 N N . LEU B 1 122 ? 4.613 1.863 21.598 1.00 52.28 114 LEU B N 1
ATOM 2526 C CA . LEU B 1 122 ? 5.175 2.780 22.591 1.00 54.83 114 LEU B CA 1
ATOM 2527 C C . LEU B 1 122 ? 5.924 3.936 21.924 1.00 54.66 114 LEU B C 1
ATOM 2528 O O . LEU B 1 122 ? 6.657 3.728 20.950 1.00 57.16 114 LEU B O 1
ATOM 2533 N N . ASP B 1 123 ? 5.735 5.148 22.444 1.00 54.93 115 ASP B N 1
ATOM 2534 C CA . ASP B 1 123 ? 6.592 6.285 22.094 1.00 55.99 115 ASP B CA 1
ATOM 2535 C C . ASP B 1 123 ? 7.418 6.694 23.312 1.00 52.60 115 ASP B C 1
ATOM 2536 O O . ASP B 1 123 ? 7.228 6.148 24.397 1.00 50.39 115 ASP B O 1
ATOM 2541 N N . THR B 1 124 ? 8.322 7.653 23.133 1.00 53.48 116 THR B N 1
ATOM 2542 C CA . THR B 1 124 ? 9.224 8.071 24.210 1.00 55.71 116 THR B CA 1
ATOM 2543 C C . THR B 1 124 ? 8.483 8.615 25.434 1.00 52.13 116 THR B C 1
ATOM 2544 O O . THR B 1 124 ? 8.938 8.442 26.566 1.00 51.82 116 THR B O 1
ATOM 2548 N N . ALA B 1 125 ? 7.347 9.271 25.206 1.00 51.49 117 ALA B N 1
ATOM 2549 C CA . ALA B 1 125 ? 6.541 9.801 26.303 1.00 54.28 117 ALA B CA 1
ATOM 2550 C C . ALA B 1 125 ? 5.912 8.667 27.120 1.00 55.22 117 ALA B C 1
ATOM 2551 O O . ALA B 1 125 ? 6.005 8.640 28.356 1.00 53.46 117 ALA B O 1
ATOM 2553 N N . SER B 1 126 ? 5.274 7.732 26.417 1.00 54.67 118 SER B N 1
ATOM 2554 C CA . SER B 1 126 ? 4.630 6.585 27.054 1.00 52.89 118 SER B CA 1
ATOM 2555 C C . SER B 1 126 ? 5.651 5.622 27.661 1.00 51.88 118 SER B C 1
ATOM 2556 O O . SER B 1 126 ? 5.348 4.930 28.635 1.00 51.52 118 SER B O 1
ATOM 2559 N N . ILE B 1 127 ? 6.849 5.568 27.078 1.00 52.45 119 ILE B N 1
ATOM 2560 C CA . ILE B 1 127 ? 7.956 4.821 27.676 1.00 52.37 119 ILE B CA 1
ATOM 2561 C C . ILE B 1 127 ? 8.313 5.475 29.009 1.00 51.60 119 ILE B C 1
ATOM 2562 O O . ILE B 1 127 ? 8.553 4.789 30.011 1.00 50.21 119 ILE B O 1
ATOM 2567 N N . ASP B 1 128 ? 8.332 6.807 29.014 1.00 50.46 120 ASP B N 1
ATOM 2568 C CA . ASP B 1 128 ? 8.674 7.576 30.210 1.00 50.67 120 ASP B CA 1
ATOM 2569 C C . ASP B 1 128 ? 7.739 7.301 31.376 1.00 48.27 120 ASP B C 1
ATOM 2570 O O . ASP B 1 128 ? 8.192 7.009 32.486 1.00 49.20 120 ASP B O 1
ATOM 2575 N N . ARG B 1 129 ? 6.436 7.401 31.133 1.00 47.69 121 ARG B N 1
ATOM 2576 C CA . ARG B 1 129 ? 5.473 7.155 32.199 1.00 52.03 121 ARG B CA 1
ATOM 2577 C C . ARG B 1 129 ? 5.534 5.701 32.679 1.00 49.08 121 ARG B C 1
ATOM 2578 O O . ARG B 1 129 ? 5.410 5.435 33.875 1.00 48.52 121 ARG B O 1
ATOM 2586 N N . PHE B 1 130 ? 5.746 4.773 31.746 1.00 48.52 122 PHE B N 1
ATOM 2587 C CA . PHE B 1 130 ? 5.880 3.352 32.077 1.00 47.84 122 PHE B CA 1
ATOM 2588 C C . PHE B 1 130 ? 7.017 3.132 33.086 1.00 42.40 122 PHE B C 1
ATOM 2589 O O . PHE B 1 130 ? 6.821 2.494 34.130 1.00 41.89 122 PHE B O 1
ATOM 2597 N N . LEU B 1 131 ? 8.194 3.673 32.784 1.00 39.72 123 LEU B N 1
ATOM 2598 C CA . LEU B 1 131 ? 9.337 3.568 33.692 1.00 38.65 123 LEU B CA 1
ATOM 2599 C C . LEU B 1 131 ? 9.029 4.124 35.087 1.00 40.39 123 LEU B C 1
ATOM 2600 O O . LEU B 1 131 ? 9.552 3.632 36.090 1.00 38.99 123 LEU B O 1
ATOM 2605 N N . THR B 1 132 ? 8.181 5.146 35.148 1.00 44.31 124 THR B N 1
ATOM 2606 C CA . THR B 1 132 ? 7.828 5.770 36.424 1.00 38.31 124 THR B CA 1
ATOM 2607 C C . THR B 1 132 ? 6.979 4.855 37.298 1.00 38.58 124 THR B C 1
ATOM 2608 O O . THR B 1 132 ? 7.294 4.649 38.472 1.00 42.03 124 THR B O 1
ATOM 2612 N N . GLU B 1 133 ? 5.896 4.317 36.738 1.00 37.35 125 GLU B N 1
ATOM 2613 C CA . GLU B 1 133 ? 5.030 3.406 37.483 1.00 38.12 125 GLU B CA 1
ATOM 2614 C C . GLU B 1 133 ? 5.739 2.094 37.816 1.00 41.96 125 GLU B C 1
ATOM 2615 O O . GLU B 1 133 ? 5.305 1.352 38.708 1.00 41.26 125 GLU B O 1
ATOM 2621 N N . LEU B 1 134 ? 6.827 1.816 37.096 1.00 38.68 126 LEU B N 1
ATOM 2622 C CA . LEU B 1 134 ? 7.578 0.571 37.256 1.00 39.82 126 LEU B CA 1
ATOM 2623 C C . LEU B 1 134 ? 8.417 0.551 38.534 1.00 37.52 126 LEU B C 1
ATOM 2624 O O . LEU B 1 134 ? 8.454 -0.460 39.240 1.00 36.89 126 LEU B O 1
ATOM 2629 N N . GLN B 1 135 ? 9.101 1.655 38.829 1.00 39.31 127 GLN B N 1
ATOM 2630 C CA . GLN B 1 135 ? 9.903 1.727 40.054 1.00 44.90 127 GLN B CA 1
ATOM 2631 C C . GLN B 1 135 ? 9.036 1.673 41.315 1.00 43.27 127 GLN B C 1
ATOM 2632 O O . GLN B 1 135 ? 9.493 1.212 42.360 1.00 46.64 127 GLN B O 1
ATOM 2638 N N . ALA B 1 136 ? 7.792 2.138 41.203 1.00 40.78 128 ALA B N 1
ATOM 2639 C CA . ALA B 1 136 ? 6.809 2.026 42.284 1.00 43.02 128 ALA B CA 1
ATOM 2640 C C . ALA B 1 136 ? 6.631 0.586 42.769 1.00 46.38 128 ALA B C 1
ATOM 2641 O O . ALA B 1 136 ? 6.409 0.351 43.960 1.00 48.38 128 ALA B O 1
ATOM 2643 N N . VAL B 1 137 ? 6.706 -0.370 41.842 1.00 43.56 129 VAL B N 1
ATOM 2644 C CA . VAL B 1 137 ? 6.619 -1.793 42.184 1.00 44.84 129 VAL B CA 1
ATOM 2645 C C . VAL B 1 137 ? 7.940 -2.534 41.945 1.00 42.80 129 VAL B C 1
ATOM 2646 O O . VAL B 1 137 ? 8.004 -3.758 42.075 1.00 44.97 129 VAL B O 1
ATOM 2650 N N . ALA B 1 138 ? 8.990 -1.783 41.616 1.00 43.62 130 ALA B N 1
ATOM 2651 C CA . ALA B 1 138 ? 10.302 -2.359 41.324 1.00 42.92 130 ALA B CA 1
ATOM 2652 C C . ALA B 1 138 ? 11.047 -2.802 42.581 1.00 36.98 130 ALA B C 1
ATOM 2653 O O . ALA B 1 138 ? 11.608 -3.901 42.618 1.00 33.70 130 ALA B O 1
ATOM 2655 N N . SER B 1 139 ? 11.044 -1.939 43.596 1.00 35.70 131 SER B N 1
ATOM 2656 C CA . SER B 1 139 ? 11.875 -2.097 44.801 1.00 37.91 131 SER B CA 1
ATOM 2657 C C . SER B 1 139 ? 11.772 -3.456 45.507 1.00 33.38 131 SER B C 1
ATOM 2658 O O . SER B 1 139 ? 12.583 -3.770 46.381 1.00 30.94 131 SER B O 1
ATOM 2661 N N . GLN B 1 140 ? 10.777 -4.251 45.134 1.00 31.34 132 GLN B N 1
ATOM 2662 C CA . GLN B 1 140 ? 10.530 -5.544 45.768 1.00 32.96 132 GLN B CA 1
ATOM 2663 C C . GLN B 1 140 ? 11.479 -6.630 45.232 1.00 32.06 132 GLN B C 1
ATOM 2664 O O . GLN B 1 140 ? 11.849 -7.583 45.942 1.00 30.12 132 GLN B O 1
ATOM 2670 N N . TYR B 1 141 ? 11.903 -6.460 43.984 1.00 27.57 133 TYR B N 1
ATOM 2671 C CA . TYR B 1 141 ? 12.646 -7.503 43.281 1.00 20.37 133 TYR B CA 1
ATOM 2672 C C . TYR B 1 141 ? 14.148 -7.262 43.344 1.00 19.41 133 TYR B C 1
ATOM 2673 O O . TYR B 1 141 ? 14.592 -6.139 43.585 1.00 19.92 133 TYR B O 1
ATOM 2682 N N . ASP B 1 142 ? 14.925 -8.329 43.155 1.00 18.59 134 ASP B N 1
ATOM 2683 C CA . ASP B 1 142 ? 16.369 -8.222 42.967 1.00 17.83 134 ASP B CA 1
ATOM 2684 C C . ASP B 1 142 ? 16.686 -7.914 41.504 1.00 18.49 134 ASP B C 1
ATOM 2685 O O . ASP B 1 142 ? 17.646 -7.196 41.199 1.00 18.67 134 ASP B O 1
ATOM 2690 N N . TYR B 1 143 ? 15.888 -8.476 40.603 1.00 17.71 135 TYR B N 1
ATOM 2691 C CA . TYR B 1 143 ? 16.123 -8.284 39.170 1.00 18.66 135 TYR B CA 1
ATOM 2692 C C . TYR B 1 143 ? 14.877 -7.907 38.381 1.00 18.45 135 TYR B C 1
ATOM 2693 O O . TYR B 1 143 ? 13.811 -8.501 38.560 1.00 16.00 135 TYR B O 1
ATOM 2702 N N . LEU B 1 144 ? 15.031 -6.937 37.479 1.00 19.66 136 LEU B N 1
ATOM 2703 C CA . LEU B 1 144 ? 13.981 -6.574 36.525 1.00 20.02 136 LEU B CA 1
ATOM 2704 C C . LEU B 1 144 ? 14.495 -6.917 35.131 1.00 19.42 136 LEU B C 1
ATOM 2705 O O . LEU B 1 144 ? 15.466 -6.304 34.677 1.00 18.69 136 LEU B O 1
ATOM 2710 N N . ILE B 1 145 ? 13.853 -7.865 34.446 1.00 14.94 137 ILE B N 1
ATOM 2711 C CA . ILE B 1 145 ? 14.376 -8.339 33.162 1.00 16.77 137 ILE B CA 1
ATOM 2712 C C . ILE B 1 145 ? 13.401 -8.026 32.043 1.00 15.68 137 ILE B C 1
ATOM 2713 O O . ILE B 1 145 ? 12.239 -8.437 32.085 1.00 14.26 137 ILE B O 1
ATOM 2718 N N . PHE B 1 146 ? 13.883 -7.294 31.040 1.00 17.62 138 PHE B N 1
ATOM 2719 C CA . PHE B 1 146 ? 13.031 -6.821 29.961 1.00 14.17 138 PHE B CA 1
ATOM 2720 C C . PHE B 1 146 ? 13.294 -7.640 28.716 1.00 17.00 138 PHE B C 1
ATOM 2721 O O . PHE B 1 146 ? 14.410 -7.613 28.177 1.00 16.20 138 PHE B O 1
ATOM 2729 N N . ASP B 1 147 ? 12.275 -8.365 28.257 1.00 15.40 139 ASP B N 1
ATOM 2730 C CA . ASP B 1 147 ? 12.359 -9.056 26.972 1.00 19.76 139 ASP B CA 1
ATOM 2731 C C . ASP B 1 147 ? 12.012 -8.054 25.872 1.00 18.83 139 ASP B C 1
ATOM 2732 O O . ASP B 1 147 ? 10.835 -7.772 25.628 1.00 17.96 139 ASP B O 1
ATOM 2737 N N . MET B 1 148 ? 13.040 -7.482 25.247 1.00 17.45 140 MET B N 1
ATOM 2738 C CA . MET B 1 148 ? 12.849 -6.387 24.301 1.00 19.62 140 MET B CA 1
ATOM 2739 C C . MET B 1 148 ? 12.306 -6.906 22.982 1.00 18.50 140 MET B C 1
ATOM 2740 O O . MET B 1 148 ? 12.505 -8.070 22.644 1.00 23.31 140 MET B O 1
ATOM 2745 N N . GLY B 1 149 ? 11.618 -6.053 22.232 1.00 22.51 141 GLY B N 1
ATOM 2746 C CA . GLY B 1 149 ? 11.250 -6.425 20.879 1.00 24.04 141 GLY B CA 1
ATOM 2747 C C . GLY B 1 149 ? 12.536 -6.664 20.105 1.00 25.45 141 GLY B C 1
ATOM 2748 O O . GLY B 1 149 ? 13.556 -6.012 20.367 1.00 22.48 141 GLY B O 1
ATOM 2749 N N . ALA B 1 150 ? 12.514 -7.604 19.165 1.00 20.31 142 ALA B N 1
ATOM 2750 C CA . ALA B 1 150 ? 13.727 -7.927 18.424 1.00 24.55 142 ALA B CA 1
ATOM 2751 C C . ALA B 1 150 ? 14.142 -6.775 17.515 1.00 23.46 142 ALA B C 1
ATOM 2752 O O . ALA B 1 150 ? 13.295 -6.027 17.012 1.00 25.20 142 ALA B O 1
ATOM 2754 N N . GLY B 1 151 ? 15.448 -6.631 17.307 1.00 27.10 143 GLY B N 1
ATOM 2755 C CA . GLY B 1 151 ? 15.955 -5.603 16.416 1.00 26.54 143 GLY B CA 1
ATOM 2756 C C . GLY B 1 151 ? 15.889 -4.216 17.024 1.00 26.42 143 GLY B C 1
ATOM 2757 O O . GLY B 1 151 ? 15.683 -4.067 18.239 1.00 26.39 143 GLY B O 1
ATOM 2758 N N . ALA B 1 152 ? 16.076 -3.203 16.180 1.00 26.34 144 ALA B N 1
ATOM 2759 C CA . ALA B 1 152 ? 16.092 -1.807 16.620 1.00 27.55 144 ALA B CA 1
ATOM 2760 C C . ALA B 1 152 ? 14.850 -1.023 16.185 1.00 31.08 144 ALA B C 1
ATOM 2761 O O . ALA B 1 152 ? 14.212 -1.327 15.176 1.00 30.33 144 ALA B O 1
ATOM 2763 N N . SER B 1 153 ? 14.531 0.007 16.953 1.00 32.13 145 SER B N 1
ATOM 2764 C CA . SER B 1 153 ? 13.511 0.975 16.583 1.00 32.91 145 SER B CA 1
ATOM 2765 C C . SER B 1 153 ? 13.923 2.181 17.384 1.00 29.25 145 SER B C 1
ATOM 2766 O O . SER B 1 153 ? 14.692 2.037 18.336 1.00 29.49 145 SER B O 1
ATOM 2769 N N . GLY B 1 154 ? 13.458 3.365 17.001 1.00 29.82 146 GLY B N 1
ATOM 2770 C CA . GLY B 1 154 ? 13.810 4.565 17.735 1.00 33.41 146 GLY B CA 1
ATOM 2771 C C . GLY B 1 154 ? 13.440 4.441 19.205 1.00 30.50 146 GLY B C 1
ATOM 2772 O O . GLY B 1 154 ? 14.220 4.807 20.087 1.00 33.60 146 GLY B O 1
ATOM 2773 N N . GLU B 1 155 ? 12.258 3.887 19.455 1.00 29.92 147 GLU B N 1
ATOM 2774 C CA . GLU B 1 155 ? 11.686 3.804 20.795 1.00 35.75 147 GLU B CA 1
ATOM 2775 C C . GLU B 1 155 ? 12.391 2.733 21.633 1.00 33.50 147 GLU B C 1
ATOM 2776 O O . GLU B 1 155 ? 12.590 2.910 22.845 1.00 34.91 147 GLU B O 1
ATOM 2782 N N . ARG B 1 156 ? 12.776 1.627 20.991 1.00 29.69 148 ARG B N 1
ATOM 2783 C CA . ARG B 1 156 ? 13.531 0.588 21.693 1.00 27.69 148 ARG B CA 1
ATOM 2784 C C . ARG B 1 156 ? 14.909 1.068 22.143 1.00 27.47 148 ARG B C 1
ATOM 2785 O O . ARG B 1 156 ? 15.292 0.835 23.285 1.00 31.03 148 ARG B O 1
ATOM 2793 N N . LEU B 1 157 ? 15.645 1.739 21.258 1.00 27.85 149 LEU B N 1
ATOM 2794 C CA . LEU B 1 157 ? 16.984 2.242 21.588 1.00 27.10 149 LEU B CA 1
ATOM 2795 C C . LEU B 1 157 ? 16.915 3.287 22.693 1.00 33.29 149 LEU B C 1
ATOM 2796 O O . LEU B 1 157 ? 17.854 3.435 23.490 1.00 32.26 149 LEU B O 1
ATOM 2801 N N . TYR B 1 158 ? 15.801 4.016 22.728 1.00 32.35 150 TYR B N 1
ATOM 2802 C CA . TYR B 1 158 ? 15.528 4.972 23.799 1.00 38.06 150 TYR B CA 1
ATOM 2803 C C . TYR B 1 158 ? 15.423 4.248 25.147 1.00 35.11 150 TYR B C 1
ATOM 2804 O O . TYR B 1 158 ? 16.064 4.635 26.126 1.00 33.95 150 TYR B O 1
ATOM 2813 N N . PHE B 1 159 ? 14.610 3.197 25.184 1.00 34.93 151 PHE B N 1
ATOM 2814 C CA . PHE B 1 159 ? 14.405 2.416 26.402 1.00 33.78 151 PHE B CA 1
ATOM 2815 C C . PHE B 1 159 ? 15.708 1.821 26.933 1.00 36.55 151 PHE B C 1
ATOM 2816 O O . PHE B 1 159 ? 15.907 1.728 28.141 1.00 38.68 151 PHE B O 1
ATOM 2824 N N . LEU B 1 160 ? 16.586 1.412 26.022 1.00 35.42 152 LEU B N 1
ATOM 2825 C CA . LEU B 1 160 ? 17.783 0.635 26.358 1.00 30.62 152 LEU B CA 1
ATOM 2826 C C . LEU B 1 160 ? 18.907 1.418 27.032 1.00 33.18 152 LEU B C 1
ATOM 2827 O O . LEU B 1 160 ? 19.823 0.819 27.585 1.00 35.46 152 LEU B O 1
ATOM 2832 N N . LYS B 1 161 ? 18.861 2.746 26.975 1.00 36.46 153 LYS B N 1
ATOM 2833 C CA . LYS B 1 161 ? 19.949 3.547 27.535 1.00 38.63 153 LYS B CA 1
ATOM 2834 C C . LYS B 1 161 ? 19.931 3.612 29.074 1.00 33.78 153 LYS B C 1
ATOM 2835 O O . LYS B 1 161 ? 20.924 3.991 29.702 1.00 39.59 153 LYS B O 1
ATOM 2841 N N . SER B 1 162 ? 18.809 3.232 29.674 1.00 35.73 154 SER B N 1
ATOM 2842 C CA . SER B 1 162 ? 18.646 3.328 31.124 1.00 36.13 154 SER B CA 1
ATOM 2843 C C . SER B 1 162 ? 19.042 2.075 31.912 1.00 34.94 154 SER B C 1
ATOM 2844 O O . SER B 1 162 ? 19.364 2.171 33.103 1.00 30.52 154 SER B O 1
ATOM 2847 N N . VAL B 1 163 ? 19.014 0.910 31.267 1.00 26.16 155 VAL B N 1
ATOM 2848 C CA . VAL B 1 163 ? 19.252 -0.356 31.974 1.00 24.49 155 VAL B CA 1
ATOM 2849 C C . VAL B 1 163 ? 20.694 -0.557 32.445 1.00 23.40 155 VAL B C 1
ATOM 2850 O O . VAL B 1 163 ? 21.614 0.077 31.927 1.00 27.74 155 VAL B O 1
ATOM 2854 N N . ASP B 1 164 ? 20.888 -1.445 33.422 1.00 21.27 156 ASP B N 1
ATOM 2855 C CA . ASP B 1 164 ? 22.223 -1.687 33.983 1.00 19.20 156 ASP B CA 1
ATOM 2856 C C . ASP B 1 164 ? 23.034 -2.661 33.134 1.00 19.26 156 ASP B C 1
ATOM 2857 O O . ASP B 1 164 ? 24.251 -2.546 33.048 1.00 21.50 156 ASP B O 1
ATOM 2862 N N . ASP B 1 165 ? 22.355 -3.644 32.547 1.00 18.93 157 ASP B N 1
ATOM 2863 C CA . ASP B 1 165 ? 23.005 -4.671 31.730 1.00 18.92 157 ASP B CA 1
ATOM 2864 C C . ASP B 1 165 ? 22.221 -4.844 30.444 1.00 17.18 157 ASP B C 1
ATOM 2865 O O . ASP B 1 165 ? 20.990 -4.882 30.482 1.00 18.62 157 ASP B O 1
ATOM 2870 N N . VAL B 1 166 ? 22.918 -4.918 29.310 1.00 14.31 158 VAL B N 1
ATOM 2871 C CA . VAL B 1 166 ? 22.264 -5.247 28.049 1.00 13.38 158 VAL B CA 1
ATOM 2872 C C . VAL B 1 166 ? 22.777 -6.608 27.579 1.00 12.74 158 VAL B C 1
ATOM 2873 O O . VAL B 1 166 ? 23.971 -6.748 27.276 1.00 10.89 158 VAL B O 1
ATOM 2877 N N . PHE B 1 167 ? 21.889 -7.605 27.529 1.00 11.94 159 PHE B N 1
ATOM 2878 C CA . PHE B 1 167 ? 22.241 -8.918 26.979 1.00 12.78 159 PHE B CA 1
ATOM 2879 C C . PHE B 1 167 ? 21.922 -8.954 25.471 1.00 12.04 159 PHE B C 1
ATOM 2880 O O . PHE B 1 167 ? 20.845 -8.531 25.049 1.00 10.81 159 PHE B O 1
ATOM 2888 N N . VAL B 1 168 ? 22.847 -9.469 24.668 1.00 11.84 160 VAL B N 1
ATOM 2889 C CA . VAL B 1 168 ? 22.629 -9.537 23.222 1.00 10.16 160 VAL B CA 1
ATOM 2890 C C . VAL B 1 168 ? 22.691 -10.983 22.786 1.00 11.90 160 VAL B C 1
ATOM 2891 O O . VAL B 1 168 ? 23.728 -11.648 22.949 1.00 10.67 160 VAL B O 1
ATOM 2895 N N . VAL B 1 169 ? 21.580 -11.472 22.235 1.00 7.53 161 VAL B N 1
ATOM 2896 C CA . VAL B 1 169 ? 21.489 -12.867 21.857 1.00 8.46 161 VAL B CA 1
ATOM 2897 C C . VAL B 1 169 ? 21.758 -13.025 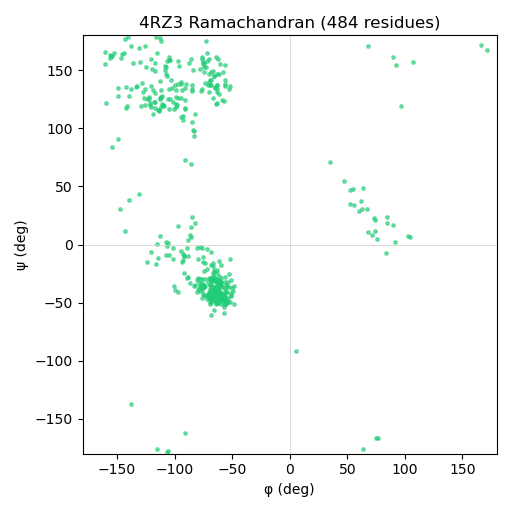20.365 1.00 12.26 161 VAL B C 1
ATOM 2898 O O . VAL B 1 169 ? 21.217 -12.277 19.521 1.00 6.00 161 VAL B O 1
ATOM 2902 N N . THR B 1 170 ? 22.601 -13.995 20.037 1.00 10.68 162 THR B N 1
ATOM 2903 C CA . THR B 1 170 ? 22.892 -14.278 18.643 1.00 11.46 162 THR B CA 1
ATOM 2904 C C . THR B 1 170 ? 23.071 -15.761 18.458 1.00 10.28 162 THR B C 1
ATOM 2905 O O . THR B 1 170 ? 23.227 -16.512 19.441 1.00 10.12 162 THR B O 1
ATOM 2909 N N . THR B 1 171 ? 23.023 -16.196 17.201 1.00 8.72 163 THR B N 1
ATOM 2910 C CA . THR B 1 171 ? 23.423 -17.547 16.870 1.00 8.36 163 THR B CA 1
ATOM 2911 C C . THR B 1 171 ? 24.647 -17.493 15.956 1.00 9.14 163 THR B C 1
ATOM 2912 O O . THR B 1 171 ? 25.105 -16.406 15.599 1.00 10.88 163 THR B O 1
ATOM 2916 N N . PRO B 1 172 ? 25.175 -18.662 15.563 1.00 11.37 164 PRO B N 1
ATOM 2917 C CA . PRO B 1 172 ? 26.374 -18.647 14.708 1.00 11.90 164 PRO B CA 1
ATOM 2918 C C . PRO B 1 172 ? 26.099 -18.342 13.239 1.00 13.59 164 PRO B C 1
ATOM 2919 O O . PRO B 1 172 ? 27.054 -18.264 12.467 1.00 13.72 164 PRO B O 1
ATOM 2923 N N . GLU B 1 173 ? 24.839 -18.168 12.836 1.00 13.60 165 GLU B N 1
ATOM 2924 C CA . GLU B 1 173 ? 24.552 -17.794 11.438 1.00 13.35 165 GLU B CA 1
ATOM 2925 C C . GLU B 1 173 ? 25.017 -16.372 11.101 1.00 15.58 165 GLU B C 1
ATOM 2926 O O . GLU B 1 173 ? 24.888 -15.450 11.933 1.00 12.94 165 GLU B O 1
ATOM 2932 N N . PRO B 1 174 ? 25.542 -16.186 9.871 1.00 14.95 166 PRO B N 1
ATOM 2933 C CA . PRO B 1 174 ? 26.061 -14.891 9.418 1.00 17.09 166 PRO B CA 1
ATOM 2934 C C . PRO B 1 174 ? 25.053 -13.760 9.550 1.00 16.29 166 PRO B C 1
ATOM 2935 O O . PRO B 1 174 ? 25.476 -12.668 9.935 1.00 15.37 166 PRO B O 1
ATOM 2939 N N . THR B 1 175 ? 23.779 -14.009 9.221 1.00 16.05 167 THR B N 1
ATOM 2940 C CA . THR B 1 175 ? 22.729 -12.975 9.309 1.00 14.84 167 THR B CA 1
ATOM 2941 C C . THR B 1 175 ? 22.531 -12.525 10.764 1.00 16.57 167 THR B C 1
ATOM 2942 O O . THR B 1 175 ? 22.503 -11.323 11.065 1.00 15.72 167 THR B O 1
ATOM 2946 N N . ALA B 1 176 ? 22.385 -13.498 11.658 1.00 10.37 168 ALA B N 1
ATOM 2947 C CA . ALA B 1 176 ? 22.215 -13.197 13.077 1.00 14.22 168 ALA B CA 1
ATOM 2948 C C . ALA B 1 176 ? 23.415 -12.448 13.651 1.00 12.64 168 ALA B C 1
ATOM 2949 O O . ALA B 1 176 ? 23.260 -11.529 14.460 1.00 14.28 168 ALA B O 1
ATOM 2951 N N . MET B 1 177 ? 24.619 -12.858 13.267 1.00 13.04 169 MET B N 1
ATOM 2952 C CA . MET B 1 177 ? 25.821 -12.226 13.793 1.00 12.54 169 MET B CA 1
ATOM 2953 C C . MET B 1 177 ? 25.980 -10.810 13.256 1.00 13.01 169 MET B C 1
ATOM 2954 O O . MET B 1 177 ? 26.377 -9.905 13.995 1.00 12.48 169 MET B O 1
ATOM 2959 N N . THR B 1 178 ? 25.693 -10.618 11.969 1.00 12.52 170 THR B N 1
ATOM 2960 C CA . THR B 1 178 ? 25.794 -9.292 11.363 1.00 14.74 170 THR B CA 1
ATOM 2961 C C . THR B 1 178 ? 24.799 -8.347 12.028 1.00 15.42 170 THR B C 1
ATOM 2962 O O . THR B 1 178 ? 25.123 -7.186 12.312 1.00 11.53 170 THR B O 1
ATOM 2966 N N . ASP B 1 179 ? 23.603 -8.857 12.311 1.00 12.07 171 ASP B N 1
ATOM 2967 C CA . ASP B 1 179 ? 22.556 -8.034 12.909 1.00 14.11 171 ASP B CA 1
ATOM 2968 C C . ASP B 1 179 ? 22.861 -7.757 14.391 1.00 12.42 171 ASP B C 1
ATOM 2969 O O . ASP B 1 179 ? 22.578 -6.668 14.884 1.00 12.25 171 ASP B O 1
ATOM 2974 N N . ALA B 1 180 ? 23.450 -8.727 15.098 1.00 11.79 172 ALA B N 1
ATOM 2975 C CA . ALA B 1 180 ? 23.889 -8.490 16.483 1.00 11.74 172 ALA B CA 1
ATOM 2976 C C . ALA B 1 180 ? 24.906 -7.350 16.533 1.00 10.59 172 ALA B C 1
ATOM 2977 O O . ALA B 1 180 ? 24.834 -6.462 17.385 1.00 9.73 172 ALA B O 1
ATOM 2979 N N . TYR B 1 181 ? 25.866 -7.373 15.624 1.00 11.97 173 TYR B N 1
ATOM 2980 C CA . TYR B 1 181 ? 26.841 -6.287 15.570 1.00 13.69 173 TYR B CA 1
ATOM 2981 C C . TYR B 1 181 ? 26.196 -4.928 15.287 1.00 12.83 173 TYR B C 1
ATOM 2982 O O . TYR B 1 181 ? 26.503 -3.943 15.965 1.00 11.30 173 TYR B O 1
ATOM 2991 N N . ALA B 1 182 ? 25.327 -4.863 14.279 1.00 10.87 174 ALA B N 1
ATOM 2992 C CA . ALA B 1 182 ? 24.576 -3.635 14.009 1.00 12.11 174 ALA B CA 1
ATOM 2993 C C . ALA B 1 182 ? 23.838 -3.158 15.261 1.00 16.43 174 ALA B C 1
ATOM 2994 O O . ALA B 1 182 ? 23.897 -1.971 15.615 1.00 15.58 174 ALA B O 1
ATOM 2996 N N . MET B 1 183 ? 23.170 -4.080 15.952 1.00 14.83 175 MET B N 1
ATOM 2997 C CA . MET B 1 183 ? 22.421 -3.709 17.150 1.00 13.83 175 MET B CA 1
ATOM 2998 C C . MET B 1 183 ? 23.331 -3.059 18.197 1.00 16.56 175 MET B C 1
ATOM 2999 O O . MET B 1 183 ? 22.975 -2.025 18.778 1.00 14.91 175 MET B O 1
ATOM 3004 N N . MET B 1 184 ? 24.510 -3.641 18.424 1.00 14.90 176 MET B N 1
ATOM 3005 C CA . MET B 1 184 ? 25.461 -3.071 19.380 1.00 15.65 176 MET B CA 1
ATOM 3006 C C . MET B 1 184 ? 25.949 -1.688 18.943 1.00 15.62 176 MET B C 1
ATOM 3007 O O . MET B 1 184 ? 26.057 -0.756 19.762 1.00 18.53 176 MET B O 1
ATOM 3012 N N . LYS B 1 185 ? 26.221 -1.546 17.653 1.00 15.58 177 LYS B N 1
ATOM 3013 C CA . LYS B 1 185 ? 26.588 -0.248 17.087 1.00 17.66 177 LYS B CA 1
ATOM 3014 C C . LYS B 1 185 ? 25.511 0.813 17.361 1.00 20.71 177 LYS B C 1
ATOM 3015 O O . LYS B 1 185 ? 25.838 1.929 17.772 1.00 21.83 177 LYS B O 1
ATOM 3021 N N . TYR B 1 186 ? 24.239 0.461 17.143 1.00 15.00 178 TYR B N 1
ATOM 3022 C CA . TYR B 1 186 ? 23.124 1.410 17.278 1.00 18.75 178 TYR B CA 1
ATOM 3023 C C . TYR B 1 186 ? 22.876 1.785 18.736 1.00 22.78 178 TYR B C 1
ATOM 3024 O O . TYR B 1 186 ? 22.688 2.965 19.054 1.00 18.15 178 TYR B O 1
ATOM 3033 N N . MET B 1 187 ? 22.877 0.789 19.622 1.00 17.97 179 MET B N 1
ATOM 3034 C CA . MET B 1 187 ? 22.732 1.066 21.050 1.00 20.59 179 MET B CA 1
ATOM 3035 C C . MET B 1 187 ? 23.842 1.994 21.549 1.00 21.99 179 MET B C 1
ATOM 3036 O O . MET B 1 187 ? 23.587 2.929 22.305 1.00 25.28 179 MET B O 1
ATOM 3041 N N . HIS B 1 188 ? 25.066 1.740 21.100 1.00 23.55 180 HIS B N 1
ATOM 3042 C CA . HIS B 1 188 ? 26.225 2.578 21.414 1.00 24.40 180 HIS B CA 1
ATOM 3043 C C . HIS B 1 188 ? 26.105 3.990 20.798 1.00 32.91 180 HIS B C 1
ATOM 3044 O O . HIS B 1 188 ? 26.334 4.996 21.477 1.00 35.98 180 HIS B O 1
ATOM 3051 N N . ALA B 1 189 ? 25.750 4.062 19.518 1.00 28.59 181 ALA B N 1
ATOM 3052 C CA . ALA B 1 189 ? 25.527 5.348 18.848 1.00 28.51 181 ALA B CA 1
ATOM 3053 C C . ALA B 1 189 ? 24.474 6.172 19.574 1.00 29.71 181 ALA B C 1
ATOM 3054 O O . ALA B 1 189 ? 24.587 7.392 19.684 1.00 33.83 181 ALA B O 1
ATOM 3056 N N . ALA B 1 190 ? 23.438 5.501 20.060 1.00 26.43 182 ALA B N 1
ATOM 3057 C CA . ALA B 1 190 ? 22.369 6.184 20.767 1.00 28.63 182 ALA B CA 1
ATOM 3058 C C . ALA B 1 190 ? 22.737 6.427 22.243 1.00 35.83 182 ALA B C 1
ATOM 3059 O O . ALA B 1 190 ? 21.861 6.681 23.075 1.00 31.20 182 ALA B O 1
ATOM 3061 N N . GLY B 1 191 ? 24.033 6.345 22.550 1.00 34.78 183 GLY B N 1
ATOM 3062 C CA . GLY B 1 191 ? 24.556 6.708 23.859 1.00 37.26 183 GLY B CA 1
ATOM 3063 C C . GLY B 1 191 ? 24.282 5.751 25.007 1.00 39.74 183 GLY B C 1
ATOM 3064 O O . GLY B 1 191 ? 24.331 6.151 26.177 1.00 36.18 183 GLY B O 1
ATOM 3065 N N . SER B 1 192 ? 23.989 4.490 24.699 1.00 35.12 184 SER B N 1
ATOM 3066 C CA . SER B 1 192 ? 23.942 3.487 25.757 1.00 33.80 184 SER B CA 1
ATOM 3067 C C . SER B 1 192 ? 25.374 3.257 26.222 1.00 31.32 184 SER B C 1
ATOM 3068 O O . SER B 1 192 ? 26.276 3.091 25.402 1.00 32.20 184 SER B O 1
ATOM 3071 N N . GLU B 1 193 ? 25.594 3.286 27.531 1.00 30.58 185 GLU B N 1
ATOM 3072 C CA . GLU B 1 193 ? 26.933 3.089 28.064 1.00 28.04 185 GLU B CA 1
ATOM 3073 C C . GLU B 1 193 ? 26.982 1.812 28.894 1.00 26.91 185 GLU B C 1
ATOM 3074 O O . GLU B 1 193 ? 28.026 1.451 29.438 1.00 25.57 185 GLU B O 1
ATOM 3080 N N . ALA B 1 194 ? 25.846 1.123 28.971 1.00 20.57 186 ALA B N 1
ATOM 3081 C CA . ALA B 1 194 ? 25.762 -0.151 29.679 1.00 23.07 186 ALA B CA 1
ATOM 3082 C C . ALA B 1 194 ? 26.725 -1.212 29.137 1.00 21.18 186 ALA B C 1
ATOM 3083 O O . ALA B 1 194 ? 27.040 -1.232 27.940 1.00 19.90 186 ALA B O 1
ATOM 3085 N N . PRO B 1 195 ? 27.205 -2.100 30.025 1.00 19.86 187 PRO B N 1
ATOM 3086 C CA . PRO B 1 195 ? 28.038 -3.215 29.555 1.00 16.87 187 PRO B CA 1
ATOM 3087 C C . PRO B 1 195 ? 27.233 -4.164 28.656 1.00 19.39 187 PRO B C 1
ATOM 3088 O O . PRO B 1 195 ? 26.090 -4.483 29.013 1.00 17.98 187 PRO B O 1
ATOM 3092 N N . PHE B 1 196 ? 27.793 -4.575 27.512 1.00 13.86 188 PHE B N 1
ATOM 3093 C CA . PHE B 1 196 ? 27.128 -5.539 26.622 1.00 16.37 188 PHE B CA 1
ATOM 3094 C C . PHE B 1 196 ? 27.639 -6.959 26.876 1.00 15.61 188 PHE B C 1
ATOM 3095 O O . PHE B 1 196 ? 28.849 -7.197 26.816 1.00 18.88 188 PHE B O 1
ATOM 3103 N N . SER B 1 197 ? 26.724 -7.899 27.131 1.00 13.95 189 SER B N 1
ATOM 3104 C CA . SER B 1 197 ? 27.089 -9.308 27.294 1.00 15.05 189 SER B CA 1
ATOM 3105 C C . SER B 1 197 ? 26.441 -10.152 26.214 1.00 13.64 189 SER B C 1
ATOM 3106 O O . SER B 1 197 ? 25.234 -10.058 25.970 1.00 13.45 189 SER B O 1
ATOM 3109 N N . VAL B 1 198 ? 27.243 -10.979 25.557 1.00 11.28 190 VAL B N 1
ATOM 3110 C CA . VAL B 1 198 ? 26.733 -11.784 24.456 1.00 10.66 190 VAL B CA 1
ATOM 3111 C C . VAL B 1 198 ? 26.317 -13.155 24.946 1.00 12.20 190 VAL B C 1
ATOM 3112 O O . VAL B 1 198 ? 26.979 -13.745 25.808 1.00 12.08 190 VAL B O 1
ATOM 3116 N N . ILE B 1 199 ? 25.194 -13.643 24.417 1.00 10.24 191 ILE B N 1
ATOM 3117 C CA . ILE B 1 199 ? 24.745 -14.999 24.671 1.00 7.58 191 ILE B CA 1
ATOM 3118 C C . ILE B 1 199 ? 24.733 -15.651 23.303 1.00 12.29 191 ILE B C 1
ATOM 3119 O O . ILE B 1 199 ? 23.939 -15.274 22.435 1.00 8.54 191 ILE B O 1
ATOM 3124 N N . VAL B 1 200 ? 25.629 -16.605 23.088 1.00 11.39 192 VAL B N 1
ATOM 3125 C CA . VAL B 1 200 ? 25.634 -17.327 21.824 1.00 11.19 192 VAL B CA 1
ATOM 3126 C C . VAL B 1 200 ? 24.785 -18.584 21.945 1.00 12.51 192 VAL B C 1
ATOM 3127 O O . VAL B 1 200 ? 25.191 -19.563 22.593 1.00 11.16 192 VAL B O 1
ATOM 3131 N N . ASN B 1 201 ? 23.607 -18.549 21.319 1.00 9.16 193 ASN B N 1
ATOM 3132 C CA . ASN B 1 201 ? 22.620 -19.617 21.449 1.00 11.38 193 ASN B CA 1
ATOM 3133 C C . ASN B 1 201 ? 22.637 -20.468 20.173 1.00 14.58 193 ASN B C 1
ATOM 3134 O O . ASN B 1 201 ? 23.123 -20.023 19.132 1.00 11.04 193 ASN B O 1
ATOM 3139 N N . ARG B 1 202 ? 22.145 -21.696 20.270 1.00 16.12 194 ARG B N 1
ATOM 3140 C CA . ARG B 1 202 ? 22.119 -22.617 19.138 1.00 13.45 194 ARG B CA 1
ATOM 3141 C C . ARG B 1 202 ? 23.530 -22.958 18.652 1.00 18.63 194 ARG B C 1
ATOM 3142 O O . ARG B 1 202 ? 23.740 -23.225 17.470 1.00 14.04 194 ARG B O 1
ATOM 3150 N N . ALA B 1 203 ? 24.501 -22.952 19.561 1.00 21.35 195 ALA B N 1
ATOM 3151 C CA . ALA B 1 203 ? 25.874 -23.283 19.184 1.00 14.91 195 ALA B CA 1
ATOM 3152 C C . ALA B 1 203 ? 25.951 -24.779 18.859 1.00 24.41 195 ALA B C 1
ATOM 3153 O O . ALA B 1 203 ? 25.332 -25.592 19.549 1.00 25.39 195 ALA B O 1
ATOM 3155 N N . GLY B 1 204 ? 26.695 -25.155 17.822 1.00 24.64 196 GLY B N 1
ATOM 3156 C CA . GLY B 1 204 ? 26.812 -26.565 17.476 1.00 28.76 196 GLY B CA 1
ATOM 3157 C C . GLY B 1 204 ? 27.829 -27.294 18.343 1.00 33.46 196 GLY B C 1
ATOM 3158 O O . GLY B 1 204 ? 27.616 -28.438 18.753 1.00 37.59 196 GLY B O 1
ATOM 3159 N N . LYS B 1 205 ? 28.951 -26.627 18.597 1.00 32.71 197 LYS B N 1
ATOM 3160 C CA . LYS B 1 205 ? 30.010 -27.143 19.458 1.00 37.42 197 LYS B CA 1
ATOM 3161 C C . LYS B 1 205 ? 30.460 -26.005 20.353 1.00 38.39 197 LYS B C 1
ATOM 3162 O O . LYS B 1 205 ? 30.284 -24.830 19.995 1.00 35.41 197 LYS B O 1
ATOM 3168 N N . GLU B 1 206 ? 31.043 -26.328 21.507 1.00 41.10 198 GLU B N 1
ATOM 3169 C CA . GLU B 1 206 ? 31.404 -25.268 22.448 1.00 38.74 198 GLU B CA 1
ATOM 3170 C C . GLU B 1 206 ? 32.506 -24.364 21.912 1.00 35.08 198 GLU B C 1
ATOM 3171 O O . GLU B 1 206 ? 32.525 -23.173 22.232 1.00 35.62 198 GLU B O 1
ATOM 3177 N N . ARG B 1 207 ? 33.412 -24.899 21.095 1.00 36.52 199 ARG B N 1
ATOM 3178 C CA . ARG B 1 207 ? 34.419 -24.028 20.485 1.00 34.49 199 ARG B CA 1
ATOM 3179 C C . ARG B 1 207 ? 33.745 -23.036 19.542 1.00 30.69 199 ARG B C 1
ATOM 3180 O O . ARG B 1 207 ? 34.067 -21.839 19.556 1.00 24.92 199 ARG B O 1
ATOM 3188 N N . GLU B 1 208 ? 32.794 -23.528 18.748 1.00 30.11 200 GLU B N 1
ATOM 3189 C CA . GLU B 1 208 ? 32.072 -22.669 17.803 1.00 29.46 200 GLU B CA 1
ATOM 3190 C C . GLU B 1 208 ? 31.470 -21.444 18.492 1.00 23.79 200 GLU B C 1
ATOM 3191 O O . GLU B 1 208 ? 31.442 -20.357 17.917 1.00 24.01 200 GLU B O 1
ATOM 3197 N N . GLY B 1 209 ? 31.002 -21.625 19.725 1.00 25.05 201 GLY B N 1
ATOM 3198 C CA . GLY B 1 209 ? 30.401 -20.540 20.477 1.00 21.93 201 GLY B CA 1
ATOM 3199 C C . GLY B 1 209 ? 31.406 -19.470 20.834 1.00 19.86 201 GLY B C 1
ATOM 3200 O O . GLY B 1 209 ? 31.123 -18.275 20.697 1.00 18.18 201 GLY B O 1
ATOM 3201 N N . TYR B 1 210 ? 32.580 -19.895 21.294 1.00 22.47 202 TYR B N 1
ATOM 3202 C CA . TYR B 1 210 ? 33.651 -18.967 21.649 1.00 23.45 202 TYR B CA 1
ATOM 3203 C C . TYR B 1 210 ? 34.149 -18.195 20.436 1.00 20.64 202 TYR B C 1
ATOM 3204 O O . TYR B 1 210 ? 34.562 -17.038 20.553 1.00 20.63 202 TYR B O 1
ATOM 3213 N N . GLU B 1 211 ? 34.116 -18.834 19.273 1.00 19.93 203 GLU B N 1
ATOM 3214 C CA . GLU B 1 211 ? 34.633 -18.215 18.048 1.00 20.63 203 GLU B CA 1
ATOM 3215 C C . GLU B 1 211 ? 33.655 -17.191 17.469 1.00 20.08 203 GLU B C 1
ATOM 3216 O O . GLU B 1 211 ? 34.072 -16.165 16.920 1.00 20.32 203 GLU B O 1
ATOM 3222 N N . VAL B 1 212 ? 32.361 -17.493 17.564 1.00 17.94 204 VAL B N 1
ATOM 3223 C CA . VAL B 1 212 ? 31.320 -16.508 17.282 1.00 17.04 204 VAL B CA 1
ATOM 3224 C C . VAL B 1 212 ? 31.577 -15.266 18.131 1.00 13.96 204 VAL B C 1
ATOM 3225 O O . VAL B 1 212 ? 31.605 -14.142 17.617 1.00 16.67 204 VAL B O 1
ATOM 3229 N N . PHE B 1 213 ? 31.792 -15.482 19.426 1.00 13.94 205 PHE B N 1
ATOM 3230 C CA . PHE B 1 213 ? 31.999 -14.379 20.352 1.00 16.22 205 PHE B CA 1
ATOM 3231 C C . PHE B 1 213 ? 33.261 -13.587 20.016 1.00 19.42 205 PHE B C 1
ATOM 3232 O O . PHE B 1 213 ? 33.244 -12.363 20.039 1.00 18.75 205 PHE B O 1
ATOM 3240 N N . GLU B 1 214 ? 34.350 -14.280 19.692 1.00 21.53 206 GLU B N 1
ATOM 3241 C CA . GLU B 1 214 ? 35.614 -13.599 19.367 1.00 20.61 206 GLU B CA 1
ATOM 3242 C C . GLU B 1 214 ? 35.456 -12.670 18.181 1.00 19.05 206 GLU B C 1
ATOM 3243 O O . GLU B 1 214 ? 35.955 -11.536 18.187 1.00 19.65 206 GLU B O 1
ATOM 3249 N N . ARG B 1 215 ? 34.786 -13.171 17.148 1.00 17.69 207 ARG B N 1
ATOM 3250 C CA . ARG B 1 215 ? 34.441 -12.368 15.981 1.00 15.79 207 ARG B CA 1
ATOM 3251 C C . ARG B 1 215 ? 33.679 -11.086 16.361 1.00 19.32 207 ARG B C 1
ATOM 3252 O O . ARG B 1 215 ? 34.029 -9.982 15.918 1.00 18.01 207 ARG B O 1
ATOM 3260 N N . LEU B 1 216 ? 32.640 -11.230 17.182 1.00 15.00 208 LEU B N 1
ATOM 3261 C CA . LEU B 1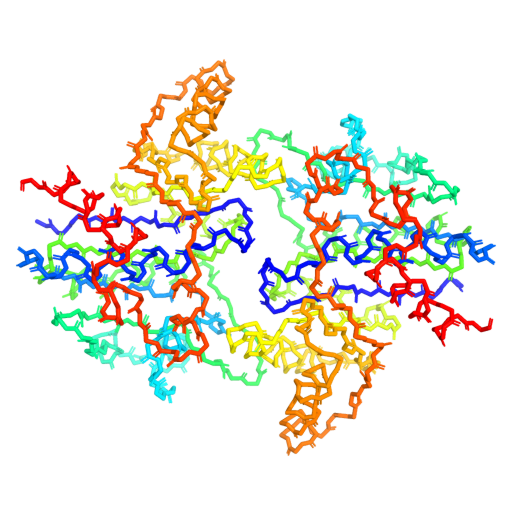 216 ? 31.850 -10.078 17.614 1.00 17.19 208 LEU B CA 1
ATOM 3262 C C . LEU B 1 216 ? 32.675 -9.133 18.473 1.00 16.28 208 LEU B C 1
ATOM 3263 O O . LEU B 1 216 ? 32.585 -7.905 18.334 1.00 17.56 208 LEU B O 1
ATOM 3268 N N . LYS B 1 217 ? 33.468 -9.709 19.370 1.00 16.51 209 LYS B N 1
ATOM 3269 C CA . LYS B 1 217 ? 34.364 -8.930 20.223 1.00 19.43 209 LYS B CA 1
ATOM 3270 C C . LYS B 1 217 ? 35.396 -8.156 19.396 1.00 22.06 209 LYS B C 1
ATOM 3271 O O . LYS B 1 217 ? 35.702 -6.993 19.690 1.00 21.09 209 LYS B O 1
ATOM 3277 N N . HIS B 1 218 ? 35.923 -8.791 18.354 1.00 19.50 210 HIS B N 1
ATOM 3278 C CA . HIS B 1 218 ? 36.896 -8.120 17.501 1.00 21.96 210 HIS B CA 1
ATOM 3279 C C . HIS B 1 218 ? 36.299 -6.913 16.800 1.00 22.07 210 HIS B C 1
ATOM 3280 O O . HIS B 1 218 ? 36.888 -5.833 16.836 1.00 23.51 210 HIS B O 1
ATOM 3287 N N . VAL B 1 219 ? 35.147 -7.092 16.150 1.00 17.08 211 VAL B N 1
ATOM 3288 C CA . VAL B 1 219 ? 34.554 -6.009 15.354 1.00 25.61 211 VAL B CA 1
ATOM 3289 C C . VAL B 1 219 ? 34.052 -4.835 16.207 1.00 25.37 211 VAL B C 1
ATOM 3290 O O . VAL B 1 219 ? 34.204 -3.674 15.826 1.00 27.98 211 VAL B O 1
ATOM 3294 N N . THR B 1 220 ? 33.459 -5.135 17.357 1.00 23.09 212 THR B N 1
ATOM 3295 C CA . THR B 1 220 ? 32.995 -4.092 18.275 1.00 26.06 212 THR B CA 1
ATOM 3296 C C . THR B 1 220 ? 34.147 -3.273 18.874 1.00 29.79 212 THR B C 1
ATOM 3297 O O . THR B 1 220 ? 34.037 -2.062 19.031 1.00 30.20 212 THR B O 1
ATOM 3301 N N . GLY B 1 221 ? 35.240 -3.944 19.232 1.00 27.41 213 GLY B N 1
ATOM 3302 C CA . GLY B 1 221 ? 36.362 -3.271 19.860 1.00 33.70 213 GLY B CA 1
ATOM 3303 C C . GLY B 1 221 ? 37.118 -2.398 18.874 1.00 36.24 213 GLY B C 1
ATOM 3304 O O . GLY B 1 221 ? 37.486 -1.258 19.178 1.00 37.74 213 GLY B O 1
ATOM 3305 N N . ARG B 1 222 ? 37.339 -2.934 17.679 1.00 32.88 214 ARG B N 1
ATOM 3306 C CA . ARG B 1 222 ? 38.082 -2.222 16.643 1.00 34.51 214 ARG B CA 1
ATOM 3307 C C . ARG B 1 222 ? 37.330 -1.017 16.063 1.00 38.47 214 ARG B C 1
ATOM 3308 O O . ARG B 1 222 ? 37.906 0.063 15.911 1.00 38.02 214 ARG B O 1
ATOM 3316 N N . PHE B 1 223 ? 36.052 -1.201 15.739 1.00 37.70 215 PHE B N 1
ATOM 3317 C CA . PHE B 1 223 ? 35.268 -0.160 15.076 1.00 35.10 215 PHE B CA 1
ATOM 3318 C C . PHE B 1 223 ? 34.573 0.787 16.059 1.00 34.55 215 PHE B C 1
ATOM 3319 O O . PHE B 1 223 ? 34.317 1.944 15.725 1.00 32.31 215 PHE B O 1
ATOM 3327 N N . LEU B 1 224 ? 34.243 0.286 17.251 1.00 35.73 216 LEU B N 1
ATOM 3328 C CA . LEU B 1 224 ? 33.422 1.029 18.217 1.00 34.29 216 LEU B CA 1
ATOM 3329 C C . LEU B 1 224 ? 34.201 1.395 19.476 1.00 37.40 216 LEU B C 1
ATOM 3330 O O . LEU B 1 224 ? 33.727 2.189 20.303 1.00 35.84 216 LEU B O 1
ATOM 3335 N N . ASN B 1 225 ? 35.384 0.799 19.625 1.00 37.24 217 ASN B N 1
ATOM 3336 C CA . ASN B 1 225 ? 36.178 0.940 20.842 1.00 34.48 217 ASN B CA 1
ATOM 3337 C C . ASN B 1 225 ? 35.362 0.505 22.067 1.00 38.57 217 ASN B C 1
ATOM 3338 O O . ASN B 1 225 ? 35.512 1.044 23.170 1.00 35.87 217 ASN B O 1
ATOM 3343 N N . LYS B 1 226 ? 34.507 -0.493 21.845 1.00 35.52 218 LYS B N 1
ATOM 3344 C CA . LYS B 1 226 ? 33.579 -1.013 22.846 1.00 33.25 218 LYS B CA 1
ATOM 3345 C C . LYS B 1 226 ? 34.008 -2.424 23.285 1.00 36.70 218 LYS B C 1
ATOM 3346 O O . LYS B 1 226 ? 34.096 -3.341 22.454 1.00 37.49 218 LYS B O 1
ATOM 3352 N N . ASP B 1 227 ? 34.288 -2.605 24.577 1.00 33.72 219 ASP B N 1
ATOM 3353 C CA . ASP B 1 227 ? 34.709 -3.917 25.083 1.00 32.38 219 ASP B CA 1
ATOM 3354 C C . ASP B 1 227 ? 33.522 -4.739 25.589 1.00 30.66 219 ASP B C 1
ATOM 3355 O O . ASP B 1 227 ? 32.918 -4.396 26.597 1.00 32.64 219 ASP B O 1
ATOM 3360 N N . ILE B 1 228 ? 33.177 -5.813 24.883 1.00 23.92 220 ILE B N 1
ATOM 3361 C CA . ILE B 1 228 ? 32.042 -6.652 25.280 1.00 21.22 220 ILE B CA 1
ATOM 3362 C C . ILE B 1 228 ? 32.500 -7.971 25.922 1.00 19.44 220 ILE B C 1
ATOM 3363 O O . ILE B 1 228 ? 33.638 -8.409 25.710 1.00 19.79 220 ILE B O 1
ATOM 3368 N N . ALA B 1 229 ? 31.583 -8.614 26.651 1.00 14.57 221 ALA B N 1
ATOM 3369 C CA . ALA B 1 229 ? 31.855 -9.829 27.411 1.00 17.22 221 ALA B CA 1
ATOM 3370 C C . ALA B 1 229 ? 30.960 -10.975 26.942 1.00 18.06 221 ALA B C 1
ATOM 3371 O O . ALA B 1 229 ? 29.900 -10.747 26.342 1.00 15.65 221 ALA B O 1
ATOM 3373 N N . LEU B 1 230 ? 31.368 -12.202 27.240 1.00 12.95 222 LEU B N 1
ATOM 3374 C CA . LEU B 1 230 ? 30.546 -13.368 26.929 1.00 17.28 222 LEU B CA 1
ATOM 3375 C C . LEU B 1 230 ? 29.775 -13.795 28.167 1.00 18.48 222 LEU B C 1
ATOM 3376 O O . LEU B 1 230 ? 30.373 -14.121 29.204 1.00 16.01 222 LEU B O 1
ATOM 3381 N N . LEU B 1 231 ? 28.448 -13.782 28.078 1.00 16.34 223 LEU B N 1
ATOM 3382 C CA . LEU B 1 231 ? 27.630 -14.223 29.215 1.00 13.25 223 LEU B CA 1
ATOM 3383 C C . LEU B 1 231 ? 27.564 -15.750 29.268 1.00 17.30 223 LEU B C 1
ATOM 3384 O O . LEU B 1 231 ? 27.592 -16.345 30.349 1.00 22.21 223 LEU B O 1
ATOM 3389 N N . GLY B 1 232 ? 27.485 -16.389 28.106 1.00 19.43 224 GLY B N 1
ATOM 3390 C CA . GLY B 1 232 ? 27.360 -17.831 28.068 1.00 17.20 224 GLY B CA 1
ATOM 3391 C C . GLY B 1 232 ? 27.070 -18.381 26.691 1.00 20.80 224 GLY B C 1
ATOM 3392 O O . GLY B 1 232 ? 26.720 -17.644 25.756 1.00 14.31 224 GLY B O 1
ATOM 3393 N N . ILE B 1 233 ? 27.212 -19.695 26.563 1.00 15.53 225 ILE B N 1
ATOM 3394 C CA . ILE B 1 233 ? 26.983 -20.373 25.296 1.00 16.65 225 ILE B CA 1
ATOM 3395 C C . ILE B 1 233 ? 25.940 -21.454 25.519 1.00 18.51 225 ILE B C 1
ATOM 3396 O O . ILE B 1 233 ? 26.104 -22.300 26.399 1.00 20.61 225 ILE B O 1
ATOM 3401 N N . ILE B 1 234 ? 24.866 -21.425 24.736 1.00 14.31 226 ILE B N 1
ATOM 3402 C CA . ILE B 1 234 ? 23.822 -22.430 24.848 1.00 16.16 226 ILE B CA 1
ATOM 3403 C C . ILE B 1 234 ? 23.825 -23.284 23.587 1.00 16.19 226 ILE B C 1
ATOM 3404 O O . ILE B 1 234 ? 23.759 -22.762 22.486 1.00 15.88 226 ILE B O 1
ATOM 3409 N N . PRO B 1 235 ? 23.902 -24.615 23.742 1.00 16.98 227 PRO B N 1
ATOM 3410 C CA . PRO B 1 235 ? 24.011 -25.470 22.552 1.00 16.79 227 PRO B CA 1
ATOM 3411 C C . PRO B 1 235 ? 22.684 -25.633 21.824 1.00 17.23 227 PRO B C 1
ATOM 3412 O O . PRO B 1 235 ? 21.635 -25.393 22.423 1.00 11.99 227 PRO B O 1
ATOM 3416 N N . GLU B 1 236 ? 22.715 -26.044 20.592 1.00 15.96 228 GLU B N 1
ATOM 3417 C CA . GLU B 1 236 ? 21.561 -26.469 19.914 1.00 17.59 228 GLU B CA 1
ATOM 3418 C C . GLU B 1 236 ? 21.042 -27.713 20.664 1.00 21.09 228 GLU B C 1
ATOM 3419 O O . GLU B 1 236 ? 21.794 -28.561 20.991 1.00 17.86 228 GLU B O 1
ATOM 3425 N N . ASP B 1 237 ? 19.756 -27.736 20.962 1.00 18.46 229 ASP B N 1
ATOM 3426 C CA . ASP B 1 237 ? 19.139 -28.795 21.710 1.00 14.66 229 ASP B CA 1
ATOM 3427 C C . ASP B 1 237 ? 17.673 -28.985 21.288 1.00 18.00 229 ASP B C 1
ATOM 3428 O O . ASP B 1 237 ? 16.927 -28.081 21.367 1.00 18.11 229 ASP B O 1
ATOM 3433 N N . ARG B 1 238 ? 17.270 -30.199 20.954 1.00 30.00 230 ARG B N 1
ATOM 3434 C CA . ARG B 1 238 ? 15.874 -30.490 20.567 1.00 30.00 230 ARG B CA 1
ATOM 3435 C C . ARG B 1 238 ? 14.849 -30.260 21.655 1.00 30.00 230 ARG B C 1
ATOM 3436 O O . ARG B 1 238 ? 13.724 -30.096 21.372 1.00 30.00 230 ARG B O 1
ATOM 3444 N N . THR B 1 239 ? 15.281 -30.277 22.883 1.00 30.00 231 THR B N 1
ATOM 3445 C CA . THR B 1 239 ? 14.476 -30.086 24.045 1.00 30.00 231 THR B CA 1
ATOM 3446 C C . THR B 1 239 ? 13.815 -28.689 23.938 1.00 30.00 231 THR B C 1
ATOM 3447 O O . THR B 1 239 ? 12.715 -28.496 24.385 1.00 30.00 231 THR B O 1
ATOM 3451 N N . VAL B 1 240 ? 14.534 -27.727 23.383 1.00 20.31 232 VAL B N 1
ATOM 3452 C CA . VAL B 1 240 ? 14.004 -26.399 23.282 1.00 17.41 232 VAL B CA 1
ATOM 3453 C C . VAL B 1 240 ? 12.782 -26.385 22.387 1.00 20.51 232 VAL B C 1
ATOM 3454 O O . VAL B 1 240 ? 11.805 -25.805 22.719 1.00 19.56 232 VAL B O 1
ATOM 3458 N N . ALA B 1 241 ? 12.871 -27.064 21.266 1.00 18.29 233 ALA B N 1
ATOM 3459 C CA . ALA B 1 241 ? 11.775 -27.112 20.355 1.00 22.56 233 ALA B CA 1
ATOM 3460 C C . ALA B 1 241 ?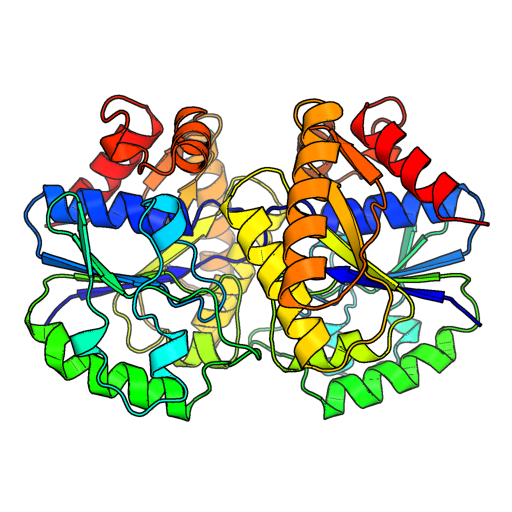 10.620 -27.818 21.030 1.00 21.88 233 ALA B C 1
ATOM 3461 O O . ALA B 1 241 ? 9.550 -27.310 21.085 1.00 26.18 233 ALA B O 1
ATOM 3463 N N . ARG B 1 242 ? 10.919 -28.945 21.619 1.00 20.36 234 ARG B N 1
ATOM 3464 C CA . ARG B 1 242 ? 9.956 -29.698 22.419 1.00 23.63 234 ARG B CA 1
ATOM 3465 C C . ARG B 1 242 ? 9.270 -28.810 23.478 1.00 23.27 234 ARG B C 1
ATOM 3466 O O . ARG B 1 242 ? 8.054 -28.868 23.647 1.00 19.94 234 ARG B O 1
ATOM 3474 N N . ALA B 1 243 ? 10.045 -27.972 24.170 1.00 22.30 235 ALA B N 1
ATOM 3475 C CA . ALA B 1 243 ? 9.495 -27.079 25.201 1.00 23.43 235 ALA B CA 1
ATOM 3476 C C . ALA B 1 243 ? 8.504 -26.060 24.623 1.00 23.13 235 ALA B C 1
ATOM 3477 O O . ALA B 1 243 ? 7.486 -25.739 25.245 1.00 24.15 235 ALA B O 1
ATOM 3479 N N . VAL B 1 244 ? 8.825 -25.539 23.443 1.00 20.65 236 VAL B N 1
ATOM 3480 C CA . VAL B 1 244 ? 7.973 -24.565 22.757 1.00 24.17 236 VAL B CA 1
ATOM 3481 C C . VAL B 1 244 ? 6.638 -25.163 22.295 1.00 24.88 236 VAL B C 1
ATOM 3482 O O . VAL B 1 244 ? 5.583 -24.564 22.503 1.00 25.07 236 VAL B O 1
ATOM 3486 N N . VAL B 1 245 ? 6.689 -26.331 21.662 1.00 24.19 237 VAL B N 1
ATOM 3487 C CA . VAL B 1 245 ? 5.472 -27.010 21.208 1.00 26.84 237 VAL B CA 1
ATOM 3488 C C . VAL B 1 245 ? 4.565 -27.352 22.387 1.00 28.69 237 VAL B C 1
ATOM 3489 O O . VAL B 1 245 ? 3.363 -27.084 22.358 1.00 28.60 237 VAL B O 1
ATOM 3493 N N . SER B 1 246 ? 5.147 -27.924 23.438 1.00 27.46 238 SER B N 1
ATOM 3494 C CA . SER B 1 246 ? 4.368 -28.316 24.609 1.00 26.19 238 SER B CA 1
ATOM 3495 C C . SER B 1 246 ? 4.080 -27.140 25.548 1.00 31.29 238 SER B C 1
ATOM 3496 O O . SER B 1 246 ? 3.378 -27.293 26.556 1.00 30.77 238 SER B O 1
ATOM 3499 N N . GLN B 1 247 ? 4.610 -25.964 25.218 1.00 26.30 239 GLN B N 1
ATOM 3500 C CA . GLN B 1 247 ? 4.362 -24.768 26.035 1.00 30.42 239 GLN B CA 1
ATOM 3501 C C . GLN B 1 247 ? 4.743 -24.959 27.515 1.00 29.06 239 GLN B C 1
ATOM 3502 O O . GLN B 1 247 ? 3.985 -24.607 28.429 1.00 29.18 239 GLN B O 1
ATOM 3508 N N . THR B 1 248 ? 5.942 -25.501 27.721 1.00 24.85 240 THR B N 1
ATOM 3509 C CA . THR B 1 248 ? 6.547 -25.692 29.041 1.00 24.15 240 THR B CA 1
ATOM 3510 C C . THR B 1 248 ? 8.052 -25.387 28.956 1.00 24.14 240 THR B C 1
ATOM 3511 O O . THR B 1 248 ? 8.774 -26.066 28.237 1.00 26.79 240 THR B O 1
ATOM 3515 N N . PRO B 1 249 ? 8.534 -24.387 29.713 1.00 26.01 241 PRO B N 1
ATOM 3516 C CA . PRO B 1 249 ? 9.926 -23.925 29.577 1.00 18.63 241 PRO B CA 1
ATOM 3517 C C . PRO B 1 249 ? 10.913 -25.065 29.781 1.00 23.26 241 PRO B C 1
ATOM 3518 O O . PRO B 1 249 ? 10.738 -25.882 30.708 1.00 18.75 241 PRO B O 1
ATOM 3522 N N . PHE B 1 250 ? 11.933 -25.122 28.924 1.00 17.05 242 PHE B N 1
ATOM 3523 C CA . PHE B 1 250 ? 12.852 -26.252 28.910 1.00 18.78 242 PHE B CA 1
ATOM 3524 C C . PHE B 1 250 ? 13.607 -26.493 30.203 1.00 19.26 242 PHE B C 1
ATOM 3525 O O . PHE B 1 250 ? 13.905 -27.642 30.524 1.00 21.61 242 PHE B O 1
ATOM 3533 N N . VAL B 1 251 ? 13.917 -25.433 30.945 1.00 16.86 243 VAL B N 1
ATOM 3534 C CA . VAL B 1 251 ? 14.621 -25.628 32.213 1.00 20.65 243 VAL B CA 1
ATOM 3535 C C . VAL B 1 251 ? 13.752 -26.371 33.207 1.00 23.25 243 VAL B C 1
ATOM 3536 O O . VAL B 1 251 ? 14.265 -26.980 34.144 1.00 22.67 243 VAL B O 1
ATOM 3540 N N . LEU B 1 252 ? 12.436 -26.316 32.994 1.00 24.08 244 LEU B N 1
ATOM 3541 C CA . LEU B 1 252 ? 11.482 -27.009 33.854 1.00 24.32 244 LEU B CA 1
ATOM 3542 C C . LEU B 1 252 ? 11.064 -28.350 33.256 1.00 24.52 244 LEU B C 1
ATOM 3543 O O . LEU B 1 252 ? 10.941 -29.344 33.974 1.00 26.03 244 LEU B O 1
ATOM 3548 N N . LEU B 1 253 ? 10.855 -28.375 31.943 1.00 22.34 245 LEU B N 1
ATOM 3549 C CA . LEU B 1 253 ? 10.441 -29.595 31.253 1.00 23.67 245 LEU B CA 1
ATOM 3550 C C . LEU B 1 253 ? 11.514 -30.673 31.339 1.00 25.56 245 LEU B C 1
ATOM 3551 O O . LEU B 1 253 ? 11.202 -31.856 31.469 1.00 25.48 245 LEU B O 1
ATOM 3556 N N . ASP B 1 254 ? 12.777 -30.268 31.257 1.00 23.10 246 ASP B N 1
ATOM 3557 C CA . ASP B 1 254 ? 13.883 -31.218 31.384 1.00 23.96 246 ASP B CA 1
ATOM 3558 C C . ASP B 1 254 ? 15.167 -30.542 31.874 1.00 19.52 246 ASP B C 1
ATOM 3559 O O . ASP B 1 254 ? 16.037 -30.188 31.075 1.00 20.71 246 ASP B O 1
ATOM 3564 N N . PRO B 1 255 ? 15.294 -30.389 33.200 1.00 22.17 247 PRO B N 1
ATOM 3565 C CA . PRO B 1 255 ? 16.431 -29.720 33.844 1.00 24.56 247 PRO B CA 1
ATOM 3566 C C . PRO B 1 255 ? 17.754 -30.403 33.528 1.00 19.45 247 PRO B C 1
ATOM 3567 O O . PRO B 1 255 ? 18.812 -29.801 33.697 1.00 25.17 247 PRO B O 1
ATOM 3571 N N . ALA B 1 256 ? 17.703 -31.646 33.061 1.00 18.87 248 ALA B N 1
ATOM 3572 C CA . ALA B 1 256 ? 18.933 -32.353 32.713 1.00 21.79 248 ALA B CA 1
ATOM 3573 C C . ALA B 1 256 ? 19.394 -32.138 31.271 1.00 22.41 248 ALA B C 1
ATOM 3574 O O . ALA B 1 256 ? 20.495 -32.548 30.911 1.00 21.28 248 ALA B O 1
ATOM 3576 N N . ALA B 1 257 ? 18.559 -31.528 30.435 1.00 21.29 249 ALA B N 1
ATOM 3577 C CA . ALA B 1 257 ? 18.957 -31.272 29.040 1.00 20.59 249 ALA B CA 1
ATOM 3578 C C . ALA B 1 257 ? 20.203 -30.373 28.960 1.00 18.46 249 ALA B C 1
ATOM 3579 O O . ALA B 1 257 ? 20.498 -29.604 29.895 1.00 19.35 249 ALA B O 1
ATOM 3581 N N . LYS B 1 258 ? 20.946 -30.478 27.860 1.00 16.81 250 LYS B N 1
ATOM 3582 C CA . LYS B 1 258 ? 22.157 -29.684 27.684 1.00 19.73 250 LYS B CA 1
ATOM 3583 C C . LYS B 1 258 ? 21.879 -28.184 27.735 1.00 16.68 250 LYS B C 1
ATOM 3584 O O . LYS B 1 258 ? 22.599 -27.439 28.411 1.00 15.74 250 LYS B O 1
ATOM 3590 N N . ALA B 1 259 ? 20.843 -27.738 27.026 1.00 14.18 251 ALA B N 1
ATOM 3591 C CA . ALA B 1 259 ? 20.489 -26.316 27.030 1.00 14.42 251 ALA B CA 1
ATOM 3592 C C . ALA B 1 259 ? 20.078 -25.859 28.425 1.00 12.11 251 ALA B C 1
ATOM 3593 O O . ALA B 1 259 ? 20.385 -24.733 28.827 1.00 12.67 251 ALA B O 1
ATOM 3595 N N . SER B 1 260 ? 19.380 -26.728 29.154 1.00 12.43 252 SER B N 1
ATOM 3596 C CA . SER B 1 260 ? 18.893 -26.390 30.486 1.00 13.49 252 SER B CA 1
ATOM 3597 C C . SER B 1 260 ? 20.055 -26.184 31.460 1.00 16.79 252 SER B C 1
ATOM 3598 O O . SER B 1 260 ? 20.044 -25.248 32.268 1.00 14.44 252 SER B O 1
ATOM 3601 N N . LYS B 1 261 ? 21.057 -27.054 31.386 1.00 13.54 253 LYS B N 1
ATOM 3602 C CA . LYS B 1 261 ? 22.229 -26.901 32.246 1.00 19.35 253 LYS B CA 1
ATOM 3603 C C . LYS B 1 261 ? 23.038 -25.672 31.851 1.00 14.85 253 LYS B C 1
ATOM 3604 O O . LYS B 1 261 ? 23.573 -24.973 32.711 1.00 14.83 253 LYS B O 1
ATOM 3610 N N . ALA B 1 262 ? 23.150 -25.427 30.550 1.00 14.01 254 ALA B N 1
ATOM 3611 C CA . ALA B 1 262 ? 23.894 -24.276 30.048 1.00 14.24 254 ALA B CA 1
ATOM 3612 C C . ALA B 1 262 ? 23.290 -22.974 30.578 1.00 12.24 254 ALA B C 1
ATOM 3613 O O . ALA B 1 262 ? 24.015 -22.070 30.996 1.00 11.95 254 ALA B O 1
ATOM 3615 N N . VAL B 1 263 ? 21.961 -22.876 30.537 1.00 13.05 255 VAL B N 1
ATOM 3616 C CA . VAL B 1 263 ? 21.251 -21.691 31.039 1.00 12.37 255 VAL B CA 1
ATOM 3617 C C . VAL B 1 263 ? 21.316 -21.587 32.560 1.00 13.24 255 VAL B C 1
ATOM 3618 O O . VAL B 1 263 ? 21.531 -20.501 33.088 1.00 14.12 255 VAL B O 1
ATOM 3622 N N . ARG B 1 264 ? 21.137 -22.698 33.274 1.00 14.84 256 ARG B N 1
ATOM 3623 C CA . ARG B 1 264 ? 21.301 -22.657 34.738 1.00 18.74 256 ARG B CA 1
ATOM 3624 C C . ARG B 1 264 ? 22.700 -22.167 35.098 1.00 17.99 256 ARG B C 1
ATOM 3625 O O . ARG B 1 264 ? 22.872 -21.326 35.969 1.00 19.01 256 ARG B O 1
ATOM 3633 N N . GLN B 1 265 ? 23.701 -22.681 34.396 1.00 14.19 257 GLN B N 1
ATOM 3634 C CA . GLN B 1 265 ? 25.093 -22.293 34.617 1.00 17.17 257 GLN B CA 1
ATOM 3635 C C . GLN B 1 265 ? 25.381 -20.802 34.312 1.00 21.58 257 GLN B C 1
ATOM 3636 O O . GLN B 1 265 ? 26.107 -20.122 35.052 1.00 18.19 257 GLN B O 1
ATOM 3642 N N . MET B 1 266 ? 24.825 -20.307 33.209 1.00 15.38 258 MET B N 1
ATOM 3643 C CA . MET B 1 266 ? 24.902 -18.895 32.870 1.00 17.40 258 MET B CA 1
ATOM 3644 C C . MET B 1 266 ? 24.363 -18.018 34.007 1.00 18.08 258 MET B C 1
ATOM 3645 O O . MET B 1 266 ? 25.032 -17.076 34.439 1.00 16.03 258 MET B O 1
ATOM 3650 N N . ALA B 1 267 ? 23.159 -18.338 34.484 1.00 15.43 259 ALA B N 1
ATOM 3651 C CA . ALA B 1 267 ? 22.538 -17.627 35.605 1.00 16.62 259 ALA B CA 1
ATOM 3652 C C . ALA B 1 267 ? 23.371 -17.678 36.890 1.00 21.91 259 ALA B C 1
ATOM 3653 O O . ALA B 1 267 ? 23.495 -16.675 37.602 1.00 20.22 259 ALA B O 1
ATOM 3655 N N . PHE B 1 268 ? 23.921 -18.848 37.200 1.00 19.63 260 PHE B N 1
ATOM 3656 C CA . PHE B 1 268 ? 24.777 -18.977 38.377 1.00 25.31 260 PHE B CA 1
ATOM 3657 C C . PHE B 1 268 ? 26.009 -18.085 38.273 1.00 24.54 260 PHE B C 1
ATOM 3658 O O . PHE B 1 268 ? 26.347 -17.383 39.223 1.00 26.03 260 PHE B O 1
ATOM 3666 N N . ARG B 1 269 ? 26.697 -18.135 37.136 1.00 20.84 261 ARG B N 1
ATOM 3667 C CA . ARG B 1 269 ? 27.888 -17.302 36.932 1.00 25.62 261 ARG B CA 1
ATOM 3668 C C . ARG B 1 269 ? 27.587 -15.806 36.985 1.00 26.62 261 ARG B C 1
ATOM 3669 O O . ARG B 1 269 ? 28.418 -15.023 37.439 1.00 22.92 261 ARG B O 1
ATOM 3677 N N . TYR B 1 270 ? 26.402 -15.415 36.514 1.00 23.77 262 TYR B N 1
ATOM 3678 C CA . TYR B 1 270 ? 25.988 -14.011 36.526 1.00 21.72 262 TYR B CA 1
ATOM 3679 C C . TYR B 1 270 ? 25.696 -13.496 37.929 1.00 26.45 262 TYR B C 1
ATOM 3680 O O . TYR B 1 270 ? 26.071 -12.372 38.268 1.00 25.31 262 TYR B O 1
ATOM 3689 N N . ALA B 1 271 ? 25.020 -14.316 38.735 1.00 23.69 263 ALA B N 1
ATOM 3690 C CA . ALA B 1 271 ? 24.599 -13.922 40.083 1.00 32.61 263 ALA B CA 1
ATOM 3691 C C . ALA B 1 271 ? 25.754 -13.899 41.094 1.00 36.18 263 ALA B C 1
ATOM 3692 O O . ALA B 1 271 ? 26.696 -14.696 40.996 1.00 33.97 263 ALA B O 1
ATOM 3694 N N . PRO B 1 272 ? 25.672 -12.992 42.085 1.00 42.63 264 PRO B N 1
ATOM 3695 C CA . PRO B 1 272 ? 26.760 -12.828 43.059 1.00 41.03 264 PRO B CA 1
ATOM 3696 C C . PRO B 1 272 ? 26.865 -14.041 43.982 1.00 41.69 264 PRO B C 1
ATOM 3697 O O . PRO B 1 272 ? 25.894 -14.805 44.039 1.00 40.07 264 PRO B O 1
#

Solvent-accessible surface area: 20190 Å² total; per-residue (Å²): 137,17,102,20,0,0,2,0,0,5,57,16,31,3,23,20,23,23,3,0,0,1,2,0,1,4,0,8,125,82,64,46,124,1,0,0,0,2,12,31,9,1,19,10,13,0,16,21,7,16,43,58,103,66,67,74,3,1,9,57,0,64,89,51,228,36,64,2,57,116,1,49,32,95,9,42,72,171,1,22,0,0,1,0,10,68,20,33,77,107,58,24,34,34,74,67,67,15,2,60,70,0,40,96,44,4,122,77,11,2,77,98,22,45,15,2,0,2,4,7,10,38,11,13,26,44,69,70,12,94,3,2,110,71,11,56,10,0,2,0,1,0,8,28,61,30,9,4,21,53,3,0,40,8,1,0,32,3,1,65,30,30,38,6,161,11,69,1,13,0,0,0,12,98,1,57,160,107,193,59,0,123,97,3,18,104,126,4,98,96,43,0,33,188,141,27,138,27,122,2,50,50,22,5,16,1,33,93,28,214,17,34,51,126,3,6,102,58,66,48,8,3,10,50,56,43,72,63,11,139,0,0,83,21,0,82,108,2,0,141,160,49,12,145,154,22,100,26,0,0,2,0,0,5,54,14,32,4,23,19,25,24,3,1,0,0,3,0,0,2,0,8,71,83,65,47,166,1,0,0,0,1,13,27,20,4,24,12,12,0,12,25,6,17,41,86,98,73,66,77,6,5,5,48,27,84,68,69,235,38,65,3,63,98,1,47,38,98,13,49,77,166,1,20,1,0,2,0,11,74,24,58,66,116,67,46,36,38,81,68,72,21,3,64,167,2,56,81,47,4,123,79,17,6,91,103,27,65,16,5,0,3,2,5,10,39,9,13,20,38,69,71,10,96,4,0,125,72,11,54,8,0,1,0,1,0,8,31,64,31,10,5,30,46,3,0,38,3,0,0,28,1,0,64,35,44,23,2,141,11,72,2,14,0,0,0,14,101,2,55,121,110,164,63,0,108,113,8,13,97,128,3,94,100,10,0,24,140,118,21,138,26,132,9,55,50,18,2,22,3,40,90,26,220,15,36,51,123,3,8,100,60,62,45,9,4,0,50,58,46,68,66,11,142,0,0,83,20,0,83,105,1,0,139,136,53,14,146

Foldseek 3Di:
DAAEEEEEFLDPPQCLLLLLQLLQLLLLLVPFAEEEEEQQALDWCLCLLQVHDFDDAVQCVQPPVDAPVVQWDAGPSRYIYGTRDNDDPDDDDDDPVNLVVVVVSCVVCVVVGNYYYYSDDYRDDPRVLSNQQPHQAYEYEAELDPVRLVSSLVRVVVSVVSPRPHAYEYEYEAAADQVSSVVSVVVSQVCCCVPVVHHHHYLFYAHRFVLCVVSSVVSNRSCVVDVPTRRNVRSSVSSVVVDD/DAAEEEEEFLFPDLCRLLLLQLLQLLLLQVPFAEEEEEQQALDWCNCLLQVHDDDDAPLVCVPDVDQPVVQWDAGPSNYIYGTRDNHDPDDDDDDQVNLVVVVVSCVVVPVVGNYYYYSADYRDDPRRLSNQQPGQEYEYEAELDPVRLVSSLVRVVSNVVSPRPHAYEYEYEQQADPVSSVVSVVVSQVVCCVVVVHGHYYLFYAHRFVLCVVSSVVSHRSCVVPVPTRRNVRSSVSSVVVDD

Nearest PDB structures (foldseek):
  4rz3-assembly1_B  TM=9.999E-01  e=9.276E-49  Geobacillus thermodenitrificans NG80-2
  4rz2-assembly2_B  TM=9.378E-01  e=1.247E-41  Geobacillus thermodenitrificans NG80-2
  5j1j-assembly1_B  TM=9.567E-01  e=9.018E-26  Pseudomonas aeruginosa PAO1
  8p53-assembly1_A  TM=9.564E-01  e=3.606E-24  Pseudomonas aeruginosa PAO1
  7ejw-assembly1_B  TM=9.598E-01  e=1.091E-23  Pseudomonas aeruginosa PAO1

B-factor: mean 26.18, std 12.44, range [5.16, 82.19]

Organism: Geobacillus thermodenitrificans (strain NG80-2) (NCBI:txid420246)